Protein AF-A0A3P6BWR1-F1 (afdb_monomer)

Foldseek 3Di:
DDDPPPVVVPVQFDQQWAALVRHTDGPVQAFFPLLLVLLLLLLLLLLLQVLLCLQCVLVCCCPLQVDDLVVSLVLSVVLVVLLVPLLVVLLVCCLPPQPLLRLLLVLLVLLLQLLVLLLVLFVPRDDDPVNPRPPPRPDPVSVCSNSVSSVSNSNSSSNSVVRSLVQNLLSFDPVDPVSVVSSVVSVVSSVVSSVVSSVCSNPPLVCCCQPPHDSCSSVVSSVSSVVSSVSNVVCRRRGIGGNVSPDDDDRLCRLLVLLVVLLVVLVVVVVVVVVVDPDDDDDDPPPCPSSVSSQDDPPDDPDPPRHRDPVSSVVNVVVVVCVVVVVVCVVVVVVVSCCSRVVVVVVVPDDPDDPPPPDPPPDPRDPDDPPDDPDDDDD

Organism: Brassica campestris (NCBI:txid3711)

Structure (mmCIF, N/CA/C/O backbone):
data_AF-A0A3P6BWR1-F1
#
_entry.id   AF-A0A3P6BWR1-F1
#
loop_
_atom_site.group_PDB
_atom_site.id
_atom_site.type_symbol
_atom_site.label_atom_id
_atom_site.label_alt_id
_atom_site.label_comp_id
_atom_site.label_asym_id
_atom_site.label_entity_id
_atom_site.label_seq_id
_atom_site.pdbx_PDB_ins_code
_atom_site.Cartn_x
_atom_site.Cartn_y
_atom_site.Cartn_z
_atom_site.occupancy
_atom_site.B_iso_or_equiv
_atom_site.auth_seq_id
_atom_site.auth_comp_id
_atom_site.auth_asym_id
_atom_site.auth_atom_id
_atom_site.pdbx_PDB_model_num
ATOM 1 N N . MET A 1 1 ? -31.084 -20.630 44.309 1.00 38.09 1 MET A N 1
ATOM 2 C CA . MET A 1 1 ? -30.085 -21.306 43.457 1.00 38.09 1 MET A CA 1
ATOM 3 C C . MET A 1 1 ? -30.434 -20.960 42.014 1.00 38.09 1 MET A C 1
ATOM 5 O O . MET A 1 1 ? -31.132 -21.711 41.354 1.00 38.09 1 MET A O 1
ATOM 9 N N . ALA A 1 2 ? -30.100 -19.737 41.592 1.00 37.12 2 ALA A N 1
ATOM 10 C CA . ALA A 1 2 ? -30.337 -19.272 40.228 1.00 37.12 2 ALA A CA 1
ATOM 11 C C . ALA A 1 2 ? -29.107 -19.670 39.412 1.00 37.12 2 ALA A C 1
ATOM 13 O O . ALA A 1 2 ? -28.027 -19.114 39.594 1.00 37.12 2 ALA A O 1
ATOM 14 N N . THR A 1 3 ? -29.248 -20.729 38.627 1.00 40.47 3 THR A N 1
ATOM 15 C CA . THR A 1 3 ? -28.203 -21.246 37.752 1.00 40.47 3 THR A CA 1
ATOM 16 C C . THR A 1 3 ? -27.962 -20.276 36.601 1.00 40.47 3 THR A C 1
ATOM 18 O O . THR A 1 3 ? -28.861 -19.962 35.828 1.00 40.47 3 THR A O 1
ATOM 21 N N . THR A 1 4 ? -26.717 -19.827 36.535 1.00 46.38 4 THR A N 1
ATOM 22 C CA . THR A 1 4 ? -25.963 -19.250 35.420 1.00 46.38 4 THR A CA 1
ATOM 23 C C . THR A 1 4 ? -26.266 -19.912 34.067 1.00 46.38 4 THR A C 1
ATOM 25 O O . THR A 1 4 ? -25.610 -20.881 33.690 1.00 46.38 4 THR A O 1
ATOM 28 N N . VAL A 1 5 ? -27.254 -19.400 33.331 1.00 45.66 5 VAL A N 1
ATOM 29 C CA . VAL A 1 5 ? -27.507 -19.769 31.919 1.00 45.66 5 VAL A CA 1
ATOM 30 C C . VAL A 1 5 ? -26.987 -18.694 30.951 1.00 45.66 5 VAL A C 1
ATOM 32 O O . VAL A 1 5 ? -26.844 -18.959 29.766 1.00 45.66 5 VAL A O 1
ATOM 35 N N . GLU A 1 6 ? -26.616 -17.501 31.429 1.00 43.81 6 GLU A N 1
ATOM 36 C CA . GLU A 1 6 ? -26.102 -16.416 30.568 1.00 43.81 6 GLU A CA 1
ATOM 37 C C . GLU A 1 6 ? -24.603 -16.530 30.231 1.00 43.81 6 GLU A C 1
ATOM 39 O O . GLU A 1 6 ? -24.151 -15.975 29.233 1.00 43.81 6 GLU A O 1
ATOM 44 N N . THR A 1 7 ? -23.822 -17.273 31.017 1.00 47.44 7 THR A N 1
ATOM 45 C CA . THR A 1 7 ? -22.369 -17.428 30.824 1.00 47.44 7 THR A CA 1
ATOM 46 C C . THR A 1 7 ? -21.927 -18.216 29.576 1.00 47.44 7 THR A C 1
ATOM 48 O O . THR A 1 7 ? -20.930 -17.803 28.994 1.00 47.44 7 THR A O 1
ATOM 51 N N . PRO A 1 8 ? -22.613 -19.279 29.097 1.00 49.47 8 PRO A N 1
ATOM 52 C CA . PRO A 1 8 ? -22.171 -20.028 27.912 1.00 49.47 8 PRO A CA 1
ATOM 53 C C . PRO A 1 8 ? -22.360 -19.241 26.605 1.00 49.47 8 PRO A C 1
ATOM 55 O O . PRO A 1 8 ? -21.521 -19.300 25.712 1.00 49.47 8 PRO A O 1
ATOM 58 N N . LEU A 1 9 ? -23.445 -18.463 26.498 1.00 51.78 9 LEU A N 1
ATOM 59 C CA . LEU A 1 9 ? -23.792 -17.726 25.274 1.00 51.78 9 LEU A CA 1
ATOM 60 C C . LEU A 1 9 ? -22.830 -16.563 24.990 1.00 51.78 9 LEU A C 1
ATOM 62 O O . LEU A 1 9 ? -22.582 -16.233 23.830 1.00 51.78 9 LEU A O 1
ATOM 66 N N . LEU A 1 10 ? -22.283 -15.961 26.051 1.00 54.84 10 LEU A N 1
ATOM 67 C CA . LEU A 1 10 ? -21.313 -14.863 25.991 1.00 54.84 10 LEU A CA 1
ATOM 68 C C . LEU A 1 10 ? -19.904 -15.335 25.597 1.00 54.84 10 LEU A C 1
ATOM 70 O O . LEU A 1 10 ? -19.111 -14.544 25.096 1.00 54.84 10 LEU A O 1
ATOM 74 N N . GLU A 1 11 ? -19.594 -16.613 25.820 1.00 61.28 11 GLU A N 1
ATOM 75 C CA . GLU A 1 11 ? -18.306 -17.220 25.472 1.00 61.28 11 GLU A CA 1
ATOM 76 C C . GLU A 1 11 ? -18.257 -17.612 23.983 1.00 61.28 11 GLU A C 1
ATOM 78 O O . GLU A 1 11 ? -17.216 -17.500 23.331 1.00 61.28 11 GLU A O 1
ATOM 83 N N . GLU A 1 12 ? -19.410 -17.986 23.423 1.00 72.56 12 GLU A N 1
ATOM 84 C CA . GLU A 1 12 ? -19.565 -18.440 22.037 1.00 72.56 12 GLU A CA 1
ATOM 85 C C . GLU A 1 12 ? -19.636 -17.288 21.015 1.00 72.56 12 GLU A C 1
ATOM 87 O O . GLU A 1 12 ? -19.274 -17.471 19.855 1.00 72.56 12 GLU A O 1
ATOM 92 N N . HIS A 1 13 ? -20.024 -16.077 21.434 1.00 80.38 13 HIS A N 1
ATOM 93 C CA . HIS A 1 13 ? -20.236 -14.936 20.534 1.00 80.38 13 HIS A CA 1
ATOM 94 C C . HIS A 1 13 ? -19.274 -13.773 20.798 1.00 80.38 13 HIS A C 1
ATOM 96 O O . HIS A 1 13 ? -18.986 -13.408 21.937 1.00 80.38 13 HIS A O 1
ATOM 102 N N . VAL A 1 14 ? -18.821 -13.117 19.728 1.00 81.00 14 VAL A N 1
ATOM 103 C CA . VAL A 1 14 ? -17.993 -11.906 19.799 1.00 81.00 14 VAL A CA 1
ATOM 104 C C . VAL A 1 14 ? -18.889 -10.678 19.650 1.00 81.00 14 VAL A C 1
ATOM 106 O O . VAL A 1 14 ? -19.218 -10.255 18.546 1.00 81.00 14 VAL A O 1
ATOM 109 N N . MET A 1 15 ? -19.278 -10.085 20.781 1.00 77.06 15 MET A N 1
ATOM 110 C CA . MET A 1 15 ? -20.279 -9.006 20.839 1.00 77.06 15 MET A CA 1
ATOM 111 C C . MET A 1 15 ? -19.913 -7.748 20.030 1.00 77.06 15 MET A C 1
ATOM 113 O O . MET A 1 15 ? -20.801 -7.058 19.529 1.00 77.06 15 MET A O 1
ATOM 117 N N . ASP A 1 16 ? -18.617 -7.468 19.863 1.00 82.56 16 ASP A N 1
ATOM 118 C CA . ASP A 1 16 ? -18.118 -6.280 19.155 1.00 82.56 16 ASP A CA 1
ATOM 119 C C . ASP A 1 16 ? -17.896 -6.514 17.650 1.00 82.56 16 ASP A C 1
ATOM 121 O O . ASP A 1 16 ? -17.373 -5.638 16.951 1.00 82.56 16 ASP A O 1
ATOM 125 N N . ALA A 1 17 ? -18.287 -7.683 17.133 1.00 85.31 17 ALA A N 1
ATOM 126 C CA . ALA A 1 17 ? -18.128 -8.056 15.736 1.00 85.31 17 ALA A CA 1
ATOM 127 C C . ALA A 1 17 ? -19.404 -8.673 15.147 1.00 85.31 17 ALA A C 1
ATOM 129 O O . ALA A 1 17 ? -20.218 -9.288 15.837 1.00 85.31 17 ALA A O 1
ATOM 130 N N . VAL A 1 18 ? -19.566 -8.508 13.837 1.00 89.00 18 VAL A N 1
ATOM 131 C CA . VAL A 1 18 ? -20.588 -9.186 13.039 1.00 89.00 18 VAL A CA 1
ATOM 132 C C . VAL A 1 18 ? -19.960 -10.085 11.994 1.00 89.00 18 VAL A C 1
ATOM 134 O O . VAL A 1 18 ? -18.812 -9.884 11.594 1.00 89.00 18 VAL A O 1
ATOM 137 N N . ASP A 1 19 ? -20.711 -11.087 11.569 1.00 89.00 19 ASP A N 1
ATOM 138 C CA . ASP A 1 19 ? -20.378 -11.915 10.421 1.00 89.00 19 ASP A CA 1
ATOM 139 C C . ASP A 1 19 ? -20.770 -11.230 9.096 1.00 89.00 19 ASP A C 1
ATOM 141 O O . ASP A 1 19 ? -21.183 -10.066 9.047 1.00 89.00 19 ASP A O 1
ATOM 145 N N . HIS A 1 20 ? -20.628 -11.960 7.991 1.00 86.06 20 HIS A N 1
ATOM 146 C CA . HIS A 1 20 ? -20.951 -11.459 6.656 1.00 86.06 20 HIS A CA 1
ATOM 147 C C . HIS A 1 20 ? -22.445 -11.195 6.394 1.00 86.06 20 HIS A C 1
ATOM 149 O O . HIS A 1 20 ? -22.751 -10.463 5.449 1.00 86.06 20 HIS A O 1
ATOM 155 N N . ASP A 1 21 ? -23.339 -11.783 7.194 1.00 85.31 21 ASP A N 1
ATOM 156 C CA . ASP A 1 21 ? -24.794 -11.620 7.106 1.00 85.31 21 ASP A CA 1
ATOM 157 C C . ASP A 1 21 ? -25.290 -10.498 8.039 1.00 85.31 21 ASP A C 1
ATOM 159 O O . ASP A 1 21 ? -26.466 -10.135 8.022 1.00 85.31 21 ASP A O 1
ATOM 163 N N . GLY A 1 22 ? -24.385 -9.897 8.821 1.00 82.81 22 GLY A N 1
ATOM 164 C CA . GLY A 1 22 ? -24.689 -8.841 9.785 1.00 82.81 22 GLY A CA 1
ATOM 165 C C . GLY A 1 22 ? -25.175 -9.366 11.138 1.00 82.81 22 GLY A C 1
ATOM 166 O O . GLY A 1 22 ? -25.595 -8.571 11.984 1.00 82.81 22 GLY A O 1
ATOM 167 N N . LEU A 1 23 ? -25.108 -10.680 11.362 1.00 85.81 23 LEU A N 1
ATOM 168 C CA . LEU A 1 23 ? -25.413 -11.319 12.639 1.00 85.81 23 LEU A CA 1
ATOM 169 C C . LEU A 1 23 ? -24.206 -11.223 13.575 1.00 85.81 23 LEU A C 1
ATOM 171 O O . LEU A 1 23 ? -23.093 -10.934 13.143 1.00 85.81 23 LEU A O 1
ATOM 175 N N . VAL A 1 24 ? -24.412 -11.417 14.880 1.00 87.25 24 VAL A N 1
ATOM 176 C CA . VAL A 1 24 ? -23.301 -11.411 15.849 1.00 87.25 24 VAL A CA 1
ATOM 177 C C . VAL A 1 24 ? -22.320 -12.527 15.491 1.00 87.25 24 VAL A C 1
ATOM 179 O O . VAL A 1 24 ? -22.734 -13.655 15.245 1.00 87.25 24 VAL A O 1
ATOM 182 N N . ALA A 1 25 ? -21.029 -12.203 15.450 1.00 87.88 25 ALA A N 1
ATOM 183 C CA . ALA A 1 25 ? -20.007 -13.144 15.018 1.00 87.88 25 ALA A CA 1
ATOM 184 C C . ALA A 1 25 ? -19.873 -14.327 15.993 1.00 87.88 25 ALA A C 1
ATOM 186 O O . ALA A 1 25 ? -19.593 -14.137 17.178 1.00 87.88 25 ALA A O 1
ATOM 187 N N . ASP A 1 26 ? -20.019 -15.544 15.472 1.00 86.69 26 ASP A N 1
ATOM 188 C CA . ASP A 1 26 ? -19.761 -16.793 16.194 1.00 86.69 26 ASP A CA 1
ATOM 189 C C . ASP A 1 26 ? -18.248 -17.053 16.270 1.00 86.69 26 ASP A C 1
ATOM 191 O O . ASP A 1 26 ? -17.538 -17.042 15.253 1.00 86.69 26 ASP A O 1
ATOM 195 N N . ARG A 1 27 ? -17.748 -17.292 17.485 1.00 85.56 27 ARG A N 1
ATOM 196 C CA . ARG A 1 27 ? -16.331 -17.513 17.782 1.00 85.56 27 ARG A CA 1
ATOM 197 C C . ARG A 1 27 ? -15.775 -18.769 17.104 1.00 85.56 27 ARG A C 1
ATOM 199 O O . ARG A 1 27 ? -14.592 -18.788 16.758 1.00 85.56 27 ARG A O 1
ATOM 206 N N . SER A 1 28 ? -16.599 -19.800 16.916 1.00 83.12 28 SER A N 1
ATOM 207 C CA . SER A 1 28 ? -16.190 -21.095 16.360 1.00 83.12 28 SER A CA 1
ATOM 208 C C . SER A 1 28 ? -16.037 -21.073 14.835 1.00 83.12 28 SER A C 1
ATOM 210 O O . SER A 1 28 ? -15.129 -21.706 14.294 1.00 83.12 28 SER A O 1
ATOM 212 N N . ASN A 1 29 ? -16.885 -20.300 14.151 1.00 84.38 29 ASN A N 1
ATOM 213 C CA . ASN A 1 29 ? -17.008 -20.309 12.692 1.00 84.38 29 ASN A CA 1
ATOM 214 C C . ASN A 1 29 ? -16.342 -19.112 11.996 1.00 84.38 29 ASN A C 1
ATOM 216 O O . ASN A 1 29 ? -16.013 -19.196 10.810 1.00 84.38 29 ASN A O 1
ATOM 220 N N . THR A 1 30 ? -16.123 -18.002 12.707 1.00 90.69 30 THR A N 1
ATOM 221 C CA . THR A 1 30 ? -15.581 -16.761 12.129 1.00 90.69 30 THR A CA 1
ATOM 222 C C . THR A 1 30 ? -14.275 -16.328 12.797 1.00 90.69 30 THR A C 1
ATOM 224 O O . THR A 1 30 ? -14.033 -16.603 13.972 1.00 90.69 30 THR A O 1
ATOM 227 N N . GLY A 1 31 ? -13.448 -15.589 12.061 1.00 91.00 31 GLY A N 1
ATOM 228 C CA . GLY A 1 31 ? -12.206 -14.968 12.512 1.00 91.00 31 GLY A CA 1
ATOM 229 C C . GLY A 1 31 ? -11.023 -15.929 12.601 1.00 91.00 31 GLY A C 1
ATOM 230 O O . GLY A 1 31 ? -10.926 -16.914 11.869 1.00 91.00 31 GLY A O 1
ATOM 231 N N . ARG A 1 32 ? -10.100 -15.614 13.514 1.00 92.19 32 ARG A N 1
ATOM 232 C CA . ARG A 1 32 ? -8.911 -16.407 13.852 1.00 92.19 32 ARG A CA 1
ATOM 233 C C . ARG A 1 32 ? -8.046 -16.725 12.625 1.00 92.19 32 ARG A C 1
ATOM 235 O O . ARG A 1 32 ? -7.970 -15.960 11.663 1.00 92.19 32 ARG A O 1
ATOM 242 N N . TRP A 1 33 ? -7.343 -17.853 12.671 1.00 94.31 33 TRP A N 1
ATOM 243 C CA . TRP A 1 33 ? -6.364 -18.240 11.660 1.00 94.31 33 TRP A CA 1
ATOM 244 C C . TRP A 1 33 ? -6.955 -18.530 10.280 1.00 94.31 33 TRP A C 1
ATOM 246 O O . TRP A 1 33 ? -6.287 -18.270 9.283 1.00 94.31 33 TRP A O 1
ATOM 256 N N . THR A 1 34 ? -8.192 -19.025 10.194 1.00 92.38 34 THR A N 1
ATOM 257 C CA . THR A 1 34 ? -8.843 -19.298 8.902 1.00 92.38 34 THR A CA 1
ATOM 258 C C . THR A 1 34 ? -9.020 -18.006 8.109 1.00 92.38 34 THR A C 1
ATOM 260 O O . THR A 1 34 ? -8.608 -17.935 6.954 1.00 92.38 34 THR A O 1
ATOM 263 N N . ALA A 1 35 ? -9.528 -16.953 8.754 1.00 94.19 35 ALA A N 1
ATOM 264 C CA . ALA A 1 35 ? -9.586 -15.610 8.193 1.00 94.19 35 ALA A CA 1
ATOM 265 C C . ALA A 1 35 ? -8.189 -15.033 7.922 1.00 94.19 35 ALA A C 1
ATOM 267 O O . ALA A 1 35 ? -7.927 -14.510 6.835 1.00 94.19 35 ALA A O 1
ATOM 268 N N . ALA A 1 36 ? -7.286 -15.144 8.900 1.00 95.00 36 ALA A N 1
ATOM 269 C CA . ALA A 1 36 ? -5.961 -14.544 8.833 1.00 95.00 36 ALA A CA 1
ATOM 270 C C . ALA A 1 36 ? -5.141 -15.033 7.632 1.00 95.00 36 ALA A C 1
ATOM 272 O O . ALA A 1 36 ? -4.459 -14.221 7.012 1.00 95.00 36 ALA A O 1
ATOM 273 N N . TRP A 1 37 ? -5.234 -16.313 7.250 1.00 94.81 37 TRP A N 1
ATOM 274 C CA . TRP A 1 37 ? -4.493 -16.838 6.099 1.00 94.81 37 TRP A CA 1
ATOM 275 C C . TRP A 1 37 ? -4.889 -16.189 4.773 1.00 94.81 37 TRP A C 1
ATOM 277 O O . TRP A 1 37 ? -4.010 -15.856 3.977 1.00 94.81 37 TRP A O 1
ATOM 287 N N . PHE A 1 38 ? -6.183 -15.936 4.550 1.00 95.81 38 PHE A N 1
ATOM 288 C CA . PHE A 1 38 ? -6.620 -15.195 3.366 1.00 95.81 38 PHE A CA 1
ATOM 289 C C . PHE A 1 38 ? -6.051 -13.771 3.363 1.00 95.81 38 PHE A C 1
ATOM 291 O O . PHE A 1 38 ? -5.564 -13.304 2.339 1.00 95.81 38 PHE A O 1
ATOM 298 N N . ILE A 1 39 ? -6.073 -13.095 4.515 1.00 96.12 39 ILE A N 1
ATOM 299 C CA . ILE A 1 39 ? -5.615 -11.705 4.652 1.00 96.12 39 ILE A CA 1
ATOM 300 C C . ILE A 1 39 ? -4.087 -11.606 4.490 1.00 96.12 39 ILE A C 1
ATOM 302 O O . ILE A 1 39 ? -3.599 -10.698 3.821 1.00 96.12 39 ILE A O 1
ATOM 306 N N . ILE A 1 40 ? -3.325 -12.564 5.028 1.00 95.69 40 ILE A N 1
ATOM 307 C CA . ILE A 1 40 ? -1.873 -12.663 4.811 1.00 95.69 40 ILE A CA 1
ATOM 308 C C . ILE A 1 40 ? -1.571 -12.872 3.324 1.00 95.69 40 ILE A C 1
ATOM 310 O O . ILE A 1 40 ? -0.692 -12.205 2.786 1.00 95.69 40 ILE A O 1
ATOM 314 N N . GLY A 1 41 ? -2.310 -13.753 2.641 1.00 94.56 41 GLY A N 1
ATOM 315 C CA . GLY A 1 41 ? -2.149 -13.960 1.199 1.00 94.56 41 GLY A CA 1
ATOM 316 C C . GLY A 1 41 ? -2.354 -12.674 0.394 1.00 94.56 41 GLY A C 1
ATOM 317 O O . GLY A 1 41 ? -1.609 -12.410 -0.552 1.00 94.56 41 GLY A O 1
ATOM 318 N N . VAL A 1 42 ? -3.310 -11.840 0.815 1.00 94.94 42 VAL A N 1
ATOM 319 C CA . VAL A 1 42 ? -3.550 -10.530 0.204 1.00 94.94 42 VAL A CA 1
ATOM 320 C C . VAL A 1 42 ? -2.364 -9.592 0.374 1.00 94.94 42 VAL A C 1
ATOM 322 O O . VAL A 1 42 ? -1.917 -9.005 -0.612 1.00 94.94 42 VAL A O 1
ATOM 325 N N . GLU A 1 43 ? -1.830 -9.487 1.591 1.00 94.06 43 GLU A N 1
ATOM 326 C CA . GLU A 1 43 ? -0.651 -8.661 1.869 1.00 94.06 43 GLU A CA 1
ATOM 327 C C . GLU A 1 43 ? 0.563 -9.136 1.070 1.00 94.06 43 GLU A C 1
ATOM 329 O O . GLU A 1 43 ? 1.261 -8.320 0.477 1.00 94.06 43 GLU A O 1
ATOM 334 N N . VAL A 1 44 ? 0.811 -10.447 0.997 1.00 95.44 44 VAL A N 1
ATOM 335 C CA . VAL A 1 44 ? 1.945 -10.992 0.233 1.00 95.44 44 VAL A CA 1
ATOM 336 C C . VAL A 1 44 ? 1.844 -10.614 -1.240 1.00 95.44 44 VAL A C 1
ATOM 338 O O . VAL A 1 44 ? 2.830 -10.156 -1.815 1.00 95.44 44 VAL A O 1
ATOM 341 N N . ALA A 1 45 ? 0.670 -10.778 -1.853 1.00 95.38 45 ALA A N 1
ATOM 342 C CA . ALA A 1 45 ? 0.464 -10.430 -3.255 1.00 95.38 45 ALA A CA 1
ATOM 343 C C . ALA A 1 45 ? 0.613 -8.924 -3.506 1.00 95.38 45 ALA A C 1
ATOM 345 O O . ALA A 1 45 ? 1.220 -8.523 -4.499 1.00 95.38 45 ALA A O 1
ATOM 346 N N . GLU A 1 46 ? 0.111 -8.089 -2.595 1.00 94.88 46 GLU A N 1
ATOM 347 C CA . GLU A 1 46 ? 0.241 -6.638 -2.708 1.00 94.88 46 GLU A CA 1
ATOM 348 C C . GLU A 1 46 ? 1.698 -6.192 -2.547 1.00 94.88 46 GLU A C 1
ATOM 350 O O . GLU A 1 46 ? 2.189 -5.413 -3.368 1.00 94.88 46 GLU A O 1
ATOM 355 N N . ARG A 1 47 ? 2.434 -6.736 -1.567 1.00 94.94 47 ARG A N 1
ATOM 356 C CA . ARG A 1 47 ? 3.871 -6.471 -1.394 1.00 94.94 47 ARG A CA 1
ATOM 357 C C . ARG A 1 47 ? 4.658 -6.936 -2.606 1.00 94.94 47 ARG A C 1
ATOM 359 O O . ARG A 1 47 ? 5.547 -6.216 -3.062 1.00 94.94 47 ARG A O 1
ATOM 366 N N . PHE A 1 48 ? 4.303 -8.100 -3.145 1.00 95.69 48 PHE A N 1
ATOM 367 C CA . PHE A 1 48 ? 4.913 -8.642 -4.347 1.00 95.69 48 PHE A CA 1
ATOM 368 C C . PHE A 1 48 ? 4.712 -7.711 -5.553 1.00 95.69 48 PHE A C 1
ATOM 370 O O . PHE A 1 48 ? 5.666 -7.414 -6.270 1.00 95.69 48 PHE A O 1
ATOM 377 N N . ALA A 1 49 ? 3.501 -7.177 -5.736 1.00 95.88 49 ALA A N 1
ATOM 378 C CA . ALA A 1 49 ? 3.192 -6.231 -6.805 1.00 95.88 49 ALA A CA 1
ATOM 379 C C . ALA A 1 49 ? 3.870 -4.870 -6.629 1.00 95.88 49 ALA A C 1
ATOM 381 O O . ALA A 1 49 ? 4.519 -4.389 -7.560 1.00 95.88 49 ALA A O 1
ATOM 382 N N . TYR A 1 50 ? 3.788 -4.277 -5.436 1.00 95.56 50 TYR A N 1
ATOM 383 C CA . TYR A 1 50 ? 4.385 -2.972 -5.168 1.00 95.56 50 TYR A CA 1
ATOM 384 C C . TYR A 1 50 ? 5.898 -2.996 -5.376 1.00 95.56 50 TYR A C 1
ATOM 386 O O . TYR A 1 50 ? 6.435 -2.169 -6.114 1.00 95.56 50 TYR A O 1
ATOM 394 N N . TYR A 1 51 ? 6.590 -3.957 -4.756 1.00 95.06 51 TYR A N 1
ATOM 395 C CA . TYR A 1 51 ? 8.041 -4.057 -4.887 1.00 95.06 51 TYR A CA 1
ATOM 396 C C . TYR A 1 51 ? 8.469 -4.567 -6.258 1.00 95.06 51 TYR A C 1
ATOM 398 O O . TYR A 1 51 ? 9.541 -4.176 -6.703 1.00 95.06 51 TYR A O 1
ATOM 406 N N . GLY A 1 52 ? 7.635 -5.342 -6.959 1.00 95.00 52 GLY A N 1
ATOM 407 C CA . GLY A 1 52 ? 7.877 -5.718 -8.351 1.00 95.00 52 GLY A CA 1
ATOM 408 C C . GLY A 1 52 ? 7.911 -4.512 -9.293 1.00 95.00 52 GLY A C 1
ATOM 409 O O . GLY A 1 52 ? 8.699 -4.495 -10.233 1.00 95.00 52 GLY A O 1
ATOM 410 N N . ILE A 1 53 ? 7.116 -3.471 -9.028 1.00 95.50 53 ILE A N 1
ATOM 411 C CA . ILE A 1 53 ? 7.233 -2.192 -9.742 1.00 95.50 53 ILE A CA 1
ATOM 412 C C . ILE A 1 53 ? 8.414 -1.389 -9.191 1.00 95.50 53 ILE A C 1
ATOM 414 O O . ILE A 1 53 ? 9.299 -0.990 -9.943 1.00 95.50 53 ILE A O 1
ATOM 418 N N . ALA A 1 54 ? 8.424 -1.135 -7.880 1.00 94.31 54 ALA A N 1
ATOM 419 C CA . ALA A 1 54 ? 9.297 -0.149 -7.253 1.00 94.31 54 ALA A CA 1
ATOM 420 C C . ALA A 1 54 ? 10.791 -0.464 -7.399 1.00 94.31 54 ALA A C 1
ATOM 422 O O . ALA A 1 54 ? 11.582 0.462 -7.565 1.00 94.31 54 ALA A O 1
ATOM 423 N N . SER A 1 55 ? 11.177 -1.743 -7.341 1.00 92.06 55 SER A N 1
ATOM 424 C CA . SER A 1 55 ? 12.584 -2.156 -7.306 1.00 92.06 55 SER A CA 1
ATOM 425 C C . SER A 1 55 ? 13.354 -1.842 -8.586 1.00 92.06 55 SER A C 1
ATOM 427 O O . SER A 1 55 ? 14.540 -1.519 -8.513 1.00 92.06 55 SER A O 1
ATOM 429 N N . ASN A 1 56 ? 12.690 -1.898 -9.745 1.00 93.12 56 ASN A N 1
ATOM 430 C CA . ASN A 1 56 ? 13.331 -1.683 -11.043 1.00 93.12 56 ASN A CA 1
ATOM 431 C C . ASN A 1 56 ? 12.684 -0.578 -11.890 1.00 93.12 56 ASN A C 1
ATOM 433 O O . ASN A 1 56 ? 13.014 -0.406 -13.067 1.00 93.12 56 ASN A O 1
ATOM 437 N N . LEU A 1 57 ? 11.793 0.219 -11.293 1.00 94.88 57 LEU A N 1
ATOM 438 C CA . LEU A 1 57 ? 11.116 1.330 -11.963 1.00 94.88 57 LEU A CA 1
ATOM 439 C C . LEU A 1 57 ? 12.106 2.310 -12.608 1.00 94.88 57 LEU A C 1
ATOM 441 O O . LEU A 1 57 ? 11.882 2.771 -13.7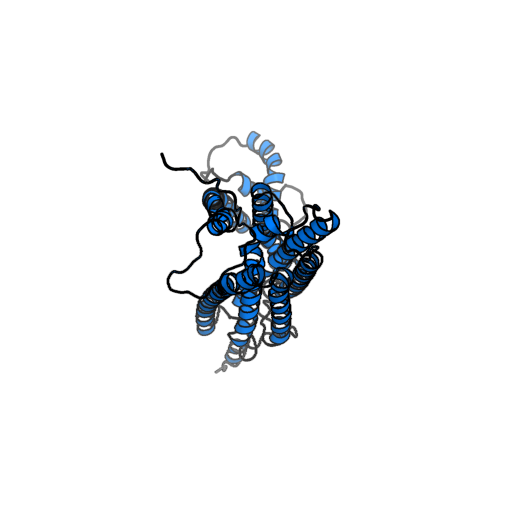27 1.00 94.88 57 LEU A O 1
ATOM 445 N N . ILE A 1 58 ? 13.229 2.607 -11.942 1.00 94.81 58 ILE A N 1
ATOM 446 C CA . ILE A 1 58 ? 14.245 3.516 -12.489 1.00 94.81 58 ILE A CA 1
ATOM 447 C C . ILE A 1 58 ? 14.861 2.987 -13.791 1.00 94.81 58 ILE A C 1
ATOM 449 O O . ILE A 1 58 ? 15.142 3.770 -14.703 1.00 94.81 58 ILE A O 1
ATOM 453 N N . SER A 1 59 ? 15.046 1.673 -13.920 1.00 92.06 59 SER A N 1
ATOM 454 C CA . SER A 1 59 ? 15.572 1.054 -15.139 1.00 92.06 59 SER A CA 1
ATOM 455 C C . SER A 1 59 ? 14.557 1.118 -16.277 1.00 92.06 59 SER A C 1
ATOM 457 O O . SER A 1 59 ? 14.944 1.421 -17.402 1.00 92.06 59 SER A O 1
ATOM 459 N N . TYR A 1 60 ? 13.261 0.957 -15.985 1.00 92.62 60 TYR A N 1
ATOM 460 C CA . TYR A 1 60 ? 12.200 1.147 -16.979 1.00 92.62 60 TYR A CA 1
ATOM 461 C C . TYR A 1 60 ? 12.137 2.591 -17.503 1.00 92.62 60 TYR A C 1
ATOM 463 O O . TYR A 1 60 ? 12.085 2.833 -18.709 1.00 92.62 60 TYR A O 1
ATOM 471 N N . LEU A 1 61 ? 12.185 3.568 -16.591 1.00 92.44 61 LEU A N 1
ATOM 472 C CA . LEU A 1 61 ? 12.107 4.989 -16.939 1.00 92.44 61 LEU A CA 1
ATOM 473 C C . LEU A 1 61 ? 13.292 5.447 -17.801 1.00 92.44 61 LEU A C 1
ATOM 475 O O . LEU A 1 61 ? 13.128 6.267 -18.697 1.00 92.44 61 LEU A O 1
ATOM 479 N N . THR A 1 62 ? 14.488 4.930 -17.525 1.00 90.94 62 THR A N 1
ATOM 480 C CA . THR A 1 62 ? 15.725 5.335 -18.216 1.00 90.94 62 THR A CA 1
ATOM 481 C C . THR A 1 62 ? 16.037 4.516 -19.465 1.00 90.94 62 THR A C 1
ATOM 483 O O . THR A 1 62 ? 16.724 5.015 -20.348 1.00 90.94 62 THR A O 1
ATOM 486 N N . GLY A 1 63 ? 15.567 3.269 -19.540 1.00 87.75 63 GLY A N 1
ATOM 487 C CA . GLY A 1 63 ? 15.708 2.415 -20.716 1.00 87.75 63 GLY A CA 1
ATOM 488 C C . GLY A 1 63 ? 14.532 2.622 -21.676 1.00 87.75 63 GLY A C 1
ATOM 489 O O . GLY A 1 63 ? 14.584 3.547 -22.483 1.00 87.75 63 GLY A O 1
ATOM 490 N N . PRO A 1 64 ? 13.460 1.813 -21.580 1.00 85.81 64 PRO A N 1
ATOM 491 C CA . PRO A 1 64 ? 12.275 1.906 -22.439 1.00 85.81 64 PRO A CA 1
ATOM 492 C C . PRO A 1 64 ? 11.688 3.311 -22.639 1.00 85.81 64 PRO A C 1
ATOM 494 O O . PRO A 1 64 ? 11.295 3.647 -23.753 1.00 85.81 64 PRO A O 1
ATOM 497 N N . LEU A 1 65 ? 11.619 4.137 -21.588 1.00 85.75 65 LEU A N 1
ATOM 498 C CA . LEU A 1 65 ? 11.067 5.497 -21.688 1.00 85.75 65 LEU A CA 1
ATOM 499 C C . LEU A 1 65 ? 12.116 6.589 -21.953 1.00 85.75 65 LEU A C 1
ATOM 501 O O . LEU A 1 65 ? 11.747 7.750 -22.135 1.00 85.75 65 LEU A O 1
ATOM 505 N N . GLY A 1 66 ? 13.405 6.240 -21.986 1.00 86.06 66 GLY A N 1
ATOM 506 C CA . GLY A 1 66 ? 14.491 7.138 -22.388 1.00 86.06 66 GLY A CA 1
ATOM 507 C C . GLY A 1 66 ? 14.688 8.387 -21.519 1.00 86.06 66 GLY A C 1
ATOM 508 O O . GLY A 1 66 ? 15.266 9.368 -21.987 1.00 86.06 66 GLY A O 1
ATOM 509 N N . GLN A 1 67 ? 14.206 8.407 -20.272 1.00 89.81 67 GLN A N 1
ATOM 510 C CA . GLN A 1 67 ? 14.428 9.536 -19.365 1.00 89.81 67 GLN A CA 1
ATOM 511 C C . GLN A 1 67 ? 15.890 9.604 -18.910 1.00 89.81 67 GLN A C 1
ATOM 513 O O . GLN A 1 67 ? 16.559 8.586 -18.736 1.00 89.81 67 GLN A O 1
ATOM 518 N N . SER A 1 68 ? 16.381 10.811 -18.621 1.00 93.38 68 SER A N 1
ATOM 519 C CA . SER A 1 68 ? 17.665 10.951 -17.931 1.00 93.38 68 SER A CA 1
ATOM 520 C C . SER A 1 68 ? 17.576 10.377 -16.513 1.00 93.38 68 SER A C 1
ATOM 522 O O . SER A 1 68 ? 16.521 10.421 -15.877 1.00 93.38 68 SER A O 1
ATOM 524 N N . THR A 1 69 ? 18.693 9.880 -15.976 1.00 92.94 69 THR A N 1
ATOM 525 C CA . THR A 1 69 ? 18.740 9.296 -14.623 1.00 92.94 69 THR A CA 1
ATOM 526 C C . THR A 1 69 ? 18.205 10.245 -13.548 1.00 92.94 69 THR A C 1
ATOM 528 O O . THR A 1 69 ? 17.505 9.804 -12.641 1.00 92.94 69 THR A O 1
ATOM 531 N N . ALA A 1 70 ? 18.479 11.549 -13.666 1.00 94.25 70 ALA A N 1
ATOM 532 C CA . ALA A 1 70 ? 17.992 12.552 -12.722 1.00 94.25 70 ALA A CA 1
ATOM 533 C C . ALA A 1 70 ? 16.462 12.714 -12.775 1.00 94.25 70 ALA A C 1
ATOM 535 O O . ALA A 1 70 ? 15.810 12.729 -11.732 1.00 94.25 70 ALA A O 1
ATOM 536 N N . VAL A 1 71 ? 15.880 12.786 -13.980 1.00 94.38 71 VAL A N 1
ATOM 537 C CA . VAL A 1 71 ? 14.421 12.899 -14.162 1.00 94.38 71 VAL A CA 1
ATOM 538 C C . VAL A 1 71 ? 13.722 11.617 -13.711 1.00 94.38 71 VAL A C 1
ATOM 540 O O . VAL A 1 71 ? 12.726 11.679 -12.993 1.00 94.38 71 VAL A O 1
ATOM 543 N N . ALA A 1 72 ? 14.278 10.455 -14.056 1.00 94.81 72 ALA A N 1
ATOM 544 C CA . ALA A 1 72 ? 13.756 9.168 -13.621 1.00 94.81 72 ALA A CA 1
ATOM 545 C C . ALA A 1 72 ? 13.761 9.039 -12.090 1.00 94.81 72 ALA A C 1
ATOM 547 O O . ALA A 1 72 ? 12.738 8.693 -11.505 1.00 94.81 72 ALA A O 1
ATOM 548 N N . ALA A 1 73 ? 14.870 9.378 -11.424 1.00 95.25 73 ALA A N 1
ATOM 549 C CA . ALA A 1 73 ? 14.955 9.351 -9.965 1.00 95.25 73 ALA A CA 1
ATOM 550 C C . ALA A 1 73 ? 13.942 10.304 -9.307 1.00 95.25 73 ALA A C 1
ATOM 552 O O . ALA A 1 73 ? 13.297 9.931 -8.326 1.00 95.25 73 ALA A O 1
ATOM 553 N N . ALA A 1 74 ? 13.745 11.505 -9.864 1.00 95.88 74 ALA A N 1
ATOM 554 C CA . ALA A 1 74 ? 12.728 12.439 -9.384 1.00 95.88 74 ALA A CA 1
ATOM 555 C C . ALA A 1 74 ? 11.310 11.850 -9.497 1.00 95.88 74 ALA A C 1
ATOM 557 O O . ALA A 1 74 ? 10.544 11.919 -8.538 1.00 95.88 74 ALA A O 1
ATOM 558 N N . ASN A 1 75 ? 10.987 11.209 -10.622 1.00 96.31 75 ASN A N 1
ATOM 559 C CA . ASN A 1 75 ? 9.694 10.559 -10.843 1.00 96.31 75 ASN A CA 1
ATOM 560 C C . ASN A 1 75 ? 9.458 9.366 -9.900 1.00 96.31 75 ASN A C 1
ATOM 562 O O . ASN A 1 75 ? 8.373 9.245 -9.331 1.00 96.31 75 ASN A O 1
ATOM 566 N N . VAL A 1 76 ? 10.471 8.517 -9.677 1.00 96.56 76 VAL A N 1
ATOM 567 C CA . VAL A 1 76 ? 10.399 7.407 -8.704 1.00 96.56 76 VAL A CA 1
ATOM 568 C C . VAL A 1 76 ? 10.157 7.941 -7.293 1.00 96.56 76 VAL A C 1
ATOM 570 O O . VAL A 1 76 ? 9.274 7.451 -6.589 1.00 96.56 76 VAL A O 1
ATOM 573 N N . ASN A 1 77 ? 10.899 8.974 -6.884 1.00 95.00 77 ASN A N 1
ATOM 574 C CA . ASN A 1 77 ? 10.758 9.576 -5.559 1.00 95.00 77 ASN A CA 1
ATOM 575 C C . ASN A 1 77 ? 9.401 10.267 -5.379 1.00 95.00 77 ASN A C 1
ATOM 577 O O . ASN A 1 77 ? 8.800 10.148 -4.313 1.00 95.00 77 ASN A O 1
ATOM 581 N N . ALA A 1 78 ? 8.887 10.934 -6.417 1.00 95.94 78 ALA A N 1
ATOM 582 C CA . ALA A 1 78 ? 7.553 11.526 -6.403 1.00 95.94 78 ALA A CA 1
ATOM 583 C C . ALA A 1 78 ? 6.470 10.454 -6.215 1.00 95.94 78 ALA A C 1
ATOM 585 O O . ALA A 1 78 ? 5.625 10.579 -5.327 1.00 95.94 78 ALA A O 1
ATOM 586 N N . TRP A 1 79 ? 6.535 9.365 -6.986 1.00 96.50 79 TRP A N 1
ATOM 587 C CA . TRP A 1 79 ? 5.600 8.249 -6.856 1.00 96.50 79 TRP A CA 1
ATOM 588 C C . TRP A 1 79 ? 5.687 7.559 -5.488 1.00 96.50 79 TRP A C 1
ATOM 590 O O . TRP A 1 79 ? 4.655 7.312 -4.863 1.00 96.50 79 TRP A O 1
ATOM 600 N N . SER A 1 80 ? 6.896 7.307 -4.981 1.00 94.25 80 SER A N 1
ATOM 601 C CA . SER A 1 80 ? 7.124 6.718 -3.653 1.00 94.25 80 SER A CA 1
ATOM 602 C C . SER A 1 80 ? 6.598 7.616 -2.524 1.00 94.25 80 SER A C 1
ATOM 604 O O . SER A 1 80 ? 5.921 7.145 -1.603 1.00 94.25 80 SER A O 1
ATOM 606 N N . GLY A 1 81 ? 6.834 8.929 -2.618 1.00 93.12 81 GLY A N 1
ATOM 607 C CA . GLY A 1 81 ? 6.323 9.915 -1.665 1.00 93.12 81 GLY A CA 1
ATOM 608 C C . GLY A 1 81 ? 4.795 9.963 -1.649 1.00 93.12 81 GLY A C 1
ATOM 609 O O . GLY A 1 81 ? 4.182 9.859 -0.587 1.00 93.12 81 GLY A O 1
ATOM 610 N N . ILE A 1 82 ? 4.170 10.023 -2.827 1.00 95.00 82 ILE A N 1
ATOM 611 C CA . ILE A 1 82 ? 2.710 9.962 -2.992 1.00 95.00 82 ILE A CA 1
ATOM 612 C C . ILE A 1 82 ? 2.165 8.650 -2.404 1.00 95.00 82 ILE A C 1
ATOM 614 O O . ILE A 1 82 ? 1.281 8.679 -1.551 1.00 95.00 82 ILE A O 1
ATOM 618 N N . SER A 1 83 ? 2.763 7.507 -2.740 1.00 94.06 83 SER A N 1
ATOM 619 C CA . SER A 1 83 ? 2.380 6.179 -2.225 1.00 94.06 83 SER A CA 1
ATOM 620 C C . SER A 1 83 ? 2.544 6.021 -0.705 1.00 94.06 83 SER A C 1
ATOM 622 O O . SER A 1 83 ? 1.956 5.114 -0.108 1.00 94.06 83 SER A O 1
ATOM 624 N N . SER A 1 84 ? 3.333 6.892 -0.070 1.00 91.19 84 SER A N 1
ATOM 625 C CA . SER A 1 84 ? 3.535 6.939 1.383 1.00 91.19 84 SER A CA 1
ATOM 626 C C . SER A 1 84 ? 2.569 7.897 2.089 1.00 91.19 84 SER A C 1
ATOM 628 O O . SER A 1 84 ? 2.213 7.657 3.240 1.00 91.19 84 SER A O 1
ATOM 630 N N . LEU A 1 85 ? 2.107 8.952 1.407 1.00 92.44 85 LEU A N 1
ATOM 631 C CA . LEU A 1 85 ? 1.187 9.956 1.957 1.00 92.44 85 LEU A CA 1
ATOM 632 C C . LEU A 1 85 ? -0.291 9.607 1.739 1.00 92.44 85 LEU A C 1
ATOM 634 O O . LEU A 1 85 ? -1.104 9.781 2.648 1.00 92.44 85 LEU A O 1
ATOM 638 N N . LEU A 1 86 ? -0.651 9.081 0.564 1.00 95.06 86 LEU A N 1
ATOM 639 C CA . LEU A 1 86 ? -2.037 8.729 0.238 1.00 95.06 86 LEU A CA 1
ATOM 640 C C . LEU A 1 86 ? -2.697 7.741 1.220 1.00 95.06 86 LEU A C 1
ATOM 642 O O . LEU A 1 86 ? -3.903 7.884 1.425 1.00 95.06 86 LEU A O 1
ATOM 646 N N . PRO A 1 87 ? -1.997 6.778 1.859 1.00 95.12 87 PRO A N 1
ATOM 647 C CA . PRO A 1 87 ? -2.597 5.920 2.881 1.00 95.12 87 PRO A CA 1
ATOM 648 C C . PRO A 1 87 ? -3.327 6.669 4.002 1.00 95.12 87 PRO A C 1
ATOM 650 O O . PRO A 1 87 ? -4.296 6.144 4.540 1.00 95.12 87 PRO A O 1
ATOM 653 N N . VAL A 1 88 ? -2.930 7.905 4.327 1.00 91.88 88 VAL A N 1
ATOM 654 C CA . VAL A 1 88 ? -3.654 8.743 5.301 1.00 91.88 88 VAL A CA 1
ATOM 655 C C . VAL A 1 88 ? -5.070 9.054 4.805 1.00 91.88 88 VAL A C 1
ATOM 657 O O . VAL A 1 88 ? -6.036 8.931 5.557 1.00 91.88 88 VAL A O 1
ATOM 660 N N . LEU A 1 89 ? -5.208 9.401 3.522 1.00 91.00 89 LEU A N 1
ATOM 661 C CA . LEU A 1 89 ? -6.507 9.625 2.888 1.00 91.00 89 LEU A CA 1
ATOM 662 C C . LEU A 1 89 ? -7.300 8.316 2.772 1.00 91.00 89 LEU A C 1
ATOM 664 O O . LEU A 1 89 ? -8.493 8.300 3.065 1.00 91.00 89 LEU A O 1
ATOM 668 N N . GLY A 1 90 ? -6.641 7.217 2.394 1.00 91.62 90 GLY A N 1
ATOM 669 C CA . GLY A 1 90 ? -7.268 5.895 2.320 1.00 91.62 90 GLY A CA 1
ATOM 670 C C . GLY A 1 90 ? -7.841 5.440 3.666 1.00 91.62 90 GLY A C 1
ATOM 671 O O . GLY A 1 90 ? -8.982 4.984 3.726 1.00 91.62 90 GLY A O 1
ATOM 672 N N . ALA A 1 91 ? -7.094 5.648 4.754 1.00 90.56 91 ALA A N 1
ATOM 673 C CA . ALA A 1 91 ? -7.542 5.382 6.120 1.00 90.56 91 ALA A CA 1
ATOM 674 C C . ALA A 1 91 ? -8.746 6.250 6.504 1.00 90.56 91 ALA A C 1
ATOM 676 O O . ALA A 1 91 ? -9.732 5.739 7.029 1.00 90.56 91 ALA A O 1
ATO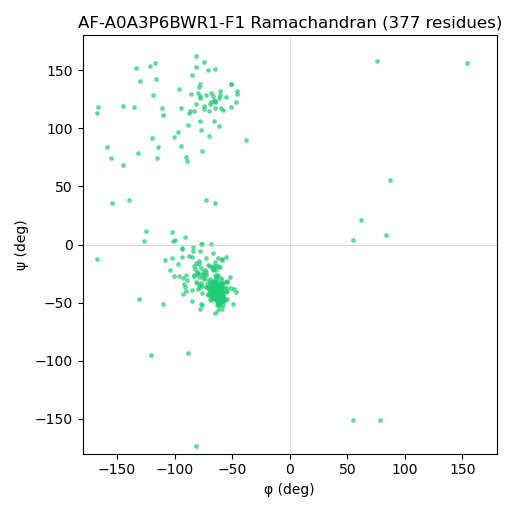M 677 N N . PHE A 1 92 ? -8.701 7.551 6.198 1.00 88.38 92 PHE A N 1
ATOM 678 C CA . PHE A 1 92 ? -9.823 8.452 6.451 1.00 88.38 92 PHE A CA 1
ATOM 679 C C . PHE A 1 92 ? -11.101 7.982 5.745 1.00 88.38 92 PHE A C 1
ATOM 681 O O . PHE A 1 92 ? -12.148 7.887 6.381 1.00 88.38 92 PHE A O 1
ATOM 688 N N . VAL A 1 93 ? -11.015 7.642 4.455 1.00 88.81 93 VAL A N 1
ATOM 689 C CA . VAL A 1 93 ? -12.167 7.175 3.669 1.00 88.81 93 VAL A CA 1
ATOM 690 C C . VAL A 1 93 ? -12.715 5.849 4.206 1.00 88.81 93 VAL A C 1
ATOM 692 O O . VAL A 1 93 ? -13.934 5.684 4.320 1.00 88.81 93 VAL A O 1
ATOM 695 N N . ALA A 1 94 ? -11.832 4.918 4.576 1.00 89.00 94 ALA A N 1
ATOM 696 C CA . ALA A 1 94 ? -12.229 3.649 5.175 1.00 89.00 94 ALA A CA 1
ATOM 697 C C . ALA A 1 94 ? -12.955 3.838 6.504 1.00 89.00 94 ALA A C 1
ATOM 699 O O . ALA A 1 94 ? -13.978 3.202 6.741 1.00 89.00 94 ALA A O 1
ATOM 700 N N . ASP A 1 95 ? -12.449 4.731 7.344 1.00 85.69 95 ASP A N 1
ATOM 701 C CA . ASP A 1 95 ? -12.951 4.909 8.699 1.00 85.69 95 ASP A CA 1
ATOM 702 C C . ASP A 1 95 ? -14.186 5.815 8.753 1.00 85.69 95 ASP A C 1
ATOM 704 O O . ASP A 1 95 ? -14.977 5.698 9.682 1.00 85.69 95 ASP A O 1
ATOM 708 N N . ALA A 1 96 ? -14.359 6.722 7.785 1.00 82.19 96 ALA A N 1
ATOM 709 C CA . ALA A 1 96 ? -15.486 7.654 7.735 1.00 82.19 96 ALA A CA 1
ATOM 710 C C . ALA A 1 96 ? -16.698 7.125 6.959 1.00 82.19 96 ALA A C 1
ATOM 712 O O . ALA A 1 96 ? -17.824 7.449 7.325 1.00 82.19 96 ALA A O 1
ATOM 713 N N . PHE A 1 97 ? -16.488 6.371 5.872 1.00 82.31 97 PHE A N 1
ATOM 714 C CA . PHE A 1 97 ? -17.560 6.123 4.897 1.00 82.31 97 PHE A CA 1
ATOM 715 C C . PHE A 1 97 ? -17.740 4.655 4.515 1.00 82.31 97 PHE A C 1
ATOM 717 O O . PHE A 1 97 ? -18.868 4.172 4.447 1.00 82.31 97 PHE A O 1
ATOM 724 N N . LEU A 1 98 ? -16.651 3.949 4.202 1.00 84.25 98 LEU A N 1
ATOM 725 C CA . LEU A 1 98 ? -16.744 2.662 3.499 1.00 84.25 98 LEU A CA 1
ATOM 726 C C . LEU A 1 98 ? -16.614 1.439 4.414 1.00 84.25 98 LEU A C 1
ATOM 728 O O . LEU A 1 98 ? -17.146 0.376 4.090 1.00 84.25 98 LEU A O 1
ATOM 732 N N . GLY A 1 99 ? -15.918 1.565 5.542 1.00 88.00 99 GLY A N 1
ATOM 733 C CA . GLY A 1 99 ? -15.453 0.432 6.338 1.00 88.00 99 GLY A CA 1
ATOM 734 C C . GLY A 1 99 ? -14.235 -0.261 5.713 1.00 88.00 99 GLY A C 1
ATOM 735 O O . GLY A 1 99 ? -13.982 -0.177 4.509 1.00 88.00 99 GLY A O 1
ATOM 736 N N . ARG A 1 100 ? -13.469 -0.988 6.536 1.00 90.75 100 ARG A N 1
ATOM 737 C CA . ARG A 1 100 ? -12.183 -1.594 6.133 1.00 90.75 100 ARG A CA 1
ATOM 738 C C . ARG A 1 100 ? -12.338 -2.589 4.978 1.00 90.75 100 ARG A C 1
ATOM 740 O O . ARG A 1 100 ? -11.638 -2.471 3.979 1.00 90.75 100 ARG A O 1
ATOM 747 N N . TYR A 1 101 ? -13.296 -3.516 5.065 1.00 92.75 101 TYR A N 1
ATOM 748 C CA . TYR A 1 101 ? -13.502 -4.546 4.037 1.00 92.75 101 TYR A CA 1
ATOM 749 C C . TYR A 1 101 ? -13.849 -3.970 2.658 1.00 92.75 101 TYR A C 1
ATOM 751 O O . TYR A 1 101 ? -13.227 -4.334 1.660 1.00 92.75 101 TYR A O 1
ATOM 759 N N . ARG A 1 102 ? -14.819 -3.045 2.582 1.00 93.00 102 ARG A N 1
ATOM 760 C CA . ARG A 1 102 ? -15.228 -2.450 1.297 1.00 93.00 102 ARG A CA 1
ATOM 761 C C . ARG A 1 102 ? -14.107 -1.605 0.702 1.00 93.00 102 ARG A C 1
ATOM 763 O O . ARG A 1 102 ? -13.895 -1.669 -0.507 1.00 93.00 102 ARG A O 1
ATOM 770 N N . THR A 1 103 ? -13.356 -0.884 1.539 1.00 94.88 103 THR A N 1
ATOM 771 C CA . THR A 1 103 ? -12.168 -0.159 1.082 1.00 94.88 103 THR A CA 1
ATOM 772 C C . THR A 1 103 ? -11.140 -1.104 0.482 1.00 94.88 103 THR A C 1
ATOM 774 O O . THR A 1 103 ? -10.663 -0.811 -0.605 1.00 94.88 103 THR A O 1
ATOM 777 N N . ILE A 1 104 ? -10.842 -2.249 1.108 1.00 95.81 104 ILE A N 1
ATOM 778 C CA . ILE A 1 104 ? -9.884 -3.228 0.563 1.00 95.81 104 ILE A CA 1
ATOM 779 C C . ILE A 1 104 ? -10.338 -3.737 -0.812 1.00 95.81 104 ILE A C 1
ATOM 781 O O . ILE A 1 104 ? -9.525 -3.808 -1.731 1.00 95.81 104 ILE A O 1
ATOM 785 N N . ILE A 1 105 ? -11.628 -4.038 -1.000 1.00 96.94 105 ILE A N 1
ATOM 786 C CA . ILE A 1 105 ? -12.162 -4.484 -2.300 1.00 96.94 105 ILE A CA 1
ATOM 787 C C . ILE A 1 105 ? -12.012 -3.397 -3.369 1.00 96.94 105 ILE A C 1
ATOM 789 O O . ILE A 1 105 ? -11.451 -3.654 -4.433 1.00 96.94 105 ILE A O 1
ATOM 793 N N . ILE A 1 106 ? -12.478 -2.177 -3.088 1.00 97.06 106 ILE A N 1
ATOM 794 C CA . ILE A 1 106 ? -12.408 -1.055 -4.037 1.00 97.06 106 ILE A CA 1
ATOM 795 C C . ILE A 1 106 ? -10.947 -0.734 -4.366 1.00 97.06 106 ILE A C 1
ATOM 797 O O . ILE A 1 106 ? -10.586 -0.595 -5.532 1.00 97.06 106 ILE A O 1
ATOM 801 N N . ALA A 1 107 ? -10.095 -0.690 -3.345 1.00 96.81 107 ALA A N 1
ATOM 802 C CA . ALA A 1 107 ? -8.664 -0.481 -3.473 1.00 96.81 107 ALA A CA 1
ATOM 803 C C . ALA A 1 107 ? -8.006 -1.561 -4.341 1.00 96.81 107 ALA A C 1
ATOM 805 O O . ALA A 1 107 ? -7.228 -1.226 -5.227 1.00 96.81 107 ALA A O 1
ATOM 806 N N . SER A 1 108 ? -8.364 -2.835 -4.152 1.00 97.25 108 SER A N 1
ATOM 807 C CA . SER A 1 108 ? -7.872 -3.951 -4.972 1.00 97.25 108 SER A CA 1
ATOM 808 C C . SER A 1 108 ? -8.279 -3.814 -6.435 1.00 97.25 108 SER A C 1
ATOM 810 O O . SER A 1 108 ? -7.450 -4.016 -7.314 1.00 97.25 108 SER A O 1
ATOM 812 N N . LEU A 1 109 ? -9.533 -3.443 -6.712 1.00 98.12 109 LEU A N 1
ATOM 813 C CA . LEU A 1 109 ? -10.019 -3.234 -8.079 1.00 98.12 109 LEU A CA 1
ATOM 814 C C . LEU A 1 109 ? -9.269 -2.091 -8.773 1.00 98.12 109 LEU A C 1
ATOM 816 O O . LEU A 1 109 ? -8.835 -2.239 -9.913 1.00 98.12 109 LEU A O 1
ATOM 820 N N . VAL A 1 110 ? -9.068 -0.975 -8.067 1.00 98.06 110 VAL A N 1
ATOM 821 C CA . VAL A 1 110 ? -8.281 0.163 -8.563 1.00 98.06 110 VAL A CA 1
ATOM 822 C C . VAL A 1 110 ? -6.821 -0.237 -8.791 1.00 98.06 110 VAL A C 1
ATOM 824 O O . VAL A 1 110 ? -6.246 0.117 -9.818 1.00 98.06 110 VAL A O 1
ATOM 827 N N . TYR A 1 111 ? -6.236 -1.020 -7.881 1.00 97.62 111 TYR A N 1
ATOM 828 C CA . TYR A 1 111 ? -4.869 -1.528 -8.005 1.00 97.62 111 TYR A CA 1
ATOM 829 C C . TYR A 1 111 ? -4.728 -2.424 -9.242 1.00 97.62 111 TYR A C 1
ATOM 831 O O . TYR A 1 111 ? -3.842 -2.198 -10.063 1.00 97.62 111 TYR A O 1
ATOM 839 N N . VAL A 1 112 ? -5.623 -3.403 -9.415 1.00 98.19 112 VAL A N 1
ATOM 840 C CA . VAL A 1 112 ? -5.648 -4.300 -10.582 1.00 98.19 112 VAL A CA 1
ATOM 841 C C . VAL A 1 112 ? -5.801 -3.504 -11.876 1.00 98.19 112 VAL A C 1
ATOM 843 O O . VAL A 1 112 ? -5.071 -3.760 -12.829 1.00 98.19 112 VAL A O 1
ATOM 846 N N . LEU A 1 113 ? -6.686 -2.502 -11.913 1.00 98.38 113 LEU A N 1
ATOM 847 C CA . LEU A 1 113 ? -6.833 -1.624 -13.075 1.00 98.38 113 LEU A CA 1
ATOM 848 C C . LEU A 1 113 ? -5.537 -0.854 -13.369 1.00 98.38 113 LEU A C 1
ATOM 850 O O . LEU A 1 113 ? -5.098 -0.817 -14.517 1.00 98.38 113 LEU A O 1
ATOM 854 N N . GLY A 1 114 ? -4.898 -0.286 -12.344 1.00 98.06 114 GLY A N 1
ATOM 855 C CA . GLY A 1 114 ? -3.599 0.377 -12.469 1.00 98.06 114 GLY A CA 1
ATOM 856 C C . GLY A 1 114 ? -2.533 -0.554 -13.039 1.00 98.06 114 GLY A C 1
ATOM 857 O O . GLY A 1 114 ? -1.866 -0.203 -14.005 1.00 98.06 114 GLY A O 1
ATOM 858 N N . MET A 1 115 ? -2.436 -1.775 -12.520 1.00 97.50 115 MET A N 1
ATOM 859 C CA . MET A 1 115 ? -1.485 -2.786 -12.986 1.00 97.50 115 MET A CA 1
ATOM 860 C C . MET A 1 115 ? -1.771 -3.267 -14.412 1.00 97.50 115 MET A C 1
ATOM 862 O O . MET A 1 115 ? -0.841 -3.469 -15.194 1.00 97.50 115 MET A O 1
ATOM 866 N N . ALA A 1 116 ? -3.042 -3.430 -14.780 1.00 97.94 116 ALA A N 1
ATOM 867 C CA . ALA A 1 116 ? -3.441 -3.810 -16.130 1.00 97.94 116 ALA A CA 1
ATOM 868 C C . ALA A 1 116 ? -3.084 -2.715 -17.145 1.00 97.94 116 ALA A C 1
ATOM 870 O O . ALA A 1 116 ? -2.499 -3.011 -18.186 1.00 97.94 116 ALA A O 1
ATOM 871 N N . LEU A 1 117 ? -3.360 -1.447 -16.820 1.00 97.69 117 LEU A N 1
ATOM 872 C CA . LEU A 1 117 ? -2.979 -0.303 -17.654 1.00 97.69 117 LEU A CA 1
ATOM 873 C C . LEU A 1 117 ? -1.458 -0.123 -17.721 1.00 97.69 117 LEU A C 1
ATOM 875 O O . LEU A 1 117 ? -0.934 0.193 -18.787 1.00 97.69 117 LEU A O 1
ATOM 879 N N . LEU A 1 118 ? -0.743 -0.380 -16.623 1.00 96.50 118 LEU A N 1
ATOM 880 C CA . LEU A 1 118 ? 0.718 -0.341 -16.584 1.00 96.50 118 LEU A CA 1
ATOM 881 C C . LEU A 1 118 ? 1.313 -1.424 -17.491 1.00 96.50 118 LEU A C 1
ATOM 883 O O . LEU A 1 118 ? 2.184 -1.142 -18.312 1.00 96.50 118 LEU A O 1
ATOM 887 N N . THR A 1 119 ? 0.778 -2.643 -17.415 1.00 96.25 119 THR A N 1
ATOM 888 C CA . THR A 1 119 ? 1.157 -3.766 -18.284 1.00 96.25 119 THR A CA 1
ATOM 889 C C . THR A 1 119 ? 0.870 -3.452 -19.751 1.00 96.25 119 THR A C 1
ATOM 891 O O . THR A 1 119 ? 1.729 -3.661 -20.606 1.00 96.25 119 THR A O 1
ATOM 894 N N . LEU A 1 120 ? -0.304 -2.884 -20.045 1.00 95.06 120 LEU A N 1
ATOM 895 C CA . LEU A 1 120 ? -0.660 -2.427 -21.386 1.00 95.06 120 LEU A CA 1
ATOM 896 C C . LEU A 1 120 ? 0.309 -1.351 -21.887 1.00 95.06 120 LEU A C 1
ATOM 898 O O . LEU A 1 120 ? 0.752 -1.419 -23.028 1.00 95.06 120 LEU A O 1
ATOM 902 N N . SER A 1 121 ? 0.689 -0.391 -21.040 1.00 93.81 121 SER A N 1
ATOM 903 C CA . SER A 1 121 ? 1.650 0.647 -21.421 1.00 93.81 121 SER A CA 1
ATOM 904 C C . SER A 1 121 ? 3.009 0.057 -21.813 1.00 93.81 121 SER A C 1
ATOM 906 O O . SER A 1 121 ? 3.597 0.514 -22.788 1.00 93.81 121 SER A O 1
ATOM 908 N N . ALA A 1 122 ? 3.463 -0.997 -21.122 1.00 91.50 122 ALA A N 1
ATOM 909 C CA . ALA A 1 122 ? 4.702 -1.702 -21.442 1.00 91.50 122 ALA A CA 1
ATOM 910 C C . ALA A 1 122 ? 4.602 -2.544 -22.724 1.00 91.50 122 ALA A C 1
ATOM 912 O O . ALA A 1 122 ? 5.576 -2.627 -23.465 1.00 91.50 122 ALA A O 1
ATOM 913 N N . LEU A 1 123 ? 3.435 -3.130 -23.016 1.00 91.31 123 LEU A N 1
ATOM 914 C CA . LEU A 1 123 ? 3.172 -3.830 -24.283 1.00 91.31 123 LEU A CA 1
ATOM 915 C C . LEU A 1 123 ? 3.176 -2.887 -25.492 1.00 91.31 123 LEU A C 1
ATOM 917 O O . LEU A 1 123 ? 3.538 -3.296 -26.590 1.00 91.31 123 LEU A O 1
ATOM 921 N N . LEU A 1 124 ? 2.755 -1.637 -25.293 1.00 87.56 124 LEU A N 1
ATOM 922 C CA . LEU A 1 124 ? 2.682 -0.623 -26.344 1.00 87.56 124 LEU A CA 1
ATOM 923 C C . LEU A 1 124 ? 4.016 0.095 -26.595 1.00 87.56 124 LEU A C 1
ATOM 925 O O . LEU A 1 124 ? 4.091 0.907 -27.520 1.00 87.56 124 LEU A O 1
ATOM 929 N N . VAL A 1 125 ? 5.059 -0.170 -25.798 1.00 83.06 125 VAL A N 1
ATOM 930 C CA . VAL A 1 125 ? 6.400 0.357 -26.078 1.00 83.06 125 VAL A CA 1
ATOM 931 C C . VAL A 1 125 ? 6.895 -0.267 -27.389 1.00 83.06 125 VAL A C 1
ATOM 933 O O . VAL A 1 125 ? 6.974 -1.493 -27.474 1.00 83.06 125 VAL A O 1
ATOM 936 N N . PRO A 1 126 ? 7.242 0.534 -28.41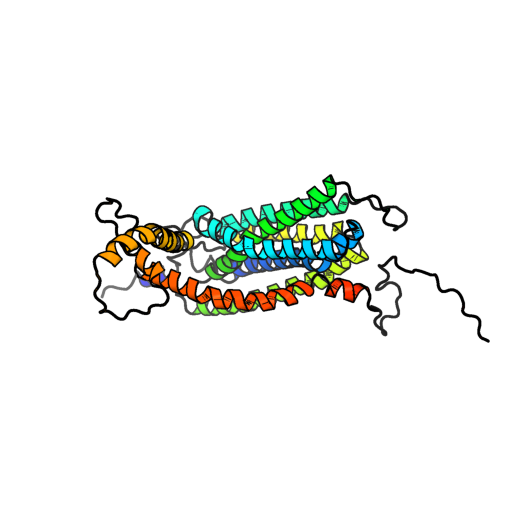4 1.00 67.12 126 PRO A N 1
ATOM 937 C CA . PRO A 1 126 ? 7.729 -0.006 -29.674 1.00 67.12 126 PRO A CA 1
ATOM 938 C C . PRO A 1 126 ? 9.067 -0.722 -29.457 1.00 67.12 126 PRO A C 1
ATOM 940 O O . PRO A 1 126 ? 10.054 -0.101 -29.064 1.00 67.12 126 PRO A O 1
ATOM 943 N N . ILE A 1 127 ? 9.108 -2.027 -29.724 1.00 61.56 127 ILE A N 1
ATOM 944 C CA . ILE A 1 127 ? 10.341 -2.821 -29.712 1.00 61.56 127 ILE A CA 1
ATOM 945 C C . ILE A 1 127 ? 10.865 -2.867 -31.151 1.00 61.56 127 ILE A C 1
ATOM 947 O O . ILE A 1 127 ? 10.182 -3.375 -32.036 1.00 61.56 127 ILE A O 1
ATOM 951 N N . SER A 1 128 ? 12.057 -2.321 -31.403 1.00 47.09 128 SER A N 1
ATOM 952 C CA . SER A 1 128 ? 12.724 -2.448 -32.707 1.00 47.09 128 SER A CA 1
ATOM 953 C C . SER A 1 128 ? 13.375 -3.830 -32.839 1.00 47.09 128 SER A C 1
ATOM 955 O O . SER A 1 128 ? 14.017 -4.301 -31.895 1.00 47.09 128 SER A O 1
ATOM 957 N N . GLU A 1 129 ? 13.256 -4.457 -34.014 1.00 45.78 129 GLU A N 1
ATOM 958 C CA . GLU A 1 129 ? 13.757 -5.810 -34.331 1.00 45.78 129 GLU A CA 1
ATOM 959 C C . GLU A 1 129 ? 15.280 -5.981 -34.138 1.00 45.78 129 GLU A C 1
ATOM 961 O O . GLU A 1 129 ? 15.762 -7.105 -34.031 1.00 45.78 129 GLU A O 1
ATOM 966 N N . ASN A 1 130 ? 16.037 -4.887 -33.982 1.00 41.00 130 ASN A N 1
ATOM 967 C CA . ASN A 1 130 ? 17.493 -4.908 -33.796 1.00 41.00 130 ASN A CA 1
ATOM 968 C C . ASN A 1 130 ? 17.987 -4.698 -32.352 1.00 41.00 130 ASN A C 1
ATOM 970 O O . ASN A 1 130 ? 19.182 -4.496 -32.159 1.00 41.00 130 ASN A O 1
ATOM 974 N N . LYS A 1 131 ? 17.125 -4.720 -31.320 1.00 47.50 131 LYS A N 1
ATOM 975 C CA . LYS A 1 131 ? 17.500 -4.415 -29.911 1.00 47.50 131 LYS A CA 1
ATOM 976 C C . LYS A 1 131 ? 18.176 -3.046 -29.690 1.00 47.50 131 LYS A C 1
ATOM 978 O O . LYS A 1 131 ? 18.535 -2.724 -28.559 1.00 47.50 131 LYS A O 1
ATOM 983 N N . GLU A 1 132 ? 18.306 -2.216 -30.719 1.00 45.78 132 GLU A N 1
ATOM 984 C CA . GLU A 1 132 ? 18.630 -0.804 -30.586 1.00 45.78 132 GLU A CA 1
ATOM 985 C C . GLU A 1 132 ? 17.326 -0.038 -30.378 1.00 45.78 132 GLU A C 1
ATOM 987 O O . GLU A 1 132 ? 16.440 -0.016 -31.237 1.00 45.78 132 GLU A O 1
ATOM 992 N N . VAL A 1 133 ? 17.193 0.558 -29.193 1.00 51.50 133 VAL A N 1
ATOM 993 C CA . VAL A 1 133 ? 16.110 1.486 -28.873 1.00 51.50 133 VAL A CA 1
ATOM 994 C C . VAL A 1 133 ? 16.249 2.667 -29.829 1.00 51.50 133 VAL A C 1
ATOM 996 O O . VAL A 1 133 ? 17.121 3.518 -29.655 1.00 51.50 133 VAL A O 1
ATOM 999 N N . VAL A 1 134 ? 15.416 2.706 -30.870 1.00 47.44 134 VAL A N 1
ATOM 1000 C CA . VAL A 1 134 ? 15.309 3.881 -31.736 1.00 47.44 134 VAL A CA 1
ATOM 1001 C C . VAL A 1 134 ? 14.997 5.063 -30.827 1.00 47.44 134 VAL A C 1
ATOM 1003 O O . VAL A 1 134 ? 14.043 5.016 -30.054 1.00 47.44 134 VAL A O 1
ATOM 1006 N N . SER A 1 135 ? 15.795 6.127 -30.932 1.00 45.59 135 SER A N 1
ATOM 1007 C CA . SER A 1 135 ? 15.603 7.424 -30.268 1.00 45.59 135 SER A CA 1
ATOM 1008 C C . SER A 1 135 ? 14.336 8.165 -30.734 1.00 45.59 135 SER A C 1
ATOM 1010 O O . SER A 1 135 ? 14.324 9.388 -30.849 1.00 45.59 135 SER A O 1
ATOM 1012 N N . ALA A 1 136 ? 13.253 7.447 -31.023 1.00 52.78 136 ALA A N 1
ATOM 1013 C CA . ALA A 1 136 ? 11.926 8.012 -31.112 1.00 52.78 136 ALA A CA 1
ATOM 1014 C C . ALA A 1 136 ? 11.452 8.188 -29.670 1.00 52.78 136 ALA A C 1
ATOM 1016 O O . ALA A 1 136 ? 11.168 7.211 -28.979 1.00 52.78 136 ALA A O 1
ATOM 1017 N N . SER A 1 137 ? 11.425 9.437 -29.198 1.00 56.88 137 SER A N 1
ATOM 1018 C CA . SER A 1 137 ? 10.826 9.754 -27.900 1.00 56.88 137 SER A CA 1
ATOM 1019 C C . SER A 1 137 ? 9.467 9.050 -27.790 1.00 56.88 137 SER A C 1
ATOM 1021 O O . SER A 1 137 ? 8.684 9.140 -28.745 1.00 56.88 137 SER A O 1
ATOM 1023 N N . PRO A 1 138 ? 9.174 8.349 -26.677 1.00 63.94 138 PRO A N 1
ATOM 1024 C CA . PRO A 1 138 ? 7.895 7.677 -26.505 1.00 63.94 138 PRO A CA 1
ATOM 1025 C C . PRO A 1 138 ? 6.760 8.654 -26.795 1.00 63.94 138 PRO A C 1
ATOM 1027 O O . PRO A 1 138 ? 6.826 9.819 -26.385 1.00 63.94 138 PRO A O 1
ATOM 1030 N N . SER A 1 139 ? 5.725 8.194 -27.506 1.00 76.81 139 SER A N 1
ATOM 1031 C CA . SER A 1 139 ? 4.569 9.044 -27.797 1.00 76.81 139 SER A CA 1
ATOM 1032 C C . SER A 1 139 ? 4.051 9.673 -26.498 1.00 76.81 139 SER A C 1
ATOM 1034 O O . SER A 1 139 ? 3.987 9.012 -25.457 1.00 76.81 139 SER A O 1
ATOM 1036 N N . SER A 1 140 ? 3.686 10.958 -26.527 1.00 82.88 140 SER A N 1
ATOM 1037 C CA . SER A 1 140 ? 3.211 11.660 -25.325 1.00 82.88 140 SER A CA 1
ATOM 1038 C C . SER A 1 140 ? 2.036 10.929 -24.662 1.00 82.88 140 SER A C 1
ATOM 1040 O O . SER A 1 140 ? 1.931 10.917 -23.440 1.00 82.88 140 SER A O 1
ATOM 1042 N N . LEU A 1 141 ? 1.207 10.249 -25.462 1.00 86.44 141 LEU A N 1
ATOM 1043 C CA . LEU A 1 141 ? 0.106 9.406 -24.996 1.00 86.44 141 LEU A CA 1
ATOM 1044 C C . LEU A 1 141 ? 0.579 8.193 -24.184 1.00 86.44 141 LEU A C 1
ATOM 1046 O O . LEU A 1 141 ? -0.015 7.903 -23.150 1.00 86.44 141 LEU A O 1
ATOM 1050 N N . LEU A 1 142 ? 1.654 7.513 -24.601 1.00 89.31 142 LEU A N 1
ATOM 1051 C CA . LEU A 1 142 ? 2.218 6.381 -23.858 1.00 89.31 142 LEU A CA 1
ATOM 1052 C C . LEU A 1 142 ? 2.761 6.834 -22.501 1.00 89.31 142 LEU A C 1
ATOM 1054 O O . LEU A 1 142 ? 2.473 6.203 -21.487 1.00 89.31 142 LEU A O 1
ATOM 1058 N N . ASN A 1 143 ? 3.474 7.962 -22.464 1.00 90.19 143 ASN A N 1
ATOM 1059 C CA . ASN A 1 143 ? 3.959 8.542 -21.210 1.00 90.19 143 ASN A CA 1
ATOM 1060 C C . ASN A 1 143 ? 2.804 8.895 -20.261 1.00 90.19 143 ASN A C 1
ATOM 1062 O O . ASN A 1 143 ? 2.862 8.572 -19.074 1.00 90.19 143 ASN A O 1
ATOM 1066 N N . VAL A 1 144 ? 1.736 9.516 -20.775 1.00 93.56 144 VAL A N 1
ATOM 1067 C CA . VAL A 1 144 ? 0.537 9.827 -19.981 1.00 93.56 144 VAL A CA 1
ATOM 1068 C C . VAL A 1 144 ? -0.117 8.551 -19.457 1.00 93.56 144 VAL A C 1
ATOM 1070 O O . VAL A 1 144 ? -0.414 8.482 -18.268 1.00 93.56 144 VAL A O 1
ATOM 1073 N N . LEU A 1 145 ? -0.292 7.532 -20.303 1.00 95.25 145 LEU A N 1
ATOM 1074 C CA . LEU A 1 145 ? -0.863 6.244 -19.906 1.00 95.25 145 LEU A CA 1
ATOM 1075 C C . LEU A 1 145 ? -0.033 5.580 -18.800 1.00 95.25 145 LEU A C 1
ATOM 1077 O O . LEU A 1 145 ? -0.591 5.148 -17.792 1.00 95.25 145 LEU A O 1
ATOM 1081 N N . PHE A 1 146 ? 1.291 5.549 -18.963 1.00 95.88 146 PHE A N 1
ATOM 1082 C CA . PHE A 1 146 ? 2.215 4.986 -17.985 1.00 95.88 146 PHE A CA 1
ATOM 1083 C C . PHE A 1 146 ? 2.102 5.696 -16.632 1.00 95.88 146 PHE A C 1
ATOM 1085 O O . PHE A 1 146 ? 1.803 5.053 -15.628 1.00 95.88 146 PHE A O 1
ATOM 1092 N N . PHE A 1 147 ? 2.262 7.022 -16.582 1.00 96.69 147 PHE A N 1
ATOM 1093 C CA . PHE A 1 147 ? 2.196 7.750 -15.312 1.00 96.69 147 PHE A CA 1
ATOM 1094 C C . PHE A 1 147 ? 0.801 7.712 -14.688 1.00 96.69 147 PHE A C 1
ATOM 1096 O O . PHE A 1 147 ? 0.688 7.541 -13.476 1.00 96.69 147 PHE A O 1
ATOM 1103 N N . PHE A 1 148 ? -0.257 7.804 -15.496 1.00 97.44 148 PHE A N 1
ATOM 1104 C CA . PHE A 1 148 ? -1.626 7.634 -15.015 1.00 97.44 148 PHE A CA 1
ATOM 1105 C C . PHE A 1 148 ? -1.805 6.271 -14.340 1.00 97.44 148 PHE A C 1
ATOM 1107 O O . PHE A 1 148 ? -2.291 6.205 -13.214 1.00 97.44 148 PHE A O 1
ATOM 1114 N N . SER A 1 149 ? -1.346 5.195 -14.983 1.00 98.00 149 SER A N 1
ATOM 1115 C CA . SER A 1 149 ? -1.423 3.843 -14.429 1.00 98.00 149 SER A CA 1
ATOM 1116 C C . SER A 1 149 ? -0.591 3.676 -13.150 1.00 98.00 149 SER A C 1
ATOM 1118 O O . SER A 1 149 ? -1.078 3.121 -12.168 1.00 98.00 149 SER A O 1
ATOM 1120 N N . LEU A 1 150 ? 0.618 4.245 -13.110 1.00 97.62 150 LEU A N 1
ATOM 1121 C CA . LEU A 1 150 ? 1.516 4.212 -11.957 1.00 97.62 150 LEU A CA 1
ATOM 1122 C C . LEU A 1 150 ? 0.912 4.933 -10.738 1.00 97.62 150 LEU A C 1
ATOM 1124 O O . LEU A 1 150 ? 0.965 4.430 -9.612 1.00 97.62 150 LEU A O 1
ATOM 1128 N N . TYR A 1 151 ? 0.285 6.092 -10.949 1.00 97.94 151 TYR A N 1
ATOM 1129 C CA . TYR A 1 151 ? -0.421 6.803 -9.883 1.00 97.94 151 TYR A CA 1
ATOM 1130 C C . TYR A 1 151 ? -1.741 6.131 -9.498 1.00 97.94 151 TYR A C 1
ATOM 1132 O O . TYR A 1 151 ? -2.113 6.166 -8.327 1.00 97.94 151 TYR A O 1
ATOM 1140 N N . LEU A 1 152 ? -2.415 5.451 -10.428 1.00 97.75 152 LEU A N 1
ATOM 1141 C CA . LEU A 1 152 ? -3.590 4.640 -10.112 1.00 97.75 152 LEU A CA 1
ATOM 1142 C C . LEU A 1 152 ? -3.228 3.462 -9.189 1.00 97.75 152 LEU A C 1
ATOM 1144 O O . LEU A 1 152 ? -3.960 3.186 -8.240 1.00 97.75 152 LEU A O 1
ATOM 1148 N N . VAL A 1 153 ? -2.059 2.839 -9.389 1.00 97.69 153 VAL A N 1
ATOM 1149 C CA . VAL A 1 153 ? -1.500 1.847 -8.453 1.00 97.69 153 VAL A CA 1
ATOM 1150 C C . VAL A 1 153 ? -1.281 2.455 -7.063 1.00 97.69 153 VAL A C 1
ATOM 1152 O O . VAL A 1 153 ? -1.697 1.858 -6.071 1.00 97.69 153 VAL A O 1
ATOM 1155 N N . ALA A 1 154 ? -0.717 3.665 -6.969 1.00 97.31 154 ALA A N 1
ATOM 1156 C CA . ALA A 1 154 ? -0.538 4.353 -5.683 1.00 97.31 154 ALA A CA 1
ATOM 1157 C C . ALA A 1 154 ? -1.878 4.619 -4.967 1.00 97.31 154 ALA A C 1
ATOM 1159 O O . ALA A 1 154 ? -1.980 4.471 -3.746 1.00 97.31 154 ALA A O 1
ATOM 1160 N N . VAL A 1 155 ? -2.927 4.967 -5.722 1.00 97.00 155 VAL A N 1
ATOM 1161 C CA . VAL A 1 155 ? -4.291 5.114 -5.188 1.00 97.00 155 VAL A CA 1
ATOM 1162 C C . VAL A 1 155 ? -4.828 3.771 -4.688 1.00 97.00 155 VAL A C 1
ATOM 1164 O O . VAL A 1 155 ? -5.345 3.713 -3.574 1.00 97.00 155 VAL A O 1
ATOM 1167 N N . GLY A 1 156 ? -4.661 2.681 -5.441 1.00 95.94 156 GLY A N 1
ATOM 1168 C CA . GLY A 1 156 ? -5.044 1.338 -4.990 1.00 95.94 156 GLY A CA 1
ATOM 1169 C C . GLY A 1 156 ? -4.319 0.925 -3.702 1.00 95.94 156 GLY A C 1
ATOM 1170 O O . GLY A 1 156 ? -4.940 0.504 -2.730 1.00 95.94 156 GLY A O 1
ATOM 1171 N N . GLN A 1 157 ? -3.008 1.138 -3.632 1.00 95.25 157 GLN A N 1
ATOM 1172 C CA . GLN A 1 157 ? -2.202 0.866 -2.438 1.00 95.25 157 GLN A CA 1
ATOM 1173 C C . GLN A 1 157 ? -2.666 1.660 -1.207 1.00 95.25 157 GLN A C 1
ATOM 1175 O O . GLN A 1 157 ? -2.587 1.168 -0.078 1.00 95.25 157 GLN A O 1
ATOM 1180 N N . SER A 1 158 ? -3.155 2.886 -1.409 1.00 94.31 158 SER A N 1
ATOM 1181 C CA . SER A 1 158 ? -3.569 3.769 -0.318 1.00 94.31 158 SER A CA 1
ATOM 1182 C C . SER A 1 158 ? -4.707 3.211 0.533 1.00 94.31 158 SER A C 1
ATOM 1184 O O . SER A 1 158 ? -4.718 3.423 1.742 1.00 94.31 158 SER A O 1
ATOM 1186 N N . GLY A 1 159 ? -5.640 2.472 -0.071 1.00 91.75 159 GLY A N 1
ATOM 1187 C CA . GLY A 1 159 ? -6.711 1.806 0.665 1.00 91.75 159 GLY A CA 1
ATOM 1188 C C . GLY A 1 159 ? -6.252 0.495 1.302 1.00 91.75 159 GLY A C 1
ATOM 1189 O O . GLY A 1 159 ? -6.701 0.164 2.396 1.00 91.75 159 GLY A O 1
ATOM 1190 N N . HIS A 1 160 ? -5.320 -0.219 0.664 1.00 91.62 160 HIS A N 1
ATOM 1191 C CA . HIS A 1 160 ? -4.763 -1.480 1.170 1.00 91.62 160 HIS A CA 1
ATOM 1192 C C . HIS A 1 160 ? -3.977 -1.290 2.467 1.00 91.62 160 HIS A C 1
ATOM 1194 O O . HIS A 1 160 ? -4.344 -1.848 3.501 1.00 91.62 160 HIS A O 1
ATOM 1200 N N . LYS A 1 161 ? -2.932 -0.452 2.434 1.00 90.00 161 LYS A N 1
ATOM 1201 C CA . LYS A 1 161 ? -1.964 -0.304 3.534 1.00 90.00 161 LYS A CA 1
ATOM 1202 C C . LYS A 1 161 ? -2.578 -0.090 4.926 1.00 90.00 161 LYS A C 1
ATOM 1204 O O . LYS A 1 161 ? -2.184 -0.802 5.846 1.00 90.00 161 LYS A O 1
ATOM 1209 N N . PRO A 1 162 ? -3.509 0.858 5.126 1.00 91.19 162 PRO A N 1
ATOM 1210 C CA . PRO A 1 162 ? -4.081 1.090 6.447 1.00 91.19 162 PRO A CA 1
ATOM 1211 C C . PRO A 1 162 ? -5.165 0.069 6.811 1.00 91.19 162 PRO A C 1
ATOM 1213 O O . PRO A 1 162 ? -5.409 -0.157 7.994 1.00 91.19 162 PRO A O 1
ATOM 1216 N N . CYS A 1 163 ? -5.829 -0.543 5.824 1.00 93.56 163 CYS A N 1
ATOM 1217 C CA . CYS A 1 163 ? -7.010 -1.363 6.072 1.00 93.56 163 CYS A CA 1
ATOM 1218 C C . CYS A 1 163 ? -6.691 -2.843 6.256 1.00 93.56 163 CYS A C 1
ATOM 1220 O O . CYS A 1 163 ? -7.275 -3.444 7.147 1.00 93.56 163 CYS A O 1
ATOM 1222 N N . VAL A 1 164 ? -5.808 -3.445 5.449 1.00 95.06 164 VAL A N 1
ATOM 1223 C CA . VAL A 1 164 ? -5.604 -4.909 5.456 1.00 95.06 164 VAL A CA 1
ATOM 1224 C C . VAL A 1 164 ? -5.016 -5.374 6.784 1.00 95.06 164 VAL A C 1
ATOM 1226 O O . VAL A 1 164 ? -5.553 -6.293 7.396 1.00 95.06 164 VAL A O 1
ATOM 1229 N N . GLN A 1 165 ? -3.975 -4.700 7.282 1.00 93.19 165 GLN A N 1
ATOM 1230 C CA . GLN A 1 165 ? -3.363 -5.056 8.564 1.00 93.19 165 GLN A CA 1
ATOM 1231 C C . GLN A 1 165 ? -4.342 -4.867 9.732 1.00 93.19 165 GLN A C 1
ATOM 1233 O O . GLN A 1 165 ? -4.441 -5.726 10.607 1.00 93.19 165 GLN A O 1
ATOM 1238 N N . ALA A 1 166 ? -5.088 -3.758 9.737 1.00 92.69 166 ALA A N 1
ATOM 1239 C CA . ALA A 1 166 ? -6.087 -3.482 10.765 1.00 92.69 166 ALA A CA 1
ATOM 1240 C C . ALA A 1 166 ? -7.243 -4.495 10.714 1.00 92.69 166 ALA A C 1
ATOM 1242 O O . ALA A 1 166 ? -7.657 -5.015 11.743 1.00 92.69 166 ALA A O 1
ATOM 1243 N N . PHE A 1 167 ? -7.711 -4.839 9.513 1.00 94.38 167 PHE A N 1
ATOM 1244 C CA . PHE A 1 167 ? -8.737 -5.855 9.299 1.00 94.38 167 PHE A CA 1
ATOM 1245 C C . PHE A 1 167 ? -8.259 -7.253 9.705 1.00 94.38 167 PHE A C 1
ATOM 1247 O O . PHE A 1 167 ? -9.026 -8.008 10.289 1.00 94.38 167 PHE A O 1
ATOM 1254 N N . GLY A 1 168 ? -6.989 -7.588 9.462 1.00 94.81 168 GLY A N 1
ATOM 1255 C CA . GLY A 1 168 ? -6.368 -8.821 9.951 1.00 94.81 168 GLY A CA 1
ATOM 1256 C C . GLY A 1 168 ? -6.322 -8.894 11.475 1.00 94.81 168 GLY A C 1
ATOM 1257 O O . GLY A 1 168 ? -6.648 -9.927 12.053 1.00 94.81 168 GLY A O 1
ATOM 1258 N N . ALA A 1 169 ? -5.996 -7.781 12.134 1.00 93.56 169 ALA A N 1
ATOM 1259 C CA . ALA A 1 169 ? -6.015 -7.699 13.590 1.00 93.56 169 ALA A CA 1
ATOM 1260 C C . ALA A 1 169 ? -7.432 -7.847 14.176 1.00 93.56 169 ALA A C 1
ATOM 1262 O O . ALA A 1 169 ? -7.569 -8.468 15.228 1.00 93.56 169 ALA A O 1
ATOM 1263 N N . ASP A 1 170 ? -8.467 -7.349 13.484 1.00 92.50 170 ASP A N 1
ATOM 1264 C CA . ASP A 1 170 ? -9.878 -7.486 13.895 1.00 92.50 170 ASP A CA 1
ATOM 1265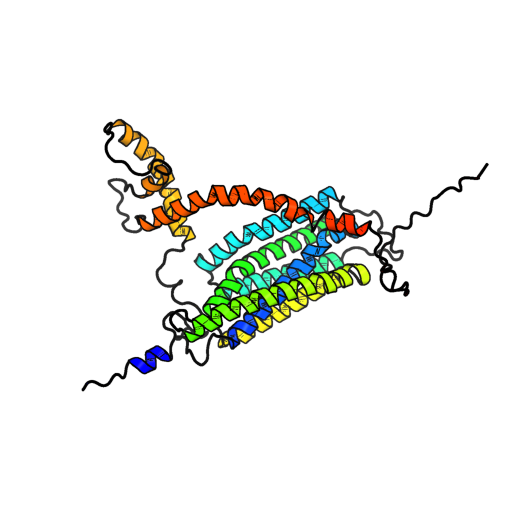 C C . ASP A 1 170 ? -10.382 -8.936 13.892 1.00 92.50 170 ASP A C 1
ATOM 1267 O O . ASP A 1 170 ? -11.439 -9.228 14.449 1.00 92.50 170 ASP A O 1
ATOM 1271 N N . GLN A 1 171 ? -9.655 -9.862 13.258 1.00 94.88 171 GLN A N 1
ATOM 1272 C CA . GLN A 1 171 ? -10.064 -11.267 13.213 1.00 94.88 171 GLN A CA 1
ATOM 1273 C C . GLN A 1 171 ? -9.884 -11.980 14.557 1.00 94.88 171 GLN A C 1
ATOM 1275 O O . GLN A 1 171 ? -10.398 -1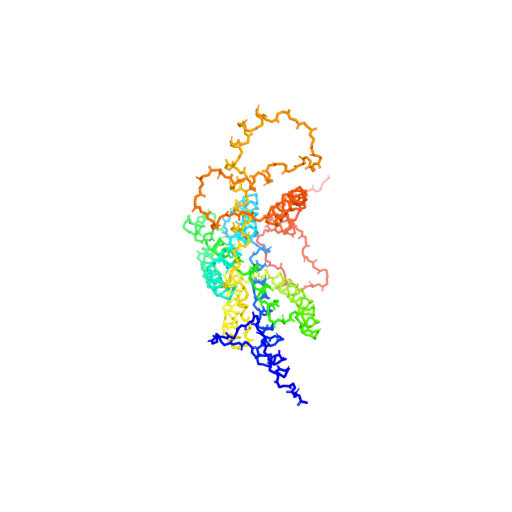3.085 14.724 1.00 94.88 171 GLN A O 1
ATOM 1280 N N . PHE A 1 172 ? -9.186 -11.359 15.507 1.00 93.69 172 PHE A N 1
ATOM 1281 C CA . PHE A 1 172 ? -8.900 -11.911 16.824 1.00 93.69 172 PHE A CA 1
ATOM 1282 C C . PHE A 1 172 ? -9.518 -11.027 17.909 1.00 93.69 172 PHE A C 1
ATOM 1284 O O . PHE A 1 172 ? -9.283 -9.819 17.944 1.00 93.69 172 PHE A O 1
ATOM 1291 N N . ASP A 1 173 ? -10.278 -11.635 18.812 1.00 90.62 173 ASP A N 1
ATOM 1292 C CA . ASP A 1 173 ? -10.881 -10.957 19.954 1.00 90.62 173 ASP A CA 1
ATOM 1293 C C . ASP A 1 173 ? -9.820 -10.614 21.015 1.00 90.62 173 ASP A C 1
ATOM 1295 O O . ASP A 1 173 ? -9.046 -11.464 21.456 1.00 90.62 173 ASP A O 1
ATOM 1299 N N . GLU A 1 174 ? -9.778 -9.351 21.444 1.00 86.06 174 GLU A N 1
ATOM 1300 C CA . GLU A 1 174 ? -8.845 -8.879 22.472 1.00 86.06 174 GLU A CA 1
ATOM 1301 C C . GLU A 1 174 ? -9.222 -9.313 23.887 1.00 86.06 174 GLU A C 1
ATOM 1303 O O . GLU A 1 174 ? -8.351 -9.353 24.766 1.00 86.06 174 GLU A O 1
ATOM 1308 N N . LYS A 1 175 ? -10.513 -9.580 24.115 1.00 87.56 175 LYS A N 1
ATOM 1309 C CA . LYS A 1 175 ? -11.053 -9.947 25.429 1.00 87.56 175 LYS A CA 1
ATOM 1310 C C . LYS A 1 175 ? -10.723 -11.393 25.781 1.00 87.56 175 LYS A C 1
ATOM 1312 O O . LYS A 1 175 ? -10.586 -11.711 26.961 1.00 87.56 175 LYS A O 1
ATOM 1317 N N . ASP A 1 176 ? -10.531 -12.238 24.772 1.00 88.94 176 ASP A N 1
ATOM 1318 C CA . ASP A 1 176 ? -10.128 -13.622 24.961 1.00 88.94 176 ASP A CA 1
ATOM 1319 C C . ASP A 1 176 ? -8.603 -13.772 25.067 1.00 88.94 176 ASP A C 1
ATOM 1321 O O . ASP A 1 176 ? -7.821 -13.287 24.244 1.00 88.94 176 ASP A O 1
ATOM 1325 N N . THR A 1 177 ? -8.154 -14.475 26.106 1.00 90.12 177 THR A N 1
ATOM 1326 C CA . THR A 1 177 ? -6.718 -14.622 26.384 1.00 90.12 177 THR A CA 1
ATOM 1327 C C . THR A 1 177 ? -5.989 -15.486 25.356 1.00 90.12 177 THR A C 1
ATOM 1329 O O . THR A 1 177 ? -4.797 -15.258 25.119 1.00 90.12 177 THR A O 1
ATOM 1332 N N . GLN A 1 178 ? -6.671 -16.453 24.736 1.00 90.94 178 GLN A N 1
ATOM 1333 C CA . GLN A 1 178 ? -6.087 -17.317 23.718 1.00 90.94 178 GLN A CA 1
ATOM 1334 C C . GLN A 1 178 ? -5.985 -16.582 22.378 1.00 90.94 178 GLN A C 1
ATOM 1336 O O . GLN A 1 178 ? -4.893 -16.510 21.810 1.00 90.94 178 GLN A O 1
ATOM 1341 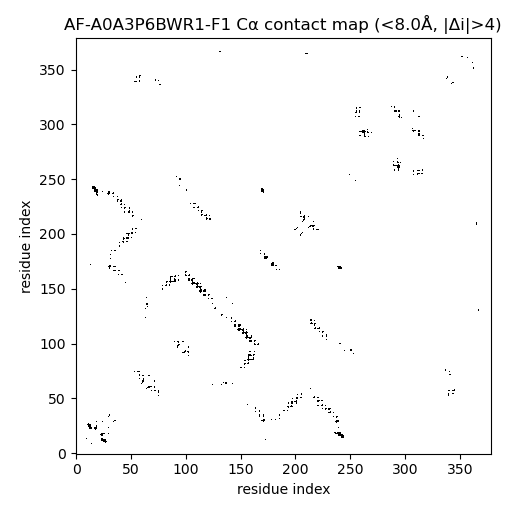N N . GLU A 1 179 ? -7.068 -15.971 21.902 1.00 92.12 179 GLU A N 1
ATOM 1342 C CA . GLU A 1 179 ? -7.082 -15.203 20.655 1.00 92.12 179 GLU A CA 1
ATOM 1343 C C . GLU A 1 179 ? -6.129 -14.005 20.718 1.00 92.12 179 GLU A C 1
ATOM 1345 O O . GLU A 1 179 ? -5.435 -13.717 19.743 1.00 92.12 179 GLU A O 1
ATOM 1350 N N . LYS A 1 180 ? -5.961 -13.370 21.885 1.00 92.31 180 LYS A N 1
ATOM 1351 C CA . LYS A 1 180 ? -4.944 -12.327 22.084 1.00 92.31 180 LYS A CA 1
ATOM 1352 C C . LYS A 1 180 ? -3.512 -12.832 21.861 1.00 92.31 180 LYS A C 1
ATOM 1354 O O . LYS A 1 180 ? -2.686 -12.100 21.305 1.00 92.31 180 LYS A O 1
ATOM 1359 N N . ARG A 1 181 ? -3.194 -14.067 22.274 1.00 93.56 181 ARG A N 1
ATOM 1360 C CA . ARG A 1 181 ? -1.889 -14.705 21.998 1.00 93.56 181 ARG A CA 1
ATOM 1361 C C . ARG A 1 181 ? -1.756 -15.067 20.520 1.00 93.56 181 ARG A C 1
ATOM 1363 O O . ARG A 1 181 ? -0.717 -14.790 19.922 1.00 93.56 181 ARG A O 1
ATOM 1370 N N . GLU A 1 182 ? -2.810 -15.623 19.925 1.00 93.94 182 GLU A N 1
ATOM 1371 C CA . GLU A 1 182 ? -2.865 -15.934 18.490 1.00 93.94 182 GLU A CA 1
ATOM 1372 C C . GLU A 1 182 ? -2.658 -14.673 17.641 1.00 93.94 182 GLU A C 1
ATOM 1374 O O . GLU A 1 182 ? -1.863 -14.695 16.707 1.00 93.94 182 GLU A O 1
ATOM 1379 N N . ARG A 1 183 ? -3.242 -13.537 18.034 1.00 94.38 183 ARG A N 1
ATOM 1380 C CA . ARG A 1 183 ? -3.047 -12.239 17.381 1.00 94.38 183 ARG A CA 1
ATOM 1381 C C . ARG A 1 183 ? -1.596 -11.766 17.399 1.00 94.38 183 ARG A C 1
ATOM 1383 O O . ARG A 1 183 ? -1.105 -11.212 16.419 1.00 94.38 183 ARG A O 1
ATOM 1390 N N . SER A 1 184 ? -0.884 -11.972 18.505 1.00 94.19 184 SER A N 1
ATOM 1391 C CA . SER A 1 184 ? 0.546 -11.650 18.556 1.00 94.19 184 SER A CA 1
ATOM 1392 C C . SER A 1 184 ? 1.346 -12.531 17.594 1.00 94.19 184 SER A C 1
ATOM 1394 O O . SER A 1 184 ? 2.245 -12.034 16.918 1.00 94.19 184 SER A O 1
ATOM 1396 N N . SER A 1 185 ? 1.002 -13.817 17.491 1.00 95.44 185 SER A N 1
ATOM 1397 C CA . SER A 1 185 ? 1.608 -14.725 16.514 1.00 95.44 185 SER A CA 1
ATOM 1398 C C . SER A 1 185 ? 1.247 -14.344 15.072 1.00 95.44 185 SER A C 1
ATOM 1400 O O . SER A 1 185 ? 2.117 -14.395 14.203 1.00 95.44 185 SER A O 1
ATOM 1402 N N . PHE A 1 186 ? 0.023 -13.872 14.822 1.00 95.69 186 PHE A N 1
ATOM 1403 C CA . PHE A 1 186 ? -0.394 -13.324 13.531 1.00 95.69 186 PHE A CA 1
ATOM 1404 C C . PHE A 1 186 ? 0.535 -12.203 13.069 1.00 95.69 186 PHE A C 1
ATOM 1406 O O . PHE A 1 186 ? 1.005 -12.252 11.938 1.00 95.69 186 PHE A O 1
ATOM 1413 N N . PHE A 1 187 ? 0.885 -11.247 13.937 1.00 95.19 187 PHE A N 1
ATOM 1414 C CA . PHE A 1 187 ? 1.827 -10.189 13.559 1.00 95.19 187 PHE A CA 1
ATOM 1415 C C . PHE A 1 187 ? 3.221 -10.730 13.216 1.00 95.19 187 PHE A C 1
ATOM 1417 O O . PHE A 1 187 ? 3.841 -10.244 12.273 1.00 95.19 187 PHE A O 1
ATOM 1424 N N . ASN A 1 188 ? 3.705 -11.768 13.902 1.00 95.62 188 ASN A N 1
ATOM 1425 C CA . ASN A 1 188 ? 4.980 -12.400 13.542 1.00 95.62 188 ASN A CA 1
ATOM 1426 C C . ASN A 1 188 ? 4.921 -13.028 12.139 1.00 95.62 188 ASN A C 1
ATOM 1428 O O . ASN A 1 188 ? 5.804 -12.791 11.314 1.00 95.62 188 ASN A O 1
ATOM 1432 N N . TRP A 1 189 ? 3.860 -13.785 11.845 1.00 95.44 189 TRP A N 1
ATOM 1433 C CA . TRP A 1 189 ? 3.646 -14.386 10.525 1.00 95.44 189 TRP A CA 1
ATOM 1434 C C . TRP A 1 189 ? 3.411 -13.347 9.432 1.00 95.44 189 TRP A C 1
ATOM 1436 O O . TRP A 1 189 ? 3.896 -13.518 8.314 1.00 95.44 189 TRP A O 1
ATOM 1446 N N . TRP A 1 190 ? 2.727 -12.253 9.756 1.00 94.62 190 TRP A N 1
ATOM 1447 C CA . TRP A 1 190 ? 2.536 -11.105 8.879 1.00 94.62 190 TRP A CA 1
ATOM 1448 C C . TRP A 1 190 ? 3.877 -10.509 8.450 1.00 94.62 190 TRP A C 1
ATOM 1450 O O . TRP A 1 190 ? 4.144 -10.398 7.257 1.00 94.62 190 TRP A O 1
ATOM 1460 N N . TYR A 1 191 ? 4.760 -10.197 9.406 1.00 94.12 191 TYR A N 1
ATOM 1461 C CA . TYR A 1 191 ? 6.085 -9.646 9.105 1.00 94.12 191 TYR A CA 1
ATOM 1462 C C . TYR A 1 191 ? 6.963 -10.616 8.309 1.00 94.12 191 TYR A C 1
ATOM 1464 O O . TYR A 1 191 ? 7.642 -10.199 7.365 1.00 94.12 191 TYR A O 1
ATOM 1472 N N . LEU A 1 192 ? 6.936 -11.908 8.653 1.00 95.81 192 LEU A N 1
ATOM 1473 C CA . LEU A 1 192 ? 7.663 -12.936 7.909 1.00 95.81 192 LEU A CA 1
ATOM 1474 C C . LEU A 1 192 ? 7.183 -13.012 6.454 1.00 95.81 192 LEU A C 1
ATOM 1476 O O . LEU A 1 192 ? 7.995 -12.988 5.530 1.00 95.81 192 LEU A O 1
ATOM 1480 N N . SER A 1 193 ? 5.866 -13.049 6.251 1.00 94.00 193 SER A N 1
ATOM 1481 C CA . SER A 1 193 ? 5.247 -13.147 4.925 1.00 94.00 193 SER A CA 1
ATOM 1482 C C . SER A 1 193 ? 5.487 -11.886 4.093 1.00 94.00 193 SER A C 1
ATOM 1484 O O . SER A 1 193 ? 5.809 -11.984 2.911 1.00 94.00 193 SER A O 1
ATOM 1486 N N . LEU A 1 194 ? 5.424 -10.707 4.720 1.00 92.88 194 LEU A N 1
ATOM 1487 C CA . LEU A 1 194 ? 5.791 -9.431 4.105 1.00 92.88 194 LEU A CA 1
ATOM 1488 C C . LEU A 1 194 ? 7.233 -9.476 3.595 1.00 92.88 194 LEU A C 1
ATOM 1490 O O . LEU A 1 194 ? 7.490 -9.152 2.439 1.00 92.88 194 LEU A O 1
ATOM 1494 N N . SER A 1 195 ? 8.166 -9.934 4.431 1.00 94.56 195 SER A N 1
ATOM 1495 C CA . SER A 1 195 ? 9.585 -10.020 4.070 1.00 94.56 195 SER A CA 1
ATOM 1496 C C . SER A 1 195 ? 9.808 -11.008 2.922 1.00 94.56 195 SER A C 1
ATOM 1498 O O . SER A 1 195 ? 10.502 -10.694 1.957 1.00 94.56 195 SER A O 1
ATOM 1500 N N . ALA A 1 196 ? 9.158 -12.174 2.977 1.00 93.19 196 ALA A N 1
ATOM 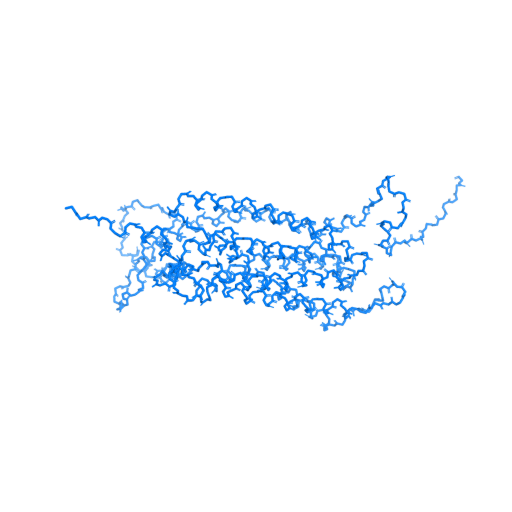1501 C CA . ALA A 1 196 ? 9.218 -13.181 1.922 1.00 93.19 196 ALA A CA 1
ATOM 1502 C C . ALA A 1 196 ? 8.660 -12.667 0.582 1.00 93.19 196 ALA A C 1
ATOM 1504 O O . ALA A 1 196 ? 9.288 -12.873 -0.456 1.00 93.19 196 ALA A O 1
ATOM 1505 N N . GLY A 1 197 ? 7.527 -11.955 0.595 1.00 93.25 197 GLY A N 1
ATOM 1506 C CA . GLY A 1 197 ? 6.921 -11.370 -0.605 1.00 93.25 197 GLY A CA 1
ATOM 1507 C C . GLY A 1 197 ? 7.815 -10.323 -1.274 1.00 93.25 197 GLY A C 1
ATOM 1508 O O . GLY A 1 197 ? 7.966 -10.334 -2.495 1.00 93.25 197 GLY A O 1
ATOM 1509 N N . ILE A 1 198 ? 8.471 -9.467 -0.481 1.00 94.06 198 ILE A N 1
ATOM 1510 C CA . ILE A 1 198 ? 9.437 -8.476 -0.982 1.00 94.06 198 ILE A CA 1
ATOM 1511 C C . ILE A 1 198 ? 10.649 -9.169 -1.610 1.00 94.06 198 ILE A C 1
ATOM 1513 O O . ILE A 1 198 ? 11.035 -8.832 -2.730 1.00 94.06 198 ILE A O 1
ATOM 1517 N N . CYS A 1 199 ? 11.232 -10.155 -0.922 1.00 94.44 199 CYS A N 1
ATOM 1518 C CA . CYS A 1 199 ? 12.360 -10.923 -1.449 1.00 94.44 199 CYS A CA 1
ATOM 1519 C C . CYS A 1 199 ? 12.002 -11.607 -2.774 1.00 94.44 199 CYS A C 1
ATOM 1521 O O . CYS A 1 199 ? 12.759 -11.513 -3.739 1.00 94.44 199 CYS A O 1
ATOM 1523 N N . LEU A 1 200 ? 10.828 -12.243 -2.847 1.00 93.06 200 LEU A N 1
ATOM 1524 C CA . LEU A 1 200 ? 10.362 -12.907 -4.061 1.00 93.06 200 LEU A CA 1
ATOM 1525 C C . LEU A 1 200 ? 10.170 -11.912 -5.212 1.00 93.06 200 LEU A C 1
ATOM 1527 O O . LEU A 1 200 ? 10.560 -12.208 -6.338 1.00 93.06 200 LEU A O 1
ATOM 1531 N N . ALA A 1 201 ? 9.623 -10.724 -4.939 1.00 94.00 201 ALA A N 1
ATOM 1532 C CA . ALA A 1 201 ? 9.466 -9.681 -5.948 1.00 94.00 201 ALA A CA 1
ATOM 1533 C C . ALA A 1 201 ? 10.812 -9.220 -6.506 1.00 94.00 201 ALA A C 1
ATOM 1535 O O . ALA A 1 201 ? 11.002 -9.181 -7.719 1.00 94.00 201 ALA A O 1
ATOM 1536 N N . ILE A 1 202 ? 11.767 -8.915 -5.626 1.00 91.62 202 ILE A N 1
ATOM 1537 C CA . ILE A 1 202 ? 13.085 -8.427 -6.036 1.00 91.62 202 ILE A CA 1
ATOM 1538 C C . ILE A 1 202 ? 13.851 -9.498 -6.820 1.00 91.62 202 ILE A C 1
ATOM 1540 O O . ILE A 1 202 ? 14.494 -9.167 -7.804 1.00 91.62 202 ILE A O 1
ATOM 1544 N N . VAL A 1 203 ? 13.775 -10.773 -6.433 1.00 91.88 203 VAL A N 1
ATOM 1545 C CA . VAL A 1 203 ? 14.504 -11.843 -7.134 1.00 91.88 203 VAL A CA 1
ATOM 1546 C C . VAL A 1 203 ? 13.823 -12.218 -8.451 1.00 91.88 203 VAL A C 1
ATOM 1548 O O . VAL A 1 203 ? 14.470 -12.252 -9.493 1.00 91.88 203 VAL A O 1
ATOM 1551 N N . VAL A 1 204 ? 12.520 -12.505 -8.422 1.00 93.31 204 VAL A N 1
ATOM 1552 C CA . VAL A 1 204 ? 11.812 -13.094 -9.568 1.00 93.31 204 VAL A CA 1
ATOM 1553 C C . VAL A 1 204 ? 11.355 -12.027 -10.553 1.00 93.31 204 VAL A C 1
ATOM 1555 O O . VAL A 1 204 ? 11.586 -12.162 -11.752 1.00 93.31 204 VAL A O 1
ATOM 1558 N N . VAL A 1 205 ? 10.707 -10.960 -10.079 1.00 94.50 205 VAL A N 1
ATOM 1559 C CA . VAL A 1 205 ? 10.099 -9.968 -10.980 1.00 94.50 205 VAL A CA 1
ATOM 1560 C C . VAL A 1 205 ? 11.173 -9.154 -11.686 1.00 94.50 205 VAL A C 1
ATOM 1562 O O . VAL A 1 205 ? 11.081 -8.973 -12.897 1.00 94.50 205 VAL A O 1
ATOM 1565 N N . VAL A 1 206 ? 12.218 -8.730 -10.970 1.00 91.62 206 VAL A N 1
ATOM 1566 C CA . VAL A 1 206 ? 13.339 -7.983 -11.570 1.00 91.62 206 VAL A CA 1
ATOM 1567 C C . VAL A 1 206 ? 14.052 -8.828 -12.619 1.00 91.62 206 VAL A C 1
ATOM 1569 O O . VAL A 1 206 ? 14.317 -8.339 -13.715 1.00 91.62 206 VAL A O 1
ATOM 1572 N N . TYR A 1 207 ? 14.288 -10.112 -12.329 1.00 91.50 207 TYR A N 1
ATOM 1573 C CA . TYR A 1 207 ? 14.854 -11.036 -13.309 1.00 91.50 207 TYR A CA 1
ATOM 1574 C C . TYR A 1 207 ? 13.985 -11.121 -14.569 1.00 91.50 207 TYR A C 1
ATOM 1576 O O . TYR A 1 207 ? 14.489 -10.972 -15.678 1.00 91.50 207 TYR A O 1
ATOM 1584 N N . ILE A 1 208 ? 12.668 -11.290 -14.419 1.00 93.31 208 ILE A N 1
ATOM 1585 C CA . ILE A 1 208 ? 11.746 -11.356 -15.560 1.00 93.31 208 ILE A CA 1
ATOM 1586 C C . ILE A 1 208 ? 11.740 -10.041 -16.349 1.00 93.31 208 ILE A C 1
ATOM 1588 O O . ILE A 1 208 ? 11.743 -10.074 -17.579 1.00 93.31 208 ILE A O 1
ATOM 1592 N N . GLN A 1 209 ? 11.762 -8.894 -15.668 1.00 91.81 209 GLN A N 1
ATOM 1593 C CA . GLN A 1 209 ? 11.792 -7.572 -16.300 1.00 91.81 209 GLN A CA 1
ATOM 1594 C C . GLN A 1 209 ? 13.037 -7.367 -17.169 1.00 91.81 209 GLN A C 1
ATOM 1596 O O . GLN A 1 209 ? 12.915 -6.840 -18.274 1.00 91.81 209 GLN A O 1
ATOM 1601 N N . GLU A 1 210 ? 14.212 -7.786 -16.689 1.00 86.75 210 GLU A N 1
ATOM 1602 C CA . GLU A 1 210 ? 15.486 -7.579 -17.390 1.00 86.75 210 GLU A CA 1
ATOM 1603 C C . GLU A 1 210 ? 15.790 -8.661 -18.433 1.00 86.75 210 GLU A C 1
ATOM 1605 O O . GLU A 1 210 ? 16.304 -8.341 -19.506 1.00 86.75 210 GLU A O 1
ATOM 1610 N N . ALA A 1 211 ? 15.473 -9.927 -18.143 1.00 87.50 211 ALA A N 1
ATOM 1611 C CA . ALA A 1 211 ? 15.841 -11.062 -18.989 1.00 87.50 211 ALA A CA 1
ATOM 1612 C C . ALA A 1 211 ? 14.774 -11.425 -20.033 1.00 87.50 211 ALA A C 1
ATOM 1614 O O . ALA A 1 211 ? 15.118 -11.865 -21.129 1.00 87.50 211 ALA A O 1
ATOM 1615 N N . VAL A 1 212 ? 13.486 -11.263 -19.707 1.00 89.25 212 VAL A N 1
ATOM 1616 C CA . VAL A 1 212 ? 12.375 -11.726 -20.560 1.00 89.25 212 VAL A CA 1
ATOM 1617 C C . VAL A 1 212 ? 11.623 -10.550 -21.174 1.00 89.25 212 VAL A C 1
ATOM 1619 O O . VAL A 1 212 ? 11.420 -10.507 -22.386 1.00 89.25 212 VAL A O 1
ATOM 1622 N N . GLY A 1 213 ? 11.217 -9.581 -20.352 1.00 89.88 213 GLY A N 1
ATOM 1623 C CA . GLY A 1 213 ? 10.601 -8.348 -20.819 1.00 89.88 213 GLY A CA 1
ATOM 1624 C C . GLY A 1 213 ? 9.675 -7.673 -19.809 1.00 89.88 213 GLY A C 1
ATOM 1625 O O . GLY A 1 213 ? 9.067 -8.294 -18.934 1.00 89.88 213 GLY A O 1
ATOM 1626 N N . TRP A 1 214 ? 9.508 -6.366 -19.998 1.00 92.44 214 TRP A N 1
ATOM 1627 C CA . TRP A 1 214 ? 8.758 -5.484 -19.100 1.00 92.44 214 TRP A CA 1
ATOM 1628 C C . TRP A 1 214 ? 7.265 -5.792 -19.012 1.00 92.44 214 TRP A C 1
ATOM 1630 O O . TRP A 1 214 ? 6.689 -5.725 -17.929 1.00 92.44 214 TRP A O 1
ATOM 1640 N N . ALA A 1 215 ? 6.641 -6.179 -20.126 1.00 92.75 215 ALA A N 1
ATOM 1641 C CA . ALA A 1 215 ? 5.225 -6.530 -20.142 1.00 92.75 215 ALA A CA 1
ATOM 1642 C C . ALA A 1 215 ? 4.915 -7.720 -19.220 1.00 92.75 215 ALA A C 1
ATOM 1644 O O . ALA A 1 215 ? 3.982 -7.656 -18.426 1.00 92.75 215 ALA A O 1
ATOM 1645 N N . LEU A 1 216 ? 5.726 -8.782 -19.258 1.00 93.75 216 LEU A N 1
ATOM 1646 C CA . LEU A 1 216 ? 5.573 -9.916 -18.339 1.00 93.75 216 LEU A CA 1
ATOM 1647 C C . LEU A 1 216 ? 5.939 -9.527 -16.905 1.00 93.75 216 LEU A C 1
ATOM 1649 O O . LEU A 1 216 ? 5.250 -9.925 -15.967 1.00 93.75 216 LEU A O 1
ATOM 1653 N N . GLY A 1 217 ? 6.970 -8.694 -16.745 1.00 93.94 217 GLY A N 1
ATOM 1654 C CA . GLY A 1 217 ? 7.390 -8.158 -15.455 1.00 93.94 217 GLY A CA 1
ATOM 1655 C C . GLY A 1 217 ? 6.298 -7.386 -14.705 1.00 93.94 217 GLY A C 1
ATOM 1656 O O . GLY A 1 217 ? 6.201 -7.507 -13.489 1.00 93.94 217 GLY A O 1
ATOM 1657 N N . PHE A 1 218 ? 5.444 -6.631 -15.402 1.00 94.81 218 PHE A N 1
ATOM 1658 C CA . PHE A 1 218 ? 4.276 -5.976 -14.791 1.00 94.81 218 PHE A CA 1
ATOM 1659 C C . PHE A 1 218 ? 3.015 -6.855 -14.805 1.00 94.81 218 PHE A C 1
ATOM 1661 O O . PHE A 1 218 ? 2.203 -6.788 -13.879 1.00 94.81 218 PHE A O 1
ATOM 1668 N N . GLY A 1 219 ? 2.871 -7.727 -15.803 1.00 96.19 219 GLY A N 1
ATOM 1669 C CA . GLY A 1 219 ? 1.710 -8.599 -15.956 1.00 96.19 219 GLY A CA 1
ATOM 1670 C C . GLY A 1 219 ? 1.618 -9.694 -14.894 1.00 96.19 219 GLY A C 1
ATOM 1671 O O . GLY A 1 219 ? 0.534 -9.943 -14.370 1.00 96.19 219 GLY A O 1
ATOM 1672 N N . ILE A 1 220 ? 2.736 -10.323 -14.517 1.00 96.25 220 ILE A N 1
ATOM 1673 C CA . ILE A 1 220 ? 2.732 -11.395 -13.509 1.00 96.25 220 ILE A CA 1
ATOM 1674 C C . ILE A 1 220 ? 2.238 -10.879 -12.149 1.00 96.25 220 ILE A C 1
ATOM 1676 O O . ILE A 1 220 ? 1.287 -11.461 -11.619 1.00 96.25 220 ILE A O 1
ATOM 1680 N N . PRO A 1 221 ? 2.767 -9.773 -11.588 1.00 96.44 221 PRO A N 1
ATOM 1681 C CA . PRO A 1 221 ? 2.222 -9.251 -10.341 1.00 96.44 221 PRO A CA 1
ATOM 1682 C C . PRO A 1 221 ? 0.763 -8.775 -10.459 1.00 96.44 221 PRO A C 1
ATOM 1684 O O . PRO A 1 221 ? 0.015 -8.879 -9.488 1.00 96.44 221 PRO A O 1
ATOM 1687 N N . CYS A 1 222 ? 0.313 -8.335 -11.644 1.00 97.44 222 CYS A N 1
ATOM 1688 C CA . CYS A 1 222 ? -1.103 -8.040 -11.899 1.00 97.44 222 CYS A CA 1
ATOM 1689 C C . CYS A 1 222 ? -1.991 -9.281 -11.697 1.00 97.44 222 CYS A C 1
ATOM 1691 O O . CYS A 1 222 ? -2.996 -9.220 -10.988 1.00 97.44 222 CYS A O 1
ATOM 1693 N N . VAL A 1 223 ? -1.592 -10.432 -12.251 1.00 97.31 223 VAL A N 1
ATOM 1694 C CA . VAL A 1 223 ? -2.316 -11.705 -12.077 1.00 97.31 223 VAL A CA 1
ATOM 1695 C C . VAL A 1 223 ? -2.358 -12.119 -10.605 1.00 97.31 223 VAL A C 1
ATOM 1697 O O . VAL A 1 223 ? -3.414 -12.513 -10.112 1.00 97.31 223 VAL A O 1
ATOM 1700 N N . PHE A 1 224 ? -1.251 -11.971 -9.872 1.00 95.81 224 PHE A N 1
ATOM 1701 C CA . PHE A 1 224 ? -1.219 -12.246 -8.430 1.00 95.81 224 PHE A CA 1
ATOM 1702 C C . PHE A 1 224 ? -2.178 -11.344 -7.643 1.00 95.81 224 PHE A C 1
ATOM 1704 O O . PHE A 1 224 ? -2.854 -11.828 -6.737 1.00 95.81 224 PHE A O 1
ATOM 1711 N N . MET A 1 225 ? -2.307 -10.067 -8.015 1.00 96.81 225 MET A N 1
ATOM 1712 C CA . MET A 1 225 ? -3.295 -9.165 -7.413 1.00 96.81 225 MET A CA 1
ATOM 1713 C C . MET A 1 225 ? -4.740 -9.590 -7.698 1.00 96.81 225 MET A C 1
ATOM 1715 O O . MET A 1 225 ? -5.584 -9.512 -6.806 1.00 96.81 225 MET A O 1
ATOM 1719 N N . VAL A 1 226 ? -5.034 -10.092 -8.903 1.00 98.12 226 VAL A N 1
ATOM 1720 C CA . VAL A 1 226 ? -6.357 -10.653 -9.229 1.00 98.12 226 VAL A CA 1
ATOM 1721 C C . VAL A 1 226 ? -6.646 -11.893 -8.382 1.00 98.12 226 VAL A C 1
ATOM 1723 O O . VAL A 1 226 ? -7.719 -11.991 -7.788 1.00 98.12 226 VAL A O 1
ATOM 1726 N N . ILE A 1 227 ? -5.685 -12.816 -8.277 1.00 97.38 227 ILE A N 1
ATOM 1727 C CA . ILE A 1 227 ? -5.811 -14.023 -7.444 1.00 97.38 227 ILE A CA 1
ATOM 1728 C C . ILE A 1 227 ? -6.044 -13.636 -5.980 1.00 97.38 227 ILE A C 1
ATOM 1730 O O . ILE A 1 227 ? -6.948 -14.164 -5.340 1.00 97.38 227 ILE A O 1
ATOM 1734 N N . SER A 1 228 ? -5.275 -12.677 -5.469 1.00 96.31 228 SER A N 1
ATOM 1735 C CA . SER A 1 228 ? -5.417 -12.129 -4.120 1.00 96.31 228 SER A CA 1
ATOM 1736 C C . SER A 1 228 ? -6.815 -11.564 -3.858 1.00 96.31 228 SER A C 1
ATOM 1738 O O . SER A 1 228 ? -7.442 -11.920 -2.860 1.00 96.31 228 SER A O 1
ATOM 1740 N N . LEU A 1 229 ? -7.361 -10.769 -4.785 1.00 97.50 229 LEU A N 1
ATOM 1741 C CA . LEU A 1 229 ? -8.727 -10.258 -4.677 1.00 97.50 229 LEU A CA 1
ATOM 1742 C C . LEU A 1 229 ? -9.760 -11.395 -4.638 1.00 97.50 229 LEU A C 1
ATOM 1744 O O . LEU A 1 229 ? -10.675 -11.365 -3.816 1.00 97.50 229 LEU A O 1
ATOM 1748 N N . VAL A 1 230 ? -9.608 -12.417 -5.485 1.00 97.56 230 VAL A N 1
ATOM 1749 C CA . VAL A 1 230 ? -10.496 -13.590 -5.472 1.00 97.56 230 VAL A CA 1
ATOM 1750 C C . VAL A 1 230 ? -10.409 -14.322 -4.132 1.00 97.56 230 VAL A C 1
ATOM 1752 O O . VAL A 1 230 ? -11.446 -14.601 -3.534 1.00 97.56 230 VAL A O 1
ATOM 1755 N N . LEU A 1 231 ? -9.201 -14.579 -3.622 1.00 95.31 231 LEU A N 1
ATOM 1756 C CA . LEU A 1 231 ? -8.988 -15.223 -2.321 1.00 95.31 231 LEU A CA 1
ATOM 1757 C C . LEU A 1 231 ? -9.622 -14.422 -1.180 1.00 95.31 231 LEU A C 1
ATOM 1759 O O . LEU A 1 231 ? -10.293 -14.997 -0.324 1.00 95.31 231 LEU A O 1
ATOM 1763 N N . PHE A 1 232 ? -9.478 -13.097 -1.200 1.00 96.50 232 PHE A N 1
ATOM 1764 C CA . PHE A 1 232 ? -10.095 -12.216 -0.212 1.00 96.50 232 PHE A CA 1
ATOM 1765 C C . PHE A 1 232 ? -11.626 -12.271 -0.259 1.00 96.50 232 PHE A C 1
ATOM 1767 O O . PHE A 1 232 ? -12.296 -12.315 0.770 1.00 96.50 232 PHE A O 1
ATOM 1774 N N . VAL A 1 233 ? -12.215 -12.304 -1.456 1.00 96.62 233 VAL A N 1
ATOM 1775 C CA . VAL A 1 233 ? -13.673 -12.416 -1.610 1.00 96.62 233 VAL A CA 1
ATOM 1776 C C . VAL A 1 233 ? -14.175 -13.795 -1.179 1.00 96.62 233 VAL A C 1
ATOM 1778 O O . VAL A 1 233 ? -15.216 -13.876 -0.529 1.00 96.62 233 VAL A O 1
ATOM 1781 N N . VAL A 1 234 ? -13.443 -14.870 -1.484 1.00 95.62 234 VAL A N 1
ATOM 1782 C CA . VAL A 1 234 ? -13.774 -16.239 -1.047 1.00 95.62 234 VAL A CA 1
ATOM 1783 C C . VAL A 1 234 ? -13.755 -16.350 0.479 1.00 95.62 234 VAL A C 1
ATOM 1785 O O . VAL A 1 234 ? -14.659 -16.954 1.057 1.00 95.62 234 VAL A O 1
ATOM 1788 N N . GLY A 1 235 ? -12.797 -15.697 1.142 1.00 93.44 235 GLY A N 1
ATOM 1789 C CA . GLY A 1 235 ? -12.686 -15.664 2.601 1.00 93.44 235 GLY A CA 1
ATOM 1790 C C . GLY A 1 235 ? -13.821 -14.931 3.330 1.00 93.44 235 GLY A C 1
ATOM 1791 O O . GLY A 1 235 ? -13.893 -15.011 4.553 1.00 93.44 235 GLY A O 1
ATOM 1792 N N . ARG A 1 236 ? -14.745 -14.260 2.620 1.00 93.56 236 ARG A N 1
ATOM 1793 C CA . ARG A 1 236 ? -15.781 -13.391 3.217 1.00 93.56 236 ARG A CA 1
ATOM 1794 C C . ARG A 1 236 ? -16.595 -14.031 4.342 1.00 93.56 236 ARG A C 1
ATOM 1796 O O . ARG A 1 236 ? -16.940 -13.343 5.292 1.00 93.56 236 ARG A O 1
ATOM 1803 N N . ARG A 1 237 ? -16.917 -15.325 4.232 1.00 91.19 237 ARG A N 1
ATOM 1804 C CA . ARG A 1 237 ? -17.730 -16.043 5.232 1.00 91.19 237 ARG A CA 1
ATOM 1805 C C . ARG A 1 237 ? -16.966 -16.303 6.523 1.00 91.19 237 ARG A C 1
ATOM 1807 O O . ARG A 1 237 ? -17.577 -16.471 7.566 1.00 91.19 237 ARG A O 1
ATOM 1814 N N . SER A 1 238 ? -15.641 -16.332 6.441 1.00 92.50 238 SER A N 1
ATOM 1815 C CA . SER A 1 238 ? -14.766 -16.547 7.585 1.00 92.50 238 SER A CA 1
ATOM 1816 C C . SER A 1 238 ? -14.426 -15.246 8.305 1.00 92.50 238 SER A C 1
ATOM 1818 O O . SER A 1 238 ? -13.838 -15.317 9.373 1.00 92.50 238 SER A O 1
ATOM 1820 N N . TYR A 1 239 ? -14.743 -14.066 7.764 1.00 94.75 239 TYR A N 1
ATOM 1821 C CA . TYR A 1 239 ? -14.315 -12.802 8.362 1.00 94.75 239 TYR A CA 1
ATOM 1822 C C . TYR A 1 239 ? -15.239 -12.294 9.466 1.00 94.75 239 TYR A C 1
ATOM 1824 O O . TYR A 1 239 ? -16.460 -12.410 9.387 1.00 94.75 239 TYR A O 1
ATOM 1832 N N . ARG A 1 240 ? -14.624 -11.648 10.459 1.00 93.25 240 ARG A N 1
ATOM 1833 C CA . ARG A 1 240 ? -15.281 -10.810 11.462 1.00 93.25 240 ARG A CA 1
ATOM 1834 C C . ARG A 1 240 ? -15.202 -9.347 11.038 1.00 93.25 240 ARG A C 1
ATOM 1836 O O . ARG A 1 240 ? -14.139 -8.852 10.653 1.00 93.25 240 ARG A O 1
ATOM 1843 N N . TYR A 1 241 ? -16.326 -8.652 11.133 1.00 90.00 241 TYR A N 1
ATOM 1844 C CA . TYR A 1 241 ? -16.473 -7.238 10.809 1.00 90.00 241 TYR A CA 1
ATOM 1845 C C . TYR A 1 241 ? -16.718 -6.456 12.099 1.00 90.00 241 TYR A C 1
ATOM 1847 O O . TYR A 1 241 ? -17.706 -6.688 12.788 1.00 90.00 241 TYR A O 1
ATOM 1855 N N . SER A 1 242 ? -15.820 -5.535 12.456 1.00 81.38 242 SER A N 1
ATOM 1856 C CA . SER A 1 242 ? -15.950 -4.772 13.704 1.00 81.38 242 SER A CA 1
ATOM 1857 C C . SER A 1 242 ? -17.192 -3.868 13.691 1.00 81.38 242 SER A C 1
ATOM 1859 O O . SER A 1 242 ? -17.337 -3.014 12.816 1.00 81.38 242 SER A O 1
ATOM 1861 N N . LYS A 1 243 ? -18.063 -4.046 14.692 1.00 68.88 243 LYS A N 1
ATOM 1862 C CA . LYS A 1 243 ? -19.301 -3.280 14.925 1.00 68.88 243 LYS A CA 1
ATOM 1863 C C . LYS A 1 243 ? -19.015 -1.919 15.570 1.00 68.88 243 LYS A C 1
ATOM 1865 O O . LYS A 1 243 ? -19.628 -0.910 15.229 1.00 68.88 243 LYS A O 1
ATOM 1870 N N . SER A 1 244 ? -18.026 -1.904 16.468 1.00 52.03 244 SER A N 1
ATOM 1871 C CA . SER A 1 244 ? -17.690 -0.796 17.375 1.00 52.03 244 SER A CA 1
ATOM 1872 C C . SER A 1 244 ? -17.448 0.547 16.668 1.00 52.03 244 SER A C 1
ATOM 1874 O O . SER A 1 244 ? -17.817 1.604 17.175 1.00 52.03 244 SER A O 1
ATOM 1876 N N . ARG A 1 245 ? -16.922 0.533 15.438 1.00 52.16 245 ARG A N 1
ATOM 1877 C CA . ARG A 1 245 ? -16.613 1.771 14.708 1.00 52.16 245 ARG A CA 1
ATOM 1878 C C . ARG A 1 245 ? -17.815 2.413 14.006 1.00 52.16 245 ARG A C 1
ATOM 1880 O O . ARG A 1 245 ? -17.730 3.569 13.607 1.00 52.16 245 ARG A O 1
ATOM 1887 N N . GLN A 1 246 ? -18.914 1.684 13.827 1.00 46.50 246 GLN A N 1
ATOM 1888 C CA . GLN A 1 246 ? -20.006 2.116 12.954 1.00 46.50 246 GLN A CA 1
ATOM 1889 C C . GLN A 1 246 ? -21.163 2.796 13.703 1.00 46.50 246 GLN A C 1
ATOM 1891 O O . GLN A 1 246 ? -21.945 3.499 13.069 1.00 46.50 246 GLN A O 1
ATOM 1896 N N . GLU A 1 247 ? -21.268 2.640 15.030 1.00 44.34 247 GLU A N 1
ATOM 1897 C CA . GLU A 1 247 ? -22.499 3.011 15.748 1.00 44.34 247 GLU A CA 1
ATOM 1898 C C . GLU A 1 247 ? -22.454 4.256 16.644 1.00 44.34 247 GLU A C 1
ATOM 1900 O O . GLU A 1 247 ? -23.537 4.713 16.999 1.00 44.34 247 GLU A O 1
ATOM 1905 N N . LYS A 1 248 ? -21.303 4.859 17.001 1.00 46.84 248 LYS A N 1
ATOM 1906 C CA . LYS A 1 248 ? -21.338 6.087 17.844 1.00 46.84 248 LYS A CA 1
ATOM 1907 C C . LYS A 1 248 ? -20.062 6.916 18.005 1.00 46.84 248 LYS A C 1
ATOM 1909 O O . LYS A 1 248 ? -20.160 8.037 18.500 1.00 46.84 248 LYS A O 1
ATOM 1914 N N . GLU A 1 249 ? -18.883 6.438 17.617 1.00 53.84 249 GLU A N 1
ATOM 1915 C CA . GLU A 1 249 ? -17.666 7.246 17.759 1.00 53.84 249 GLU A CA 1
ATOM 1916 C C . GLU A 1 249 ? -17.445 8.137 16.534 1.00 53.84 249 GLU A C 1
ATOM 1918 O O . GLU A 1 249 ? -17.166 7.665 15.433 1.00 53.84 249 GLU A O 1
ATOM 1923 N N . THR A 1 250 ? -17.544 9.454 16.729 1.00 60.78 250 THR A N 1
ATOM 1924 C CA . THR A 1 250 ? -17.085 10.456 15.758 1.00 60.78 250 THR A CA 1
ATOM 1925 C C . THR A 1 250 ? -15.688 10.075 15.260 1.00 60.78 250 THR A C 1
ATOM 1927 O O . THR A 1 250 ? -14.775 9.940 16.076 1.00 60.78 250 THR A O 1
ATOM 1930 N N . ASN A 1 251 ? -15.512 9.903 13.942 1.00 70.44 251 ASN A N 1
ATOM 1931 C CA . ASN A 1 251 ? -14.242 9.477 13.345 1.00 70.44 251 ASN A CA 1
ATOM 1932 C C . ASN A 1 251 ? -13.069 10.280 13.958 1.00 70.44 251 ASN A C 1
ATOM 1934 O O . ASN A 1 251 ? -13.147 11.516 13.956 1.00 70.44 251 ASN A O 1
ATOM 1938 N N . PRO A 1 252 ? -11.985 9.634 14.437 1.00 76.94 252 PRO A N 1
ATOM 1939 C CA . PRO A 1 252 ? -10.857 10.312 15.078 1.00 76.94 252 PRO A CA 1
ATOM 1940 C C . PRO A 1 252 ? -10.326 11.521 14.295 1.00 76.94 252 PRO A C 1
ATOM 1942 O O . PRO A 1 252 ? -10.043 12.560 14.886 1.00 76.94 252 PRO A O 1
ATOM 1945 N N . PHE A 1 253 ? -10.278 11.447 12.961 1.00 79.88 253 PHE A N 1
ATOM 1946 C CA . PHE A 1 253 ? -9.876 12.566 12.105 1.00 79.88 253 PHE A CA 1
ATOM 1947 C C . PHE A 1 253 ? -10.813 13.770 12.233 1.00 79.88 253 PHE A C 1
ATOM 1949 O O . PHE A 1 253 ? -10.355 14.907 12.329 1.00 79.88 253 PHE A O 1
ATOM 1956 N N . THR A 1 254 ? -12.125 13.534 12.263 1.00 79.38 254 THR A N 1
ATOM 1957 C CA . THR A 1 254 ? -13.123 14.599 12.444 1.00 79.38 254 THR A CA 1
ATOM 1958 C C . THR A 1 254 ? -13.106 15.154 13.868 1.00 79.38 254 THR A C 1
ATOM 1960 O O . THR A 1 254 ? -13.201 16.368 14.042 1.00 79.38 254 THR A O 1
ATOM 1963 N N . ARG A 1 255 ? -12.900 14.292 14.874 1.00 83.38 255 ARG A N 1
ATOM 1964 C CA . ARG A 1 255 ? -12.771 14.657 16.293 1.00 83.38 255 ARG A CA 1
ATOM 1965 C C . ARG A 1 255 ? -11.577 15.584 16.523 1.00 83.38 255 ARG A C 1
ATOM 1967 O O . ARG A 1 255 ? -11.728 16.694 17.025 1.00 83.38 255 ARG A O 1
ATOM 1974 N N . ILE A 1 256 ? -10.402 15.175 16.055 1.00 83.62 256 ILE A N 1
ATOM 1975 C CA . ILE A 1 256 ? -9.156 15.939 16.170 1.00 83.62 256 ILE A CA 1
ATOM 1976 C C . ILE A 1 256 ? -9.191 17.191 15.277 1.00 83.62 256 ILE A C 1
ATOM 1978 O O . ILE A 1 256 ? -8.810 18.279 15.708 1.00 83.62 256 ILE A O 1
ATOM 1982 N N . GLY A 1 257 ? -9.696 17.079 14.045 1.00 83.00 257 GLY A N 1
ATOM 1983 C CA . GLY A 1 257 ? -9.845 18.213 13.127 1.00 83.00 257 GLY A CA 1
ATOM 1984 C C . GLY A 1 257 ? -10.735 19.323 13.696 1.00 83.00 257 GLY A C 1
ATOM 1985 O O . GLY A 1 257 ? -10.411 20.506 13.564 1.00 83.00 257 GLY A O 1
ATOM 1986 N N . ARG A 1 258 ? -11.807 18.952 14.412 1.00 83.25 258 ARG A N 1
ATOM 1987 C CA . ARG A 1 258 ? -12.692 19.889 15.122 1.00 83.25 258 ARG A CA 1
ATOM 1988 C C . ARG A 1 258 ? -11.936 20.706 16.170 1.00 83.25 258 ARG A C 1
ATOM 1990 O O . ARG A 1 258 ? -12.147 21.917 16.248 1.00 83.25 258 ARG A O 1
ATOM 1997 N N . VAL A 1 259 ? -11.027 20.082 16.925 1.00 84.50 259 VAL A N 1
ATOM 1998 C CA . VAL A 1 259 ? -10.180 20.773 17.914 1.00 84.50 259 VAL A CA 1
ATOM 1999 C C . VAL A 1 259 ? -9.327 21.848 17.243 1.00 84.50 259 VAL A C 1
ATOM 2001 O O . VAL A 1 259 ? -9.344 22.999 17.680 1.00 84.50 259 VAL A O 1
ATOM 2004 N N . PHE A 1 260 ? -8.635 21.520 16.149 1.00 84.81 260 PHE A N 1
ATOM 2005 C CA . PHE A 1 260 ? -7.822 22.497 15.416 1.00 84.81 260 PHE A CA 1
ATOM 2006 C C . PHE A 1 260 ? -8.662 23.640 14.838 1.00 84.81 260 PHE A C 1
ATOM 2008 O O . PHE A 1 260 ? -8.301 24.810 14.987 1.00 84.81 260 PHE A O 1
ATOM 2015 N N . PHE A 1 261 ? -9.804 23.318 14.225 1.00 84.19 261 PHE A N 1
ATOM 2016 C CA . PHE A 1 261 ? -10.717 24.313 13.667 1.00 84.19 261 PHE A CA 1
ATOM 2017 C C . PHE A 1 261 ? -11.231 25.281 14.743 1.00 84.19 261 PHE A C 1
ATOM 2019 O O . PHE A 1 261 ? -11.199 26.499 14.550 1.00 84.19 261 PHE A O 1
ATOM 2026 N N . ARG A 1 262 ? -11.646 24.766 15.908 1.00 81.00 262 ARG A N 1
ATOM 2027 C CA . ARG A 1 262 ? -12.109 25.591 17.034 1.00 81.00 262 ARG A CA 1
ATOM 2028 C C . ARG A 1 262 ? -10.995 26.411 17.664 1.00 81.00 262 ARG A C 1
ATOM 2030 O O . ARG A 1 262 ? -11.194 27.599 17.893 1.00 81.00 262 ARG A O 1
ATOM 2037 N N . ALA A 1 263 ? -9.820 25.827 17.889 1.00 81.50 263 ALA A N 1
ATOM 2038 C CA . ALA A 1 263 ? -8.652 26.564 18.368 1.00 81.50 263 ALA A CA 1
ATOM 2039 C C . ALA A 1 263 ? -8.317 27.749 17.442 1.00 81.50 263 ALA A C 1
ATOM 2041 O O . ALA A 1 263 ? -8.034 28.853 17.914 1.00 81.50 263 ALA A O 1
ATOM 2042 N N . PHE A 1 264 ? -8.415 27.548 16.123 1.00 82.62 264 PHE A N 1
ATOM 2043 C CA . PHE A 1 264 ? -8.204 28.600 15.132 1.00 82.62 264 PHE A CA 1
ATOM 2044 C C . PHE A 1 264 ? -9.315 29.663 15.146 1.00 82.62 264 PHE A C 1
ATOM 2046 O O . PHE A 1 264 ? -9.012 30.856 15.187 1.00 82.62 264 PHE A O 1
ATOM 2053 N N . LYS A 1 265 ? -10.593 29.259 15.173 1.00 81.31 265 LYS A N 1
ATOM 2054 C CA . LYS A 1 265 ? -11.746 30.178 15.237 1.00 81.31 265 LYS A CA 1
ATOM 2055 C C . LYS A 1 265 ? -11.723 31.032 16.513 1.00 81.31 265 LYS A C 1
ATOM 2057 O O . LYS A 1 265 ? -11.894 32.249 16.453 1.00 81.31 265 LYS A O 1
ATOM 2062 N N . ASN A 1 266 ? -11.409 30.417 17.651 1.00 75.50 266 ASN A N 1
ATOM 2063 C CA . ASN A 1 266 ? -11.351 31.069 18.962 1.00 75.50 266 ASN A CA 1
ATOM 2064 C C . ASN A 1 266 ? -10.068 31.891 19.176 1.00 75.50 266 ASN A C 1
ATOM 2066 O O . ASN A 1 266 ? -9.955 32.627 20.160 1.00 75.50 266 ASN A O 1
ATOM 2070 N N . ARG A 1 267 ? -9.113 31.847 18.234 1.00 70.25 267 ARG A N 1
ATOM 2071 C CA . ARG A 1 267 ? -7.907 32.686 18.267 1.00 70.25 267 ARG A CA 1
ATOM 2072 C C . ARG A 1 267 ? -8.245 34.180 18.271 1.00 70.25 267 ARG A C 1
ATOM 2074 O O . ARG A 1 267 ? -7.520 34.937 18.908 1.00 70.25 267 ARG A O 1
ATOM 2081 N N . ARG A 1 268 ? -9.342 34.585 17.611 1.00 63.97 268 ARG A N 1
ATOM 2082 C CA . ARG A 1 268 ? -9.806 35.986 17.546 1.00 63.97 268 ARG A CA 1
ATOM 2083 C C . ARG A 1 268 ? -10.558 36.437 18.805 1.00 63.97 268 ARG A C 1
ATOM 2085 O O . ARG A 1 268 ? -10.335 37.548 19.263 1.00 63.97 268 ARG A O 1
ATOM 2092 N N . LEU A 1 269 ? -11.378 35.567 19.403 1.00 59.16 269 LEU A N 1
ATOM 2093 C CA . LEU A 1 269 ? -12.116 35.853 20.649 1.00 59.16 269 LEU A CA 1
ATOM 2094 C C . LEU A 1 269 ? -11.169 36.070 21.841 1.00 59.16 269 LEU A C 1
ATOM 2096 O O . LEU A 1 269 ? -11.366 36.959 22.662 1.00 59.16 269 LEU A O 1
ATOM 2100 N N . SER A 1 270 ? -10.073 35.311 21.878 1.00 51.34 270 SER A N 1
ATOM 2101 C CA . SER A 1 270 ? -9.036 35.427 22.906 1.00 51.34 270 SER A CA 1
ATOM 2102 C C . SER A 1 270 ? -8.300 36.772 22.879 1.00 51.34 270 SER A C 1
ATOM 2104 O O . SER A 1 270 ? -7.818 37.187 23.926 1.00 51.34 270 SER A O 1
ATOM 2106 N N . GLN A 1 271 ? -8.213 37.467 21.740 1.00 51.31 271 GLN A N 1
ATOM 2107 C CA . GLN A 1 271 ? -7.559 38.780 21.679 1.00 51.31 271 GLN A CA 1
ATOM 2108 C C . GLN A 1 271 ? -8.359 39.847 22.449 1.00 51.31 271 GLN A C 1
ATOM 2110 O O . GLN A 1 271 ? -7.758 40.672 23.119 1.00 51.31 271 GLN A O 1
ATOM 2115 N N . VAL A 1 272 ? -9.694 39.742 22.456 1.00 48.38 272 VAL A N 1
ATOM 2116 C CA . VAL A 1 272 ? -10.599 40.636 23.206 1.00 48.38 272 VAL A CA 1
ATOM 2117 C C . VAL A 1 272 ? -10.610 40.310 24.707 1.00 48.38 272 VAL A C 1
ATOM 2119 O O . VAL A 1 272 ? -10.679 41.203 25.541 1.00 48.38 272 VAL A O 1
ATOM 2122 N N . GLN A 1 273 ? -10.497 39.031 25.077 1.00 48.78 273 GLN A N 1
ATOM 2123 C CA . GLN A 1 273 ? -10.557 38.600 26.483 1.00 48.78 273 GLN A CA 1
ATOM 2124 C C . GLN A 1 273 ? -9.209 38.736 27.217 1.00 48.78 273 GLN A C 1
ATOM 2126 O O . GLN A 1 273 ? -9.178 38.958 28.422 1.00 48.78 273 GLN A O 1
ATOM 2131 N N . THR A 1 274 ? -8.089 38.674 26.483 1.00 46.75 274 THR A N 1
ATOM 2132 C CA . THR A 1 274 ? -6.740 38.904 27.043 1.00 46.75 274 THR A CA 1
ATOM 2133 C C . THR A 1 274 ? -6.488 40.390 27.347 1.00 46.75 274 THR A C 1
ATOM 2135 O O . THR A 1 274 ? -5.653 40.690 28.192 1.00 46.75 274 THR A O 1
ATOM 2138 N N . GLU A 1 275 ? -7.217 41.319 26.717 1.00 44.50 275 GLU A N 1
ATOM 2139 C CA . GLU A 1 275 ? -7.185 42.747 27.082 1.00 44.50 275 GLU A CA 1
ATOM 2140 C C . GLU A 1 275 ? -8.001 43.061 28.352 1.00 44.50 275 GLU A C 1
ATOM 2142 O O . GLU A 1 275 ? -7.740 44.070 29.002 1.00 44.50 275 GLU A O 1
ATOM 2147 N N . LEU A 1 276 ? -8.948 42.194 28.743 1.00 45.09 276 LEU A N 1
ATOM 2148 C CA . LEU A 1 276 ? -9.821 42.410 29.906 1.00 45.09 276 LEU A CA 1
ATOM 2149 C C . LEU A 1 276 ? -9.328 41.726 31.193 1.00 45.09 276 LEU A C 1
ATOM 2151 O O . LEU A 1 276 ? -9.611 42.208 32.286 1.00 45.09 276 LEU A O 1
ATOM 2155 N N . GLU A 1 277 ? -8.573 40.629 31.087 1.00 41.44 277 GLU A N 1
ATOM 2156 C CA . GLU A 1 277 ? -8.039 39.889 32.238 1.00 41.44 277 GLU A CA 1
ATOM 2157 C C . GLU A 1 277 ? -6.506 39.934 32.277 1.00 41.44 277 GLU A C 1
ATOM 2159 O O . GLU A 1 277 ? -5.800 38.957 32.017 1.00 41.44 277 GLU A O 1
ATOM 2164 N N . ALA A 1 278 ? -5.974 41.095 32.655 1.00 38.03 278 ALA A N 1
ATOM 2165 C CA . ALA A 1 278 ? -4.625 41.201 33.194 1.00 38.03 278 ALA A CA 1
ATOM 2166 C C . ALA A 1 278 ? -4.619 40.697 34.651 1.00 38.03 278 ALA A C 1
ATOM 2168 O O . ALA A 1 278 ? -4.662 41.492 35.585 1.00 38.03 278 ALA A O 1
ATOM 2169 N N . ASN A 1 279 ? -4.581 39.378 34.866 1.00 35.19 279 ASN A N 1
ATOM 2170 C CA . ASN A 1 279 ? -4.175 38.831 36.164 1.00 35.19 279 ASN A CA 1
ATOM 2171 C C . ASN A 1 279 ? -3.393 37.509 36.005 1.00 35.19 279 ASN A C 1
ATOM 2173 O O . ASN A 1 279 ? -3.923 36.545 35.448 1.00 35.19 279 ASN A O 1
ATOM 2177 N N . PRO A 1 280 ? -2.123 37.438 36.453 1.00 42.44 280 PRO A N 1
ATOM 2178 C CA . PRO A 1 280 ? -1.261 36.282 36.246 1.00 42.44 280 PRO A CA 1
ATOM 2179 C C . PRO A 1 280 ? -1.319 35.333 37.444 1.00 42.44 280 PRO A C 1
ATOM 2181 O O . PRO A 1 280 ? -0.473 35.381 38.332 1.00 42.44 280 PRO A O 1
ATOM 2184 N N . SER A 1 281 ? -2.301 34.437 37.482 1.00 38.97 281 SER A N 1
ATOM 2185 C CA . SER A 1 281 ? -2.319 33.391 38.508 1.00 38.97 281 SER A CA 1
ATOM 2186 C C . SER A 1 281 ? -3.105 32.156 38.081 1.00 38.97 281 SER A C 1
ATOM 2188 O O . SER A 1 281 ? -4.185 31.889 38.585 1.00 38.97 281 SER A O 1
ATOM 2190 N N . GLN A 1 282 ? -2.531 31.353 37.181 1.00 36.03 282 GLN A N 1
ATOM 2191 C CA . GLN A 1 282 ? -2.613 29.891 37.271 1.00 36.03 282 GLN A CA 1
ATOM 2192 C C . GLN A 1 282 ? -1.618 29.252 36.299 1.00 36.03 282 GLN A C 1
ATOM 2194 O O . GLN A 1 282 ? -1.723 29.380 35.079 1.00 36.03 282 GLN A O 1
ATOM 2199 N N . GLY A 1 283 ? -0.614 28.584 36.870 1.00 39.94 283 GLY A N 1
ATOM 2200 C CA . GLY A 1 283 ? 0.383 27.816 36.141 1.00 39.94 283 GLY A CA 1
ATOM 2201 C C . GLY A 1 283 ? -0.265 26.616 35.461 1.00 39.94 283 GLY A C 1
ATOM 2202 O O . GLY A 1 283 ? -0.603 25.632 36.110 1.00 39.94 283 GLY A O 1
ATOM 2203 N N . SER A 1 284 ? -0.416 26.696 34.145 1.00 43.38 284 SER A N 1
ATOM 2204 C CA . SER A 1 284 ? -0.689 25.554 33.277 1.00 43.38 284 SER A CA 1
ATOM 2205 C C . SER A 1 284 ? 0.312 25.602 32.118 1.00 43.38 284 SER A C 1
ATOM 2207 O O . SER A 1 284 ? 0.660 26.704 31.683 1.00 43.38 284 SER A O 1
ATOM 2209 N N . PRO A 1 285 ? 0.855 24.460 31.650 1.00 42.22 285 PRO A N 1
ATOM 2210 C CA . PRO A 1 285 ? 2.093 24.421 30.878 1.00 42.22 285 PRO A CA 1
ATOM 2211 C C . PRO A 1 285 ? 1.989 25.268 29.605 1.00 42.22 285 PRO A C 1
ATOM 2213 O O . PRO A 1 285 ? 1.226 24.960 28.690 1.00 42.22 285 PRO A O 1
ATOM 2216 N N . GLU A 1 286 ? 2.800 26.323 29.530 1.00 51.06 286 GLU A N 1
ATOM 2217 C CA . GLU A 1 286 ? 2.724 27.406 28.538 1.00 51.06 286 GLU A CA 1
ATOM 2218 C C . GLU A 1 286 ? 2.841 26.970 27.066 1.00 51.06 286 GLU A C 1
ATOM 2220 O O . GLU A 1 286 ? 2.552 27.752 26.161 1.00 51.06 286 GLU A O 1
ATOM 2225 N N . LYS A 1 287 ? 3.240 25.730 26.771 1.00 49.91 287 LYS A N 1
ATOM 2226 C CA . LYS A 1 287 ? 3.697 25.369 25.422 1.00 49.91 287 LYS A CA 1
ATOM 2227 C C . LYS A 1 287 ? 2.600 25.124 24.379 1.00 49.91 287 LYS A C 1
ATOM 2229 O O . LYS A 1 287 ? 2.918 25.189 23.197 1.00 49.91 287 LYS A O 1
ATOM 2234 N N . LEU A 1 288 ? 1.330 24.902 24.746 1.00 58.88 288 LEU A N 1
ATOM 2235 C CA . LEU A 1 288 ? 0.233 24.714 23.768 1.00 58.88 288 LEU A CA 1
ATOM 2236 C C . LEU A 1 288 ? -1.083 25.410 24.163 1.00 58.88 288 LEU A C 1
ATOM 2238 O O . LEU A 1 288 ? -2.173 24.932 23.848 1.00 58.88 288 LEU A O 1
ATOM 2242 N N . ARG A 1 289 ? -0.985 26.614 24.752 1.00 62.34 289 ARG A N 1
ATOM 2243 C CA . ARG A 1 289 ? -2.127 27.495 25.095 1.00 62.34 289 ARG A CA 1
ATOM 2244 C C . ARG A 1 289 ? -3.046 27.821 23.905 1.00 62.34 289 ARG A C 1
ATOM 2246 O O . ARG A 1 289 ? -4.105 28.399 24.092 1.00 62.34 289 ARG A O 1
ATOM 2253 N N . CYS A 1 290 ? -2.649 27.501 22.671 1.00 66.25 290 CYS A N 1
ATOM 2254 C CA . CYS A 1 290 ? -3.477 27.670 21.478 1.00 66.25 290 CYS A CA 1
ATOM 2255 C C . CYS A 1 290 ? -4.567 26.592 21.356 1.00 66.25 290 CYS A C 1
ATOM 2257 O O . CYS A 1 290 ? -5.701 26.929 21.036 1.00 66.25 290 CYS A O 1
ATOM 2259 N N . LEU A 1 291 ? -4.258 25.320 21.642 1.00 66.88 291 LEU A N 1
ATOM 2260 C CA . LEU A 1 291 ? -5.210 24.212 21.475 1.00 66.88 291 LEU A CA 1
ATOM 2261 C C . LEU A 1 291 ? -6.248 24.169 22.596 1.00 66.88 291 LEU A C 1
ATOM 2263 O O . LEU A 1 291 ? -7.412 23.883 22.334 1.00 66.88 291 LEU A O 1
ATOM 2267 N N . SER A 1 292 ? -5.870 24.569 23.815 1.00 68.19 292 SER A N 1
ATOM 2268 C CA . SER A 1 292 ? -6.815 24.735 24.928 1.00 68.19 292 SER A CA 1
ATOM 2269 C C . SER A 1 292 ? -7.901 25.781 24.645 1.00 68.19 292 SER A C 1
ATOM 2271 O O . SER A 1 292 ? -8.977 25.718 25.231 1.00 68.19 292 SER A O 1
ATOM 2273 N N . LYS A 1 293 ? -7.688 26.687 23.675 1.00 69.81 293 LYS A N 1
ATOM 2274 C CA . LYS A 1 293 ? -8.717 27.636 23.208 1.00 69.81 293 LYS A CA 1
ATOM 2275 C C . LYS A 1 293 ? -9.888 26.949 22.514 1.00 69.81 293 LYS A C 1
ATOM 2277 O O . LYS A 1 293 ? -10.944 27.564 22.397 1.00 69.81 293 LYS A O 1
ATOM 2282 N N . ALA A 1 294 ? -9.739 25.701 22.065 1.00 66.69 294 ALA A N 1
ATOM 2283 C CA . ALA A 1 294 ? -10.833 24.929 21.478 1.00 66.69 294 ALA A CA 1
ATOM 2284 C C . ALA A 1 294 ? -11.967 24.629 22.476 1.00 66.69 294 ALA A C 1
ATOM 2286 O O . ALA A 1 294 ? -13.095 24.390 22.045 1.00 66.69 294 ALA A O 1
ATOM 2287 N N . LEU A 1 295 ? -11.677 24.679 23.784 1.00 68.38 295 LEU A N 1
ATOM 2288 C CA . LEU A 1 295 ? -12.646 24.471 24.866 1.00 68.38 295 LEU A CA 1
ATOM 2289 C C . LEU A 1 295 ? -13.516 25.707 25.143 1.00 68.38 295 LEU A C 1
ATOM 2291 O O . LEU A 1 295 ? -14.531 25.595 25.822 1.00 68.38 295 LEU A O 1
ATOM 2295 N N . LEU A 1 296 ? -13.145 26.886 24.627 1.00 65.88 296 LEU A N 1
ATOM 2296 C CA . LEU A 1 296 ? -13.921 28.110 24.828 1.00 65.88 296 LEU A CA 1
ATOM 2297 C C . LEU A 1 296 ? -15.233 28.027 24.033 1.00 65.88 296 LEU A C 1
ATOM 2299 O O . LEU A 1 296 ? -15.226 27.996 22.798 1.00 65.88 296 LEU A O 1
ATOM 2303 N N . ALA A 1 297 ? -16.362 27.993 24.738 1.00 55.75 297 ALA A N 1
ATOM 2304 C CA . ALA A 1 297 ? -17.679 28.127 24.131 1.00 55.75 297 ALA A CA 1
ATOM 2305 C C . ALA A 1 297 ? -17.968 29.616 23.864 1.00 55.75 297 ALA A C 1
ATOM 2307 O O . ALA A 1 297 ? -17.810 30.431 24.776 1.00 55.75 297 ALA A O 1
ATOM 2308 N N . PRO A 1 298 ? -18.398 30.013 22.653 1.00 52.12 298 PRO A N 1
ATOM 2309 C CA . PRO A 1 298 ? -18.976 31.335 22.458 1.00 52.12 298 PRO A CA 1
ATOM 2310 C C . PRO A 1 298 ? -20.235 31.447 23.324 1.00 52.12 298 PRO A C 1
ATOM 2312 O O . PRO A 1 298 ? -21.131 30.607 23.220 1.00 52.12 298 PRO A O 1
ATOM 2315 N N . HIS A 1 299 ? -20.328 32.478 24.164 1.00 45.91 299 HIS A N 1
ATOM 2316 C CA . HIS A 1 299 ? -21.606 32.835 24.771 1.00 45.91 299 HIS A CA 1
ATOM 2317 C C . HIS A 1 299 ? -22.583 33.161 23.628 1.00 45.91 299 HIS A C 1
ATOM 2319 O O . HIS A 1 299 ? -22.335 34.090 22.864 1.00 45.91 299 HIS A O 1
ATOM 2325 N N . ALA A 1 300 ? -23.656 32.369 23.515 1.00 45.12 300 ALA A N 1
ATOM 2326 C CA . ALA A 1 300 ? -24.729 32.437 22.511 1.00 45.12 300 ALA A CA 1
ATOM 2327 C C . ALA A 1 300 ? -24.525 31.694 21.167 1.00 45.12 300 ALA A C 1
ATOM 2329 O O . ALA A 1 300 ? -24.727 32.268 20.098 1.00 45.12 300 ALA A O 1
ATOM 2330 N N . SER A 1 301 ? -24.253 30.383 21.190 1.00 42.72 301 SER A N 1
ATOM 2331 C CA . SER A 1 301 ? -24.640 29.511 20.064 1.00 42.72 301 SER A CA 1
ATOM 2332 C C . SER A 1 301 ? -25.282 28.206 20.538 1.00 42.72 301 SER A C 1
ATOM 2334 O O . SER A 1 301 ? -24.645 27.404 21.215 1.00 42.72 301 SER A O 1
ATOM 2336 N N . THR A 1 302 ? -26.538 28.025 20.142 1.00 42.66 302 THR A N 1
ATOM 2337 C CA . THR A 1 302 ? -27.508 26.964 20.457 1.00 42.66 302 THR A CA 1
ATOM 2338 C C . THR A 1 302 ? -27.207 25.609 19.792 1.00 42.66 302 THR A C 1
ATOM 2340 O O . THR A 1 302 ? -28.121 24.927 19.346 1.00 42.66 302 THR A O 1
ATOM 2343 N N . GLU A 1 303 ? -25.939 25.202 19.693 1.00 48.16 303 GLU A N 1
ATOM 2344 C CA . GLU A 1 303 ? -25.568 23.889 19.140 1.00 48.16 303 GLU A CA 1
ATOM 2345 C C . GLU A 1 303 ? -24.814 23.049 20.178 1.00 48.16 303 GLU A C 1
ATOM 2347 O O . GLU A 1 303 ? -23.587 23.115 20.295 1.00 48.16 303 GLU A O 1
ATOM 2352 N N . GLU A 1 304 ? -25.570 22.249 20.934 1.00 47.50 304 GLU A N 1
ATOM 2353 C CA . GLU A 1 304 ? -25.062 21.284 21.922 1.00 47.50 304 GLU A CA 1
ATOM 2354 C C . GLU A 1 304 ? -24.215 20.157 21.289 1.00 47.50 304 GLU A C 1
ATOM 2356 O O . GLU A 1 304 ? -23.364 19.583 21.963 1.00 47.50 304 GLU A O 1
ATOM 2361 N N . ASP A 1 305 ? -24.320 19.913 19.977 1.00 49.84 305 ASP A N 1
ATOM 2362 C CA . ASP A 1 305 ? -23.663 18.787 19.282 1.00 49.84 305 ASP A CA 1
ATOM 2363 C C . ASP A 1 305 ? -22.157 18.956 19.000 1.00 49.84 305 ASP A C 1
ATOM 2365 O O . ASP A 1 305 ? -21.505 18.099 18.388 1.00 49.84 305 ASP A O 1
ATOM 2369 N N . ASN A 1 306 ? -21.563 20.078 19.410 1.00 56.91 306 ASN A N 1
ATOM 2370 C CA . ASN A 1 306 ? -20.277 20.486 18.852 1.00 56.91 306 ASN A CA 1
ATOM 2371 C C . ASN A 1 306 ? -19.185 20.772 19.899 1.00 56.91 306 ASN A C 1
ATOM 2373 O O . ASN A 1 306 ? -18.077 21.145 19.526 1.00 56.91 306 ASN A O 1
ATOM 2377 N N . VAL A 1 307 ? -19.443 20.586 21.196 1.00 63.94 307 VAL A N 1
ATOM 2378 C CA . VAL A 1 307 ? -18.454 20.828 22.267 1.00 63.94 307 VAL A CA 1
ATOM 2379 C C . VAL A 1 307 ? -17.295 19.818 22.185 1.00 63.94 307 VAL A C 1
ATOM 2381 O O . VAL A 1 307 ? -17.528 18.618 22.099 1.00 63.94 307 VAL A O 1
ATOM 2384 N N . CYS A 1 308 ? -16.042 20.294 22.174 1.00 67.31 308 CYS A N 1
ATOM 2385 C CA . CYS A 1 308 ? -14.862 19.419 22.249 1.00 67.31 308 CYS A CA 1
ATOM 2386 C C . CYS A 1 308 ? -14.632 18.979 23.698 1.00 67.31 308 CYS A C 1
ATOM 2388 O O . CYS A 1 308 ? -14.662 19.819 24.599 1.00 67.31 308 CYS A O 1
ATOM 2390 N N . SER A 1 309 ? -14.348 17.694 23.912 1.00 78.94 309 SER A N 1
ATOM 2391 C CA . SER A 1 309 ? -13.961 17.180 25.227 1.00 78.94 309 SER A CA 1
ATOM 2392 C C . SER A 1 309 ? -12.525 17.585 25.575 1.00 78.94 309 SER A C 1
ATOM 2394 O O . SER A 1 309 ? -11.697 17.828 24.694 1.00 78.94 309 SER A O 1
ATOM 2396 N N . VAL A 1 310 ? -12.198 17.611 26.870 1.00 77.88 310 VAL A N 1
ATOM 2397 C CA . VAL A 1 310 ? -10.816 17.793 27.349 1.00 77.88 310 VAL A CA 1
ATOM 2398 C C . VAL A 1 310 ? -9.906 16.695 26.788 1.00 77.88 310 VAL A C 1
ATOM 2400 O O . VAL A 1 310 ? -8.813 16.999 26.316 1.00 77.88 310 VAL A O 1
ATOM 2403 N N . SER A 1 311 ? -10.401 15.454 26.723 1.00 80.50 311 SER A N 1
ATOM 2404 C CA . SER A 1 311 ? -9.674 14.319 26.138 1.00 80.50 311 SER A CA 1
ATOM 2405 C C . SER A 1 311 ? -9.333 14.540 24.658 1.00 80.50 311 SER A C 1
ATOM 2407 O O . SER A 1 311 ? -8.225 14.220 24.238 1.00 80.50 311 SER A O 1
ATOM 2409 N N . ASP A 1 312 ? -10.217 15.172 23.876 1.00 80.88 312 ASP A N 1
ATOM 2410 C CA . ASP A 1 312 ? -9.949 15.457 22.457 1.00 80.88 312 ASP A CA 1
ATOM 2411 C C . ASP A 1 312 ? -8.804 16.463 22.286 1.00 80.88 312 ASP A C 1
ATOM 2413 O O . ASP A 1 312 ? -8.003 16.380 21.351 1.00 80.88 312 ASP A O 1
ATOM 2417 N N . VAL A 1 313 ? -8.731 17.439 23.194 1.00 81.25 313 VAL A N 1
ATOM 2418 C CA . VAL A 1 313 ? -7.680 18.461 23.202 1.00 81.25 313 VAL A CA 1
ATOM 2419 C C . VAL A 1 313 ? -6.350 17.878 23.663 1.00 81.25 313 VAL A C 1
ATOM 2421 O O . VAL A 1 313 ? -5.308 18.252 23.118 1.00 81.25 313 VAL A O 1
ATOM 2424 N N . GLU A 1 314 ? -6.366 16.957 24.625 1.00 84.56 314 GLU A N 1
ATOM 2425 C CA . GLU A 1 314 ? -5.182 16.213 25.062 1.00 84.56 314 GLU A CA 1
ATOM 2426 C C . GLU A 1 314 ? -4.622 15.337 23.937 1.00 84.56 314 GLU A C 1
ATOM 2428 O O . GLU A 1 314 ? -3.428 15.433 23.641 1.00 84.56 314 GLU A O 1
ATOM 2433 N N . ASP A 1 315 ? -5.476 14.591 23.231 1.00 85.44 315 ASP A N 1
ATOM 2434 C CA . ASP A 1 315 ? -5.087 13.778 22.073 1.00 85.44 315 ASP A CA 1
ATOM 2435 C C . ASP A 1 315 ? -4.491 14.638 20.947 1.00 85.44 315 ASP A C 1
ATOM 2437 O O . ASP A 1 315 ? -3.409 14.351 20.425 1.00 85.44 315 ASP A O 1
ATOM 2441 N N . ALA A 1 316 ? -5.149 15.748 20.589 1.00 85.44 316 ALA A N 1
ATOM 2442 C CA . ALA A 1 316 ? -4.641 16.677 19.577 1.00 85.44 316 ALA A CA 1
ATOM 2443 C C . ALA A 1 316 ? -3.306 17.316 20.001 1.00 85.44 316 ALA A C 1
ATOM 2445 O O . ALA A 1 316 ? -2.399 17.503 19.187 1.00 85.44 316 ALA A O 1
ATOM 2446 N N . THR A 1 317 ? -3.160 17.621 21.292 1.00 84.88 317 THR A N 1
ATOM 2447 C CA . THR A 1 317 ? -1.915 18.130 21.877 1.00 84.88 317 THR A CA 1
ATOM 2448 C C . THR A 1 317 ? -0.801 17.088 21.789 1.00 84.88 317 THR A C 1
ATOM 2450 O O . THR A 1 317 ? 0.323 17.434 21.414 1.00 84.88 317 THR A O 1
ATOM 2453 N N . ALA A 1 318 ? -1.091 15.821 22.088 1.00 86.81 318 ALA A N 1
ATOM 2454 C CA . ALA A 1 318 ? -0.140 14.725 21.944 1.00 86.81 318 ALA A CA 1
ATOM 2455 C C . ALA A 1 318 ? 0.331 14.584 20.488 1.00 86.81 318 ALA A C 1
ATOM 2457 O O . ALA A 1 318 ? 1.534 14.502 20.246 1.00 86.81 318 ALA A O 1
ATOM 2458 N N . LEU A 1 319 ? -0.580 14.679 19.512 1.00 87.75 319 LEU A N 1
ATOM 2459 C CA . LEU A 1 319 ? -0.226 14.662 18.088 1.00 87.75 319 LEU A CA 1
ATOM 2460 C C . LEU A 1 319 ? 0.702 15.815 17.696 1.00 87.75 319 LEU A C 1
ATOM 2462 O O . LEU A 1 319 ? 1.707 15.589 17.024 1.00 87.75 319 LEU A O 1
ATOM 2466 N N . VAL A 1 320 ? 0.431 17.041 18.156 1.00 87.75 320 VAL A N 1
ATOM 2467 C CA . VAL A 1 320 ? 1.319 18.186 17.886 1.00 87.75 320 VAL A CA 1
ATOM 2468 C C . VAL A 1 320 ? 2.705 17.980 18.496 1.00 87.75 320 VAL A C 1
ATOM 2470 O O . VAL A 1 320 ? 3.707 18.336 17.876 1.00 87.75 320 VAL A O 1
ATOM 2473 N N . ARG A 1 321 ? 2.794 17.357 19.676 1.00 88.38 321 ARG A N 1
ATOM 2474 C CA . ARG A 1 321 ? 4.079 17.021 20.311 1.00 88.38 321 ARG A CA 1
ATOM 2475 C C . ARG A 1 321 ? 4.876 15.962 19.546 1.00 88.38 321 ARG A C 1
ATOM 2477 O O . ARG A 1 321 ? 6.091 15.916 19.711 1.00 88.38 321 ARG A O 1
ATOM 2484 N N . LEU A 1 322 ? 4.231 15.155 18.704 1.00 90.50 322 LEU A N 1
ATOM 2485 C CA . LEU A 1 322 ? 4.904 14.180 17.840 1.00 90.50 322 LEU A CA 1
ATOM 2486 C C . LEU A 1 322 ? 5.444 14.797 16.541 1.00 90.50 322 LEU A C 1
ATOM 2488 O O . LEU A 1 322 ? 6.346 14.219 15.939 1.00 90.50 322 LEU A O 1
ATOM 2492 N N . ILE A 1 323 ? 4.970 15.981 16.127 1.00 90.19 323 ILE A N 1
ATOM 2493 C CA . ILE A 1 323 ? 5.420 16.637 14.885 1.00 90.19 323 ILE A CA 1
ATOM 2494 C C . ILE A 1 323 ? 6.943 16.843 14.852 1.00 90.19 323 ILE A C 1
ATOM 2496 O O . ILE A 1 323 ? 7.541 16.480 13.842 1.00 90.19 323 ILE A O 1
ATOM 2500 N N . PRO A 1 324 ? 7.615 17.357 15.904 1.00 92.19 324 PRO A N 1
ATOM 2501 C CA . PRO A 1 324 ? 9.069 17.513 15.882 1.00 92.19 324 PRO A CA 1
ATOM 2502 C C . PRO A 1 324 ? 9.807 16.186 15.684 1.00 92.19 324 PRO A C 1
ATOM 2504 O O . PRO A 1 324 ? 10.775 16.145 14.933 1.00 92.19 324 PRO A O 1
ATOM 2507 N N . VAL A 1 325 ? 9.328 15.104 16.309 1.00 91.75 325 VAL A N 1
ATOM 2508 C CA . VAL A 1 325 ? 9.900 13.757 16.147 1.00 91.75 325 VAL A CA 1
ATOM 2509 C C . VAL A 1 325 ? 9.704 13.272 14.712 1.00 91.75 325 VAL A C 1
ATOM 2511 O O . VAL A 1 325 ? 10.634 12.778 14.087 1.00 91.75 325 VAL A O 1
ATOM 2514 N N . TRP A 1 326 ? 8.515 13.467 14.146 1.00 88.81 326 TRP A N 1
ATOM 2515 C CA . TRP A 1 326 ? 8.252 13.108 12.757 1.00 88.81 326 TRP A CA 1
ATOM 2516 C C . TRP A 1 326 ? 9.133 13.908 11.781 1.00 88.81 326 TRP A C 1
ATOM 2518 O O . TRP A 1 326 ? 9.749 13.330 10.886 1.00 88.81 326 TRP A O 1
ATOM 2528 N N . VAL A 1 327 ? 9.294 15.217 11.996 1.00 90.75 327 VAL A N 1
ATOM 2529 C CA . VAL A 1 327 ? 10.156 16.078 11.168 1.00 90.75 327 VAL A CA 1
ATOM 2530 C C . VAL A 1 327 ? 11.620 15.644 11.235 1.00 90.75 327 VAL A C 1
ATOM 2532 O O . VAL A 1 327 ? 12.271 15.579 10.195 1.00 90.75 327 VAL A O 1
ATOM 2535 N N . THR A 1 328 ? 12.154 15.298 12.411 1.00 92.25 328 THR A N 1
ATOM 2536 C CA . THR A 1 328 ? 13.545 14.824 12.508 1.00 92.25 328 THR A CA 1
ATOM 2537 C C . THR A 1 328 ? 13.743 13.478 11.810 1.00 92.25 328 THR A C 1
ATOM 2539 O O . THR A 1 328 ? 14.796 13.258 11.210 1.00 92.25 328 THR A O 1
ATOM 2542 N N . THR A 1 329 ? 12.727 12.606 11.781 1.00 90.50 329 THR A N 1
ATOM 2543 C CA . THR A 1 329 ? 12.800 11.337 11.032 1.00 90.50 329 THR A CA 1
ATOM 2544 C C . THR A 1 329 ? 12.817 11.510 9.510 1.00 90.50 329 THR A C 1
ATOM 2546 O O . THR A 1 329 ? 13.304 10.619 8.814 1.00 90.50 329 THR A O 1
ATOM 2549 N N . LEU A 1 330 ? 12.402 12.663 8.965 1.00 88.31 330 LEU A N 1
ATOM 2550 C CA . LEU A 1 330 ? 12.515 12.935 7.522 1.00 88.31 330 LEU A CA 1
ATOM 2551 C C . LEU A 1 330 ? 13.972 12.938 7.040 1.00 88.31 330 LEU A C 1
ATOM 2553 O O . LEU A 1 330 ? 14.231 12.607 5.884 1.00 88.31 330 LEU A O 1
ATOM 2557 N N . GLY A 1 331 ? 14.931 13.231 7.926 1.00 91.19 331 GLY A N 1
ATOM 2558 C CA . GLY A 1 331 ? 16.355 13.117 7.612 1.00 91.19 331 GLY A CA 1
ATOM 2559 C C . GLY A 1 331 ? 16.761 11.700 7.192 1.00 91.19 331 GLY A C 1
ATOM 2560 O O . GLY A 1 331 ? 17.592 11.551 6.302 1.00 91.19 331 GLY A O 1
ATOM 2561 N N . TYR A 1 332 ? 16.131 10.663 7.759 1.00 90.44 332 TYR A N 1
ATOM 2562 C CA . TYR A 1 332 ? 16.347 9.262 7.374 1.00 90.44 332 TYR A CA 1
ATOM 2563 C C . TYR A 1 332 ? 15.672 8.897 6.041 1.00 90.44 332 TYR A C 1
ATOM 2565 O O . TYR A 1 332 ? 16.177 8.054 5.297 1.00 90.44 332 TYR A O 1
ATOM 2573 N N . ALA A 1 333 ? 14.565 9.555 5.687 1.00 88.00 333 ALA A N 1
ATOM 2574 C CA . ALA A 1 333 ? 13.873 9.296 4.426 1.00 88.00 333 ALA A CA 1
ATOM 2575 C C . ALA A 1 333 ? 14.733 9.655 3.197 1.00 88.00 333 ALA A C 1
ATOM 2577 O O . ALA A 1 333 ? 14.613 9.010 2.157 1.00 88.00 333 ALA A O 1
ATOM 2578 N N . LEU A 1 334 ? 15.634 10.638 3.321 1.00 88.75 334 LEU A N 1
ATOM 2579 C CA . LEU A 1 334 ? 16.535 11.064 2.244 1.00 88.75 334 LEU A CA 1
ATOM 2580 C C . LEU A 1 334 ? 17.502 9.958 1.773 1.00 88.75 334 LEU A C 1
ATOM 2582 O O . LEU A 1 334 ? 17.474 9.643 0.578 1.00 88.75 334 LEU A O 1
ATOM 2586 N N . PRO A 1 335 ? 18.335 9.340 2.641 1.00 92.00 335 PRO A N 1
ATOM 2587 C CA . PRO A 1 335 ? 19.171 8.210 2.244 1.00 92.00 335 PRO A CA 1
ATOM 2588 C C . PRO A 1 335 ? 18.333 6.979 1.881 1.00 92.00 335 PRO A C 1
ATOM 2590 O O . PRO A 1 335 ? 18.676 6.271 0.937 1.00 92.00 335 PRO A O 1
ATOM 2593 N N . TYR A 1 336 ? 17.198 6.754 2.554 1.00 89.38 336 TYR A N 1
ATOM 2594 C CA . TYR A 1 336 ? 16.290 5.658 2.209 1.00 89.38 336 TYR A CA 1
ATOM 2595 C C . TYR A 1 336 ? 15.685 5.802 0.799 1.00 89.38 336 TYR A C 1
ATOM 2597 O O . TYR A 1 336 ? 15.398 4.808 0.151 1.00 89.38 336 TYR A O 1
ATOM 2605 N N . ALA A 1 337 ? 15.535 7.005 0.248 1.00 89.88 337 ALA A N 1
ATOM 2606 C CA . ALA A 1 337 ? 15.062 7.168 -1.131 1.00 89.88 337 ALA A CA 1
ATOM 2607 C C . ALA A 1 337 ? 16.101 6.737 -2.196 1.00 89.88 337 ALA A C 1
ATOM 2609 O O . ALA A 1 337 ? 15.756 6.503 -3.357 1.00 89.88 337 ALA A O 1
ATOM 2610 N N . GLN A 1 338 ? 17.382 6.612 -1.826 1.00 90.69 338 GLN A N 1
ATOM 2611 C CA . GLN A 1 338 ? 18.467 6.379 -2.787 1.00 90.69 338 GLN A CA 1
ATOM 2612 C C . GLN A 1 338 ? 18.573 4.919 -3.250 1.00 90.69 338 GLN A C 1
ATOM 2614 O O . GLN A 1 338 ? 19.024 4.673 -4.372 1.00 90.69 338 GLN A O 1
ATOM 2619 N N . TYR A 1 339 ? 18.154 3.944 -2.428 1.00 89.69 339 TYR A N 1
ATOM 2620 C CA . TYR A 1 339 ? 18.423 2.533 -2.740 1.00 89.69 339 TYR A CA 1
ATOM 2621 C C . TYR A 1 339 ? 17.636 2.015 -3.952 1.00 89.69 339 TYR A C 1
ATOM 2623 O O . TYR A 1 339 ? 18.181 1.233 -4.719 1.00 89.69 339 TYR A O 1
ATOM 2631 N N . MET A 1 340 ? 16.409 2.504 -4.174 1.00 86.31 340 MET A N 1
ATOM 2632 C CA . MET A 1 340 ? 15.597 2.158 -5.356 1.00 86.31 340 MET A CA 1
ATOM 2633 C C . MET A 1 340 ? 15.914 3.007 -6.594 1.00 86.31 340 MET A 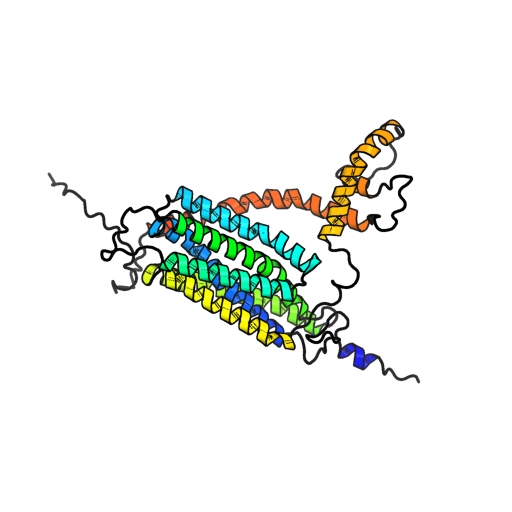C 1
ATOM 2635 O O . MET A 1 340 ? 15.305 2.828 -7.648 1.00 86.31 340 MET A O 1
ATOM 2639 N N . THR A 1 341 ? 16.826 3.973 -6.474 1.00 91.69 341 THR A N 1
ATOM 2640 C CA . THR A 1 341 ? 17.159 4.906 -7.552 1.00 91.69 341 THR A CA 1
ATOM 2641 C C . THR A 1 341 ? 18.639 4.806 -7.907 1.00 91.69 341 THR A C 1
ATOM 2643 O O . THR A 1 341 ? 19.043 3.960 -8.709 1.00 91.69 341 THR A O 1
ATOM 2646 N N . PHE A 1 342 ? 19.471 5.664 -7.325 1.00 91.38 342 PHE A N 1
ATOM 2647 C CA . PHE A 1 342 ? 20.873 5.780 -7.704 1.00 91.38 342 PHE A CA 1
ATOM 2648 C C . PHE A 1 342 ? 21.676 4.517 -7.405 1.00 91.38 342 PHE A C 1
ATOM 2650 O O . PHE A 1 342 ? 22.549 4.186 -8.202 1.00 91.38 342 PHE A O 1
ATOM 2657 N N . PHE A 1 343 ? 21.375 3.775 -6.333 1.00 91.69 343 PHE A N 1
ATOM 2658 C CA . PHE A 1 343 ? 22.111 2.538 -6.039 1.00 91.69 343 PHE A CA 1
ATOM 2659 C C . PHE A 1 343 ? 21.816 1.442 -7.065 1.00 91.69 343 PHE A C 1
ATOM 2661 O O . PHE A 1 343 ? 22.747 0.780 -7.514 1.00 91.69 343 PHE A O 1
ATOM 2668 N N . THR A 1 344 ? 20.568 1.311 -7.527 1.00 88.06 344 THR A N 1
ATOM 2669 C CA . THR A 1 344 ? 20.224 0.424 -8.651 1.00 88.06 344 THR A CA 1
ATOM 2670 C C . THR A 1 344 ? 21.017 0.798 -9.905 1.00 88.06 344 THR A C 1
ATOM 2672 O O . THR A 1 344 ? 21.579 -0.064 -10.581 1.00 88.06 344 THR A O 1
ATOM 2675 N N . LYS A 1 345 ? 21.139 2.100 -10.199 1.00 89.19 345 LYS A N 1
ATOM 2676 C CA . LYS A 1 345 ? 21.929 2.581 -11.343 1.00 89.19 345 LYS A CA 1
ATOM 2677 C C . LYS A 1 345 ? 23.428 2.382 -11.189 1.00 89.19 345 LYS A C 1
ATOM 2679 O O . LYS A 1 345 ? 24.077 2.012 -12.161 1.00 89.19 345 LYS A O 1
ATOM 2684 N N . GLN A 1 346 ? 23.964 2.571 -9.992 1.00 90.06 346 GLN A N 1
ATOM 2685 C CA . GLN A 1 346 ? 25.351 2.251 -9.689 1.00 90.06 346 GLN A CA 1
ATOM 2686 C C . GLN A 1 346 ? 25.602 0.749 -9.872 1.00 90.06 346 GLN A C 1
ATOM 2688 O O . GLN A 1 346 ? 26.527 0.370 -10.586 1.00 90.06 346 GLN A O 1
ATOM 2693 N N . GLY A 1 347 ? 24.729 -0.104 -9.329 1.00 87.00 347 GLY A N 1
ATOM 2694 C CA . GLY A 1 347 ? 24.800 -1.560 -9.472 1.00 87.00 347 GLY A CA 1
ATOM 2695 C C . GLY A 1 347 ? 24.734 -2.045 -10.921 1.00 87.00 347 GLY A C 1
ATOM 2696 O O . GLY A 1 347 ? 25.365 -3.039 -11.264 1.00 87.00 347 GLY A O 1
ATOM 2697 N N . ALA A 1 348 ? 24.046 -1.317 -11.804 1.00 83.50 348 ALA A N 1
ATOM 2698 C CA . ALA A 1 348 ? 24.034 -1.619 -13.235 1.00 83.50 348 ALA A CA 1
ATOM 2699 C C . ALA A 1 348 ? 25.397 -1.414 -13.929 1.00 83.50 348 ALA A C 1
ATOM 2701 O O . ALA A 1 348 ? 25.616 -2.004 -14.982 1.00 83.50 348 ALA A O 1
ATOM 2702 N N . THR A 1 349 ? 26.297 -0.606 -13.357 1.00 85.44 349 THR A N 1
ATOM 2703 C CA . THR A 1 349 ? 27.652 -0.359 -13.896 1.00 85.44 349 THR A CA 1
ATOM 2704 C C . THR A 1 349 ? 28.730 -1.269 -13.306 1.00 85.44 349 THR A C 1
ATOM 2706 O O . THR A 1 349 ? 29.853 -1.283 -13.803 1.00 85.44 349 THR A O 1
ATOM 2709 N N . LEU A 1 350 ? 28.403 -2.016 -12.247 1.00 87.81 350 LEU A N 1
ATOM 2710 C CA . LEU A 1 350 ? 29.322 -2.949 -11.601 1.00 87.81 350 LEU A CA 1
ATOM 2711 C C . LEU A 1 350 ? 29.377 -4.277 -12.361 1.00 87.81 350 LEU A C 1
ATOM 2713 O O . LEU A 1 350 ? 28.413 -4.677 -13.016 1.00 87.81 350 LEU A O 1
ATOM 2717 N N . GLU A 1 351 ? 30.504 -4.978 -12.252 1.00 81.12 351 GLU A N 1
ATOM 2718 C CA . GLU A 1 351 ? 30.643 -6.315 -12.820 1.00 81.12 351 GLU A CA 1
ATOM 2719 C C . GLU A 1 351 ? 29.747 -7.305 -12.064 1.00 81.12 351 GLU A C 1
ATOM 2721 O O . GLU A 1 351 ? 29.839 -7.448 -10.846 1.00 81.12 351 GLU A O 1
ATOM 2726 N N . LYS A 1 352 ? 28.849 -7.973 -12.798 1.00 75.00 352 LYS A N 1
ATOM 2727 C CA . LYS A 1 352 ? 27.846 -8.900 -12.246 1.00 75.00 352 LYS A CA 1
ATOM 2728 C C . LYS A 1 352 ? 28.251 -10.375 -12.377 1.00 75.00 352 LYS A C 1
ATOM 2730 O O . LYS A 1 352 ? 27.462 -11.257 -12.046 1.00 75.00 352 LYS A O 1
ATOM 2735 N N . ASN A 1 353 ? 29.456 -10.651 -12.880 1.00 75.00 353 ASN A N 1
ATOM 2736 C CA . ASN A 1 353 ? 29.933 -12.010 -13.116 1.00 75.00 353 ASN A CA 1
ATOM 2737 C C . ASN A 1 353 ? 30.300 -12.670 -11.785 1.00 75.00 353 ASN A C 1
ATOM 2739 O O . ASN A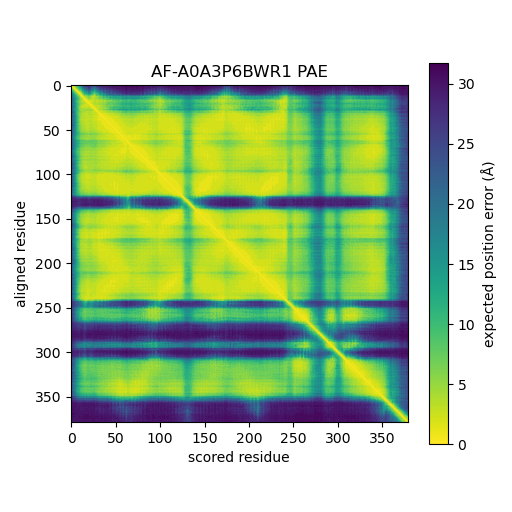 1 353 ? 31.214 -12.227 -11.090 1.00 75.00 353 ASN A O 1
ATOM 2743 N N . LEU A 1 354 ? 29.590 -13.741 -11.434 1.00 69.62 354 LEU A N 1
ATOM 2744 C CA . LEU A 1 354 ? 29.973 -14.596 -10.317 1.00 69.62 354 LEU A CA 1
ATOM 2745 C C . LEU A 1 354 ? 31.065 -15.560 -10.806 1.00 69.62 354 LEU A C 1
ATOM 2747 O O . LEU A 1 354 ? 30.797 -16.330 -11.727 1.00 69.62 354 LEU A O 1
ATOM 2751 N N . PRO A 1 355 ? 32.269 -15.560 -10.207 1.00 58.84 355 PRO A N 1
ATOM 2752 C CA . PRO A 1 355 ? 33.420 -16.308 -10.722 1.00 58.84 355 PRO A CA 1
ATOM 2753 C C . PRO A 1 355 ? 33.237 -17.836 -10.769 1.00 58.84 355 PRO A C 1
ATOM 2755 O O . PRO A 1 355 ? 34.047 -18.520 -11.377 1.00 58.84 355 PRO A O 1
ATOM 2758 N N . TRP A 1 356 ? 32.189 -18.381 -10.148 1.00 62.50 356 TRP A N 1
ATOM 2759 C CA . TRP A 1 356 ? 31.851 -19.811 -10.155 1.00 62.50 356 TRP A CA 1
ATOM 2760 C C . TRP A 1 356 ? 30.717 -20.192 -11.122 1.00 62.50 356 TRP A C 1
ATOM 2762 O O . TRP A 1 356 ? 30.288 -21.343 -11.124 1.00 62.50 356 TRP A O 1
ATOM 2772 N N . CYS A 1 357 ? 30.188 -19.251 -11.908 1.00 50.25 357 CYS A N 1
ATOM 2773 C CA . CYS A 1 357 ? 29.119 -19.501 -12.876 1.00 50.25 357 CYS A CA 1
ATOM 2774 C C . CYS A 1 357 ? 29.676 -19.270 -14.292 1.00 50.25 357 CYS A C 1
ATOM 2776 O O . CYS A 1 357 ? 29.574 -18.173 -14.834 1.00 50.25 357 CYS A O 1
ATOM 2778 N N . GLU A 1 358 ? 30.334 -20.287 -14.858 1.00 44.09 358 GLU A N 1
ATOM 2779 C CA . GLU A 1 358 ? 31.021 -20.220 -16.164 1.00 44.09 358 GLU A CA 1
ATOM 2780 C C . GLU A 1 358 ? 30.076 -20.269 -17.381 1.00 44.09 358 GLU A C 1
ATOM 2782 O O . GLU A 1 358 ? 30.544 -20.183 -18.515 1.00 44.09 358 GLU A O 1
ATOM 2787 N N . ASP A 1 359 ? 28.755 -20.348 -17.187 1.00 44.31 359 ASP A N 1
ATOM 2788 C CA . ASP A 1 359 ? 27.801 -20.349 -18.298 1.00 44.31 359 ASP A CA 1
ATOM 2789 C C . ASP A 1 359 ? 27.473 -18.916 -18.773 1.00 44.31 359 ASP A C 1
ATOM 2791 O O . ASP A 1 359 ? 26.798 -18.157 -18.064 1.00 44.31 359 ASP A O 1
ATOM 2795 N N . PRO A 1 360 ? 27.842 -18.529 -20.014 1.00 43.75 360 PRO A N 1
ATOM 2796 C CA . PRO A 1 360 ? 27.598 -17.185 -20.552 1.00 43.75 360 PRO A CA 1
ATOM 2797 C C . PRO A 1 360 ? 26.111 -16.873 -20.812 1.00 43.75 360 PRO A C 1
ATOM 2799 O O . PRO A 1 360 ? 25.772 -15.767 -21.238 1.00 43.75 360 PRO A O 1
ATOM 2802 N N . LEU A 1 361 ? 25.209 -17.819 -20.534 1.00 42.97 361 LEU A N 1
ATOM 2803 C CA . LEU A 1 361 ? 23.757 -17.649 -20.610 1.00 42.97 361 LEU A CA 1
ATOM 2804 C C . LEU A 1 361 ? 23.139 -17.053 -19.335 1.00 42.97 361 LEU A C 1
ATOM 2806 O O . LEU A 1 361 ? 21.977 -16.656 -19.372 1.00 42.97 361 LEU A O 1
ATOM 2810 N N . CYS A 1 362 ? 23.881 -16.947 -18.227 1.00 44.09 362 CYS A N 1
ATOM 2811 C CA . CYS A 1 362 ? 23.280 -16.547 -16.952 1.00 44.09 362 CYS A CA 1
ATOM 2812 C C . CYS A 1 362 ? 23.035 -15.037 -16.783 1.00 44.09 362 CYS A C 1
ATOM 2814 O O . CYS A 1 362 ? 22.126 -14.692 -16.039 1.00 44.09 362 CYS A O 1
ATOM 2816 N N . PHE A 1 363 ? 23.751 -14.127 -17.462 1.00 43.53 363 PHE A N 1
ATOM 2817 C CA . PHE A 1 363 ? 23.552 -12.672 -17.264 1.00 43.53 363 PHE A CA 1
ATOM 2818 C C . PHE A 1 363 ? 23.934 -11.784 -18.468 1.00 43.53 363 PHE A C 1
ATOM 2820 O O . PHE A 1 363 ? 24.405 -10.659 -18.298 1.00 43.53 363 PHE A O 1
ATOM 2827 N N . SER A 1 364 ? 23.721 -12.229 -19.712 1.00 38.06 364 SER A N 1
ATOM 2828 C CA . SER A 1 364 ? 23.873 -11.335 -20.876 1.00 38.06 364 SER A CA 1
ATOM 2829 C C . SER A 1 364 ? 22.559 -10.623 -21.220 1.00 38.06 364 SER A C 1
ATOM 2831 O O . SER A 1 364 ? 21.872 -10.957 -22.183 1.00 38.06 364 SER A O 1
ATOM 2833 N N . SER A 1 365 ? 22.200 -9.614 -20.427 1.00 40.91 365 SER A N 1
ATOM 2834 C CA . SER A 1 365 ? 21.141 -8.657 -20.770 1.00 40.91 365 SER A CA 1
ATOM 2835 C C . SER A 1 365 ? 21.626 -7.226 -20.531 1.00 40.91 365 SER A C 1
ATOM 2837 O O . SER A 1 365 ? 21.315 -6.586 -19.529 1.00 40.91 365 SER A O 1
ATOM 2839 N N . GLY A 1 366 ? 22.419 -6.723 -21.477 1.00 35.97 366 GLY A N 1
ATOM 2840 C CA . GLY A 1 366 ? 22.778 -5.310 -21.578 1.00 35.97 366 GLY A CA 1
ATOM 2841 C C . GLY A 1 366 ? 23.413 -4.994 -22.938 1.00 35.97 366 GLY A C 1
ATOM 2842 O O . GLY A 1 366 ? 24.472 -5.544 -23.238 1.00 35.97 366 GLY A O 1
ATOM 2843 N N . PRO A 1 367 ? 22.822 -4.118 -23.774 1.00 39.25 367 PRO A N 1
ATOM 2844 C CA . PRO A 1 367 ? 23.428 -3.681 -25.022 1.00 39.25 367 PRO A CA 1
ATOM 2845 C C . PRO A 1 367 ? 24.296 -2.447 -24.749 1.00 39.25 367 PRO A C 1
ATOM 2847 O O . PRO A 1 367 ? 23.924 -1.337 -25.091 1.00 39.25 367 PRO A O 1
ATOM 2850 N N . TYR A 1 368 ? 25.443 -2.615 -24.091 1.00 41.97 368 TYR A N 1
ATOM 2851 C CA . TYR A 1 368 ? 26.449 -1.549 -23.983 1.00 41.97 368 TYR A CA 1
ATOM 2852 C C . TYR A 1 368 ? 27.858 -2.146 -24.008 1.00 41.97 368 TYR A C 1
ATOM 2854 O O . TYR A 1 368 ? 28.599 -2.113 -23.032 1.00 41.97 368 TYR A O 1
ATOM 2862 N N . ARG A 1 369 ? 28.247 -2.695 -25.164 1.00 32.72 369 ARG A N 1
ATOM 2863 C CA . ARG A 1 369 ? 29.662 -2.811 -25.538 1.00 32.72 369 ARG A CA 1
ATOM 2864 C C . ARG A 1 369 ? 29.980 -1.677 -26.505 1.00 32.72 369 ARG A C 1
ATOM 2866 O O . ARG A 1 369 ? 29.829 -1.825 -27.712 1.00 32.72 369 ARG A O 1
ATOM 2873 N N . HIS A 1 370 ? 30.453 -0.550 -25.980 1.00 32.66 370 HIS A N 1
ATOM 2874 C CA . HIS A 1 370 ? 31.274 0.351 -26.783 1.00 32.66 370 HIS A CA 1
ATOM 2875 C C . HIS A 1 370 ? 32.624 -0.337 -27.012 1.00 32.66 370 HIS A C 1
ATOM 2877 O O . HIS A 1 370 ? 33.527 -0.265 -26.185 1.00 32.66 370 HIS A O 1
ATOM 2883 N N . SER A 1 371 ? 32.746 -1.048 -28.131 1.00 35.12 371 SER A N 1
ATOM 2884 C CA . SER A 1 371 ? 34.050 -1.355 -28.712 1.00 35.12 371 SER A CA 1
ATOM 2885 C C . SER A 1 371 ? 34.532 -0.088 -29.412 1.00 35.12 371 SER A C 1
ATOM 2887 O O . SER A 1 371 ? 34.056 0.243 -30.490 1.00 35.12 371 SER A O 1
ATOM 2889 N N . ASN A 1 372 ? 35.396 0.668 -28.742 1.00 32.56 372 ASN A N 1
ATOM 2890 C CA . ASN A 1 372 ? 36.307 1.627 -29.361 1.00 32.56 372 ASN A CA 1
ATOM 2891 C C . ASN A 1 372 ? 37.449 1.883 -28.375 1.00 32.56 372 ASN A C 1
ATOM 2893 O O . ASN A 1 372 ? 37.433 2.832 -27.595 1.00 32.56 372 ASN A O 1
ATOM 2897 N N . SER A 1 373 ? 38.443 1.001 -28.403 1.00 30.53 373 SER A N 1
ATOM 2898 C CA . SER A 1 373 ? 39.774 1.287 -27.876 1.00 30.53 373 SER A CA 1
ATOM 2899 C C . SER A 1 373 ? 40.709 1.377 -29.079 1.00 30.53 373 SER A C 1
ATOM 2901 O O . SER A 1 373 ? 40.912 0.359 -29.744 1.00 30.53 373 SER A O 1
ATOM 2903 N N . PRO A 1 374 ? 41.253 2.558 -29.421 1.00 37.38 374 PRO A N 1
ATOM 2904 C CA . PRO A 1 374 ? 42.346 2.619 -30.372 1.00 37.38 374 PRO A CA 1
ATOM 2905 C C . PRO A 1 374 ? 43.578 1.989 -29.715 1.00 37.38 374 PRO A C 1
ATOM 2907 O O . PRO A 1 374 ? 43.916 2.287 -28.570 1.00 37.38 374 PRO A O 1
ATOM 2910 N N . LEU A 1 375 ? 44.214 1.080 -30.448 1.00 34.53 375 LEU A N 1
ATOM 2911 C CA . LEU A 1 375 ? 45.506 0.495 -30.116 1.00 34.53 375 LEU A CA 1
ATOM 2912 C C . LEU A 1 375 ? 46.521 1.607 -29.800 1.00 34.53 375 LEU A C 1
ATOM 2914 O O . LEU A 1 375 ? 46.846 2.407 -30.674 1.00 34.53 375 LEU A O 1
ATOM 2918 N N . CYS A 1 376 ? 47.048 1.632 -28.575 1.00 32.59 376 CYS A N 1
ATOM 2919 C CA . CYS A 1 376 ? 48.320 2.292 -28.287 1.00 32.59 376 CYS A CA 1
ATOM 2920 C C . CYS A 1 376 ? 49.448 1.407 -28.841 1.00 32.59 376 CYS A C 1
ATOM 2922 O O . CYS A 1 376 ? 49.573 0.264 -28.391 1.00 32.59 376 CYS A O 1
ATOM 2924 N N . PRO A 1 377 ? 50.280 1.879 -29.785 1.00 45.31 377 PRO A N 1
ATOM 2925 C CA . PRO A 1 377 ? 51.501 1.178 -30.128 1.00 45.31 377 PRO A CA 1
ATOM 2926 C C . PRO A 1 377 ? 52.555 1.474 -29.059 1.00 45.31 377 PRO A C 1
ATOM 2928 O O . PRO A 1 377 ? 52.838 2.628 -28.742 1.00 45.31 377 PRO A O 1
ATOM 2931 N N . HIS A 1 378 ? 53.116 0.407 -28.500 1.00 38.50 378 HIS A N 1
ATOM 2932 C CA . HIS A 1 378 ? 54.328 0.459 -27.698 1.00 38.50 378 HIS A CA 1
ATOM 2933 C C . HIS A 1 378 ? 55.498 0.999 -28.530 1.00 38.50 378 HIS A C 1
ATOM 2935 O O . HIS A 1 378 ? 55.784 0.459 -29.601 1.00 38.50 378 HIS A O 1
ATOM 2941 N N . LEU A 1 379 ? 56.184 2.005 -27.990 1.00 43.62 379 LEU A N 1
ATOM 2942 C CA . LEU A 1 379 ? 57.607 2.283 -28.187 1.00 43.62 379 LEU A CA 1
ATOM 2943 C C . LEU A 1 379 ? 58.156 2.926 -26.914 1.00 43.62 379 LEU A C 1
ATOM 2945 O O . LEU A 1 379 ? 57.520 3.894 -26.437 1.00 43.62 379 LEU A O 1
#

pLDDT: mean 79.97, std 19.79, range [30.53, 98.38]

Mean predicted aligned error: 11.5 Å

Nearest PDB structures (foldseek):
  4oh3-assembly1_B  TM=8.447E-01  e=2.042E-15  Arabidopsis thaliana
  4oh3-assembly1_A  TM=8.661E-01  e=1.587E-14  Arabidopsis thaliana
  5a2o-assembly1_B  TM=9.237E-01  e=2.854E-12  Arabidopsis thaliana
  7s8u-assembly1_A  TM=7.877E-01  e=1.512E-10  Equus caballus
  8wx1-assembly1_A  TM=7.506E-01  e=3.568E-07  Mus musculus

InterPro domains:
  IPR000109 Proton-dependent oligopeptide transporter family [PF00854] (101-353)
  IPR018456 PTR2 family proton/oligopeptide symporter, conserved site [PS01022] (90-114)
  IPR036259 MFS transporter superfamily [G3DSA:1.20.1250.20] (7-360)
  IPR036259 MFS transporter superfamily [SSF103473] (27-269)

Secondary structure (DSSP, 8-state):
-----HHHHHHHEEEEEE-TTSSEEETTTSSHHHHHHHHHHHHHHHHHHHHHHHTTHHHHHHTTT---HHHHHHHHHHHHHHHHHHHHHHHHHIIIII-HHHHHHHHHHHHHHHHHHHHHHHHTSPPPTTS-----PPPHHHHHHHHHHHHHHHHHHHHHHHHHHHHHHTTS-SSSHHHHHHHHHHHHHHHHHHHHHHHHIIIIIHHHHHHT-HHHHHHHHHHHHHHHHHHHHHGGGG--EESTTTSS---HHHHHHHHHHHHHHTTTHHHHHHTT---------GGGTTGGGGG-PPTT---GGGPPPHHHHHHHHHHHHHHHHHHHHHHHHHHHTTIIIIIHHHHHHS----TT---TTSS----------PPPPP-

Radius of gyration: 27.68 Å; Cα contacts (8 Å, |Δi|>4): 406; chains: 1; bounding box: 88×64×78 Å

Sequence (379 aa):
MATTVETPLLEEHVMDAVDHDGLVADRSNTGRWTAAWFIIGVEVAERFAYYGIASNLISYLTGPLGQSTAVAAANVNAWSGISSLLPVLGAFVADAFLGRYRTIIIASLVYVLGMALLTLSALLVPISENKEVVSASPSSLLNVLFFFSLYLVAVGQSGHKPCVQAFGADQFDEKDTQEKRERSSFFNWWYLSLSAGICLAIVVVVYIQEAVGWALGFGIPCVFMVISLVLFVVGRRSYRYSKSRQEKETNPFTRIGRVFFRAFKNRRLSQVQTELEANPSQGSPEKLRCLSKALLAPHASTEEDNVCSVSDVEDATALVRLIPVWVTTLGYALPYAQYMTFFTKQGATLEKNLPWCEDPLCFSSGPYRHSNSPLCPHL

Solvent-accessible surface area (backbone atoms only — not comparable to full-atom values): 20846 Å² total; per-residue (Å²): 137,84,77,83,70,68,65,65,63,61,70,46,38,39,88,58,24,17,33,74,87,69,45,75,18,42,57,90,72,30,16,44,68,74,26,35,52,35,48,47,48,34,50,24,27,50,39,22,31,53,37,31,46,52,59,48,43,40,56,48,33,37,52,87,58,61,34,54,70,69,59,23,40,50,52,52,50,51,52,51,50,48,44,66,54,41,25,58,57,27,38,48,47,19,66,69,75,57,37,45,68,55,27,36,52,54,15,47,53,39,25,38,51,12,30,49,42,34,18,48,36,45,63,68,52,86,79,49,96,78,80,53,81,67,89,65,75,64,54,70,66,54,54,50,44,32,54,52,14,54,52,32,29,32,56,9,46,7,20,33,66,53,22,52,61,52,49,44,55,55,24,32,51,77,89,41,75,64,40,42,52,49,46,56,51,47,53,53,53,43,53,51,41,45,52,51,20,37,52,48,12,55,58,53,27,44,47,35,32,66,73,76,31,54,31,57,27,38,38,54,37,29,52,40,39,50,51,26,50,52,44,46,60,69,37,43,72,24,32,40,41,74,45,70,68,78,77,77,62,71,43,65,68,60,49,39,48,48,37,56,53,34,14,58,64,37,54,62,60,48,59,63,50,57,74,72,58,86,70,97,82,78,98,64,79,78,88,54,67,57,50,64,35,27,65,64,74,70,90,89,65,98,59,84,91,68,76,61,51,69,66,48,44,50,53,45,50,52,54,60,68,44,46,65,59,54,57,60,50,48,66,57,50,60,66,64,58,35,58,47,28,61,47,50,56,52,56,70,74,48,89,82,78,55,95,86,61,86,59,80,82,77,78,80,69,74,98,75,79,84,88,80,77,83,84,79,82,90,127